Protein AF-A0A534ZPH1-F1 (afdb_monomer_lite)

pLDDT: mean 85.79, std 14.56, range [37.53, 98.69]

Structure (mmCIF, N/CA/C/O backbone):
data_AF-A0A534ZPH1-F1
#
_entry.id   AF-A0A534ZPH1-F1
#
loop_
_atom_site.group_PDB
_atom_site.id
_atom_site.type_symbol
_atom_site.label_atom_id
_atom_site.label_alt_id
_atom_site.label_comp_id
_atom_site.label_asym_id
_atom_site.label_entity_id
_atom_site.label_seq_id
_atom_site.pdbx_PDB_ins_code
_atom_site.Cartn_x
_atom_site.Cartn_y
_atom_site.Cartn_z
_atom_site.occupancy
_atom_site.B_iso_or_equiv
_atom_site.auth_seq_id
_atom_site.auth_comp_id
_atom_site.auth_asym_id
_atom_site.auth_atom_id
_atom_site.pdbx_PDB_model_num
ATOM 1 N N . MET A 1 1 ? 8.688 -9.708 -5.561 1.00 87.25 1 MET A N 1
ATOM 2 C CA . MET A 1 1 ? 8.212 -11.117 -5.657 1.00 87.25 1 MET A CA 1
ATOM 3 C C . MET A 1 1 ? 9.181 -11.955 -6.483 1.00 87.25 1 MET A C 1
ATOM 5 O O . MET A 1 1 ? 9.861 -11.374 -7.317 1.00 87.25 1 MET A O 1
ATOM 9 N N . THR A 1 2 ? 9.228 -13.283 -6.325 1.00 87.25 2 THR A N 1
ATOM 10 C CA . THR A 1 2 ? 10.212 -14.139 -7.028 1.00 87.25 2 THR A CA 1
ATOM 11 C C . THR A 1 2 ? 9.602 -14.899 -8.206 1.00 87.25 2 THR A C 1
ATOM 13 O O . THR A 1 2 ? 8.704 -15.712 -8.015 1.00 87.25 2 THR A O 1
ATOM 16 N N . THR A 1 3 ? 10.105 -14.687 -9.424 1.00 89.19 3 THR A N 1
ATOM 17 C CA . THR A 1 3 ? 9.691 -15.410 -10.643 1.00 89.19 3 THR A CA 1
ATOM 18 C C . THR A 1 3 ? 10.895 -15.656 -11.549 1.00 89.19 3 THR A C 1
ATOM 20 O O . THR A 1 3 ? 11.786 -14.818 -11.647 1.00 89.19 3 THR A O 1
ATOM 23 N N . ASN A 1 4 ? 10.962 -16.830 -12.186 1.00 89.62 4 ASN A N 1
ATOM 24 C CA . ASN A 1 4 ? 12.112 -17.262 -13.001 1.00 89.62 4 ASN A CA 1
ATOM 25 C C . ASN A 1 4 ? 13.469 -17.174 -12.271 1.00 89.62 4 ASN A C 1
ATOM 27 O O . ASN A 1 4 ? 14.497 -16.914 -12.889 1.00 89.62 4 ASN A O 1
ATOM 31 N N . GLY A 1 5 ? 13.471 -17.365 -10.949 1.00 87.62 5 GLY A N 1
ATOM 32 C CA . GLY A 1 5 ? 14.673 -17.240 -10.120 1.00 87.62 5 GLY A CA 1
ATOM 33 C C . GLY A 1 5 ? 15.132 -15.802 -9.851 1.00 87.62 5 GLY A C 1
ATOM 34 O O . GLY A 1 5 ? 16.135 -15.629 -9.170 1.00 87.62 5 GLY A O 1
ATOM 35 N N . LEU A 1 6 ? 14.405 -14.789 -10.333 1.00 89.69 6 LEU A N 1
ATOM 36 C CA . LEU A 1 6 ? 14.685 -13.372 -10.094 1.00 89.69 6 LEU A CA 1
ATOM 37 C C . LEU A 1 6 ? 13.682 -12.789 -9.108 1.00 89.69 6 LEU A C 1
ATOM 39 O O . LEU A 1 6 ? 12.508 -13.171 -9.114 1.00 89.69 6 LEU A O 1
ATOM 43 N N . GLN A 1 7 ? 14.116 -11.823 -8.303 1.00 89.44 7 GLN A N 1
ATOM 44 C CA . GLN A 1 7 ? 13.208 -11.068 -7.452 1.00 89.44 7 GLN A CA 1
ATOM 45 C C . GLN A 1 7 ? 12.830 -9.773 -8.145 1.00 89.44 7 GLN A C 1
ATOM 47 O O . GLN A 1 7 ? 13.615 -8.841 -8.215 1.00 89.44 7 GLN A O 1
ATOM 52 N N . LYS A 1 8 ? 11.610 -9.716 -8.665 1.00 92.75 8 LYS A N 1
ATOM 53 C CA . LYS A 1 8 ? 11.142 -8.611 -9.490 1.00 92.75 8 LYS A CA 1
ATOM 54 C C . LYS A 1 8 ? 10.359 -7.583 -8.679 1.00 92.75 8 LYS A C 1
ATOM 56 O O . LYS A 1 8 ? 9.505 -7.944 -7.855 1.00 92.75 8 LYS A O 1
ATOM 61 N N . MET A 1 9 ? 10.624 -6.319 -8.985 1.00 93.94 9 MET A N 1
ATOM 62 C CA . MET A 1 9 ? 9.810 -5.145 -8.685 1.00 93.94 9 MET A CA 1
ATOM 63 C C . MET A 1 9 ? 9.320 -4.550 -10.008 1.00 93.94 9 MET A C 1
ATOM 65 O O . MET A 1 9 ? 10.099 -4.400 -10.947 1.00 93.94 9 MET A O 1
ATOM 69 N N . TYR A 1 10 ? 8.033 -4.215 -10.076 1.00 95.94 10 TYR A N 1
ATOM 70 C CA . TYR A 1 10 ? 7.409 -3.594 -11.245 1.00 95.94 10 TYR A CA 1
ATOM 71 C C . TYR A 1 10 ? 7.180 -2.129 -10.920 1.00 95.94 10 TYR A C 1
ATOM 73 O O . TYR A 1 10 ? 6.283 -1.806 -10.145 1.00 95.94 10 TYR A O 1
ATOM 81 N N . LEU A 1 11 ? 8.016 -1.262 -11.476 1.00 94.94 11 LEU A N 1
ATOM 82 C CA . LEU A 1 11 ? 8.080 0.150 -11.142 1.00 94.94 11 LEU A CA 1
ATOM 83 C C . LEU A 1 11 ? 7.467 0.995 -12.267 1.00 94.94 11 LEU A C 1
ATOM 85 O O . LEU A 1 11 ? 8.099 1.147 -13.316 1.00 94.94 11 LEU A O 1
ATOM 89 N N . PRO A 1 12 ? 6.259 1.562 -12.090 1.00 94.69 12 PRO A N 1
ATOM 90 C CA . PRO A 1 12 ? 5.697 2.483 -13.068 1.00 94.69 12 PRO A CA 1
ATOM 91 C C . PRO A 1 12 ? 6.605 3.687 -13.283 1.00 94.69 12 PRO A C 1
ATOM 93 O O . PRO A 1 12 ? 7.057 4.298 -12.315 1.00 94.69 12 PRO A O 1
ATOM 96 N N . LEU A 1 13 ? 6.870 4.031 -14.542 1.00 92.44 13 LEU A N 1
ATOM 97 C CA . LEU A 1 13 ? 7.742 5.143 -14.900 1.00 92.44 13 LEU A CA 1
ATOM 98 C C . LEU A 1 13 ? 6.941 6.445 -15.047 1.00 92.44 13 LEU A C 1
ATOM 100 O O . LEU A 1 13 ? 5.816 6.430 -15.550 1.00 92.44 13 LEU A O 1
ATOM 104 N N . PRO A 1 14 ? 7.515 7.595 -14.641 1.00 88.69 14 PRO A N 1
ATOM 105 C CA . PRO A 1 14 ? 6.813 8.870 -14.725 1.00 88.69 14 PRO A CA 1
ATOM 106 C C . PRO A 1 14 ? 6.828 9.407 -16.162 1.00 88.69 14 PRO A C 1
ATOM 108 O O . PRO A 1 14 ? 5.913 10.114 -16.581 1.00 88.69 14 PRO A O 1
ATOM 111 N N . ASP A 1 15 ? 7.857 9.049 -16.928 1.00 89.94 15 ASP A N 1
ATOM 112 C CA . ASP A 1 15 ? 8.056 9.472 -18.303 1.00 89.94 15 ASP A CA 1
ATOM 113 C C . ASP A 1 15 ? 7.439 8.453 -19.261 1.00 89.94 15 ASP A C 1
ATOM 115 O O . ASP A 1 15 ? 7.446 7.246 -19.014 1.00 89.94 15 ASP A O 1
ATOM 119 N N . ARG A 1 16 ? 6.927 8.953 -20.385 1.00 92.31 16 ARG A N 1
ATOM 120 C CA . ARG A 1 16 ? 6.516 8.103 -21.501 1.00 92.31 16 ARG A CA 1
ATOM 121 C C . ARG A 1 16 ? 7.743 7.566 -22.235 1.00 92.31 16 ARG A C 1
ATOM 123 O O . ARG A 1 16 ? 8.786 8.221 -22.266 1.00 92.31 16 ARG A O 1
ATOM 130 N N . ASN A 1 17 ? 7.603 6.396 -22.848 1.00 92.81 17 ASN A N 1
ATOM 131 C CA . ASN A 1 17 ? 8.636 5.816 -23.700 1.00 92.81 17 ASN A CA 1
ATOM 132 C C . ASN A 1 17 ? 8.768 6.580 -25.036 1.00 92.81 17 ASN A C 1
ATOM 134 O O . ASN A 1 17 ? 8.080 7.571 -25.290 1.00 92.81 17 ASN A O 1
ATOM 138 N N . GLU A 1 18 ? 9.648 6.102 -25.916 1.00 94.44 18 GLU A N 1
ATOM 139 C CA . GLU A 1 18 ? 9.900 6.707 -27.232 1.00 94.44 18 GLU A CA 1
ATOM 140 C C . GLU A 1 18 ? 8.677 6.738 -28.170 1.00 94.44 18 GLU A C 1
ATOM 142 O O . GLU A 1 18 ? 8.628 7.565 -29.080 1.00 94.44 18 GLU A O 1
ATOM 147 N N . PHE A 1 19 ? 7.662 5.904 -27.918 1.00 96.19 19 PHE A N 1
ATOM 148 C CA . PHE A 1 19 ? 6.384 5.894 -28.641 1.00 96.19 19 PHE A CA 1
ATOM 149 C C . PHE A 1 19 ? 5.336 6.833 -28.026 1.00 96.19 19 PHE A C 1
ATOM 151 O O . PHE A 1 19 ? 4.231 6.967 -28.549 1.00 96.19 19 PHE A O 1
ATOM 158 N N . GLY A 1 20 ? 5.661 7.504 -26.919 1.00 96.44 20 GLY A N 1
ATOM 159 C CA . GLY A 1 20 ? 4.709 8.318 -26.172 1.00 96.44 20 GLY A CA 1
ATOM 160 C C . GLY A 1 20 ? 3.735 7.490 -25.331 1.00 96.44 20 GLY A C 1
ATOM 161 O O . GLY A 1 20 ? 2.712 8.028 -24.903 1.00 96.44 20 GLY A O 1
ATOM 162 N N . HIS A 1 21 ? 4.030 6.213 -25.086 1.00 97.12 21 HIS A N 1
ATOM 163 C CA . HIS A 1 21 ? 3.226 5.343 -24.233 1.00 97.12 21 HIS A CA 1
ATOM 164 C C . HIS A 1 21 ? 3.716 5.366 -22.784 1.00 97.12 21 HIS A C 1
ATOM 166 O O . HIS A 1 21 ? 4.889 5.638 -22.524 1.00 97.12 21 HIS A O 1
ATOM 172 N N . GLY A 1 22 ? 2.835 5.071 -21.829 1.00 96.12 22 GLY A N 1
ATOM 173 C CA . GLY A 1 22 ? 3.263 4.755 -20.470 1.00 96.12 22 GLY A CA 1
ATOM 174 C C . GLY A 1 22 ? 4.110 3.483 -20.438 1.00 96.12 22 GLY A C 1
ATOM 175 O O . GLY A 1 22 ? 3.975 2.608 -21.294 1.00 96.12 22 GLY A O 1
ATOM 176 N N . ALA A 1 23 ? 4.992 3.387 -19.447 1.00 96.62 23 ALA A N 1
ATOM 177 C CA . ALA A 1 23 ? 5.895 2.254 -19.302 1.00 96.62 23 ALA A CA 1
ATOM 178 C C . ALA A 1 23 ? 6.056 1.832 -17.836 1.00 96.62 23 ALA A C 1
ATOM 180 O O . ALA A 1 23 ? 5.871 2.632 -16.915 1.00 96.62 23 ALA A O 1
ATOM 181 N N . ILE A 1 24 ? 6.419 0.568 -17.629 1.00 96.56 24 ILE A N 1
ATOM 182 C CA . ILE A 1 24 ? 6.778 0.002 -16.324 1.00 96.56 24 ILE A CA 1
ATOM 183 C C . ILE A 1 24 ? 8.164 -0.625 -16.445 1.00 96.56 24 ILE A C 1
ATOM 185 O O . ILE A 1 24 ? 8.360 -1.508 -17.277 1.00 96.56 24 ILE A O 1
ATOM 189 N N . ALA A 1 25 ? 9.103 -0.211 -15.599 1.00 94.88 25 ALA A N 1
ATOM 190 C CA . ALA A 1 25 ? 10.401 -0.862 -15.480 1.00 94.88 25 ALA A CA 1
ATOM 191 C C . ALA A 1 25 ? 10.276 -2.142 -14.646 1.00 94.88 25 ALA A C 1
ATOM 193 O O . ALA A 1 25 ? 9.670 -2.144 -13.572 1.00 94.88 25 ALA A O 1
ATOM 194 N N . VAL A 1 26 ? 10.882 -3.228 -15.113 1.00 94.56 26 VAL A N 1
ATOM 195 C CA . VAL A 1 26 ? 10.997 -4.490 -14.376 1.00 94.56 26 VAL A CA 1
ATOM 196 C C . VAL A 1 26 ? 12.404 -4.574 -13.806 1.00 94.56 26 VAL A C 1
ATOM 198 O O . VAL A 1 26 ? 13.378 -4.712 -14.546 1.00 94.56 26 VAL A O 1
ATOM 201 N N . VAL A 1 27 ? 12.515 -4.477 -12.486 1.00 91.69 27 VAL A N 1
ATOM 202 C CA . VAL A 1 27 ? 13.793 -4.393 -11.772 1.00 91.69 27 VAL A CA 1
ATOM 203 C C . VAL A 1 27 ? 14.031 -5.678 -10.983 1.00 91.69 27 VAL A C 1
ATOM 205 O O . VAL A 1 27 ? 13.188 -6.063 -10.173 1.00 91.69 27 VAL A O 1
ATOM 208 N N . ASP A 1 28 ? 15.175 -6.331 -11.189 1.00 89.62 28 ASP A N 1
ATOM 209 C CA . ASP A 1 28 ? 15.696 -7.364 -10.296 1.00 89.62 28 ASP A CA 1
ATOM 210 C C . ASP A 1 28 ? 16.247 -6.711 -9.025 1.00 89.62 28 ASP A C 1
ATOM 212 O O . ASP A 1 28 ? 17.379 -6.228 -8.973 1.00 89.62 28 ASP A O 1
ATOM 216 N N . ILE A 1 29 ? 15.431 -6.695 -7.978 1.00 87.56 29 ILE A N 1
ATOM 217 C CA . ILE A 1 29 ? 15.807 -6.171 -6.662 1.00 87.56 29 ILE A CA 1
ATOM 218 C C . ILE A 1 29 ? 16.723 -7.127 -5.885 1.00 87.56 29 ILE A C 1
ATOM 220 O O . ILE A 1 29 ? 17.262 -6.760 -4.833 1.00 87.56 29 ILE A O 1
ATOM 224 N N . GLY A 1 30 ? 16.932 -8.340 -6.409 1.00 84.75 30 GLY A N 1
ATOM 225 C CA . GLY A 1 30 ? 17.918 -9.277 -5.894 1.00 84.75 30 GLY A CA 1
ATOM 226 C C . GLY A 1 30 ? 19.309 -9.136 -6.470 1.00 84.75 30 GLY A C 1
ATOM 227 O O . GLY A 1 30 ? 20.252 -9.667 -5.878 1.00 84.75 30 GLY A O 1
ATOM 228 N N . ALA A 1 31 ? 19.470 -8.357 -7.539 1.00 83.25 31 ALA A N 1
ATOM 229 C CA . ALA A 1 31 ? 20.782 -8.041 -8.067 1.00 83.25 31 ALA A CA 1
ATOM 230 C C . ALA A 1 31 ? 21.672 -7.433 -6.958 1.00 83.25 31 ALA A C 1
ATOM 232 O O . ALA A 1 31 ? 21.222 -6.573 -6.188 1.00 83.25 31 ALA A O 1
ATOM 233 N N . PRO A 1 32 ? 22.939 -7.869 -6.833 1.00 69.75 32 PRO A N 1
ATOM 234 C CA . PRO A 1 32 ? 23.866 -7.286 -5.876 1.00 69.75 32 PRO A CA 1
ATOM 235 C C . PRO A 1 32 ? 24.205 -5.869 -6.341 1.00 69.75 32 PRO A C 1
ATOM 237 O O . PRO A 1 32 ? 25.014 -5.682 -7.247 1.0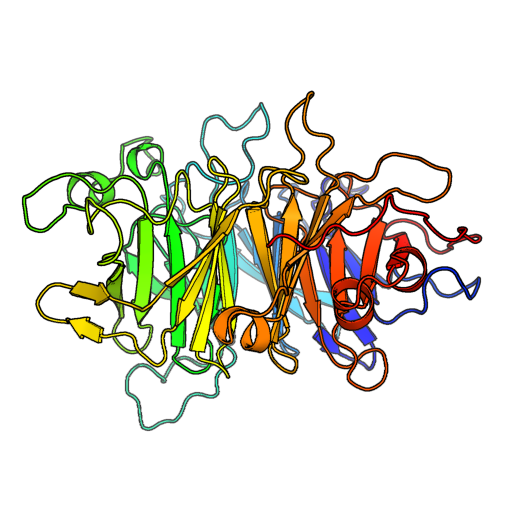0 69.75 32 PRO A O 1
ATOM 240 N N . GLY A 1 33 ? 23.580 -4.848 -5.761 1.00 63.66 33 GLY A N 1
ATOM 241 C CA . GLY A 1 33 ? 23.936 -3.480 -6.132 1.00 63.66 33 GLY A CA 1
ATOM 242 C C . GLY A 1 33 ? 25.320 -3.075 -5.605 1.00 63.66 33 GLY A C 1
ATOM 243 O O . GLY A 1 33 ? 25.914 -3.732 -4.755 1.00 63.66 33 GLY A O 1
ATOM 244 N N . ASN A 1 34 ? 25.854 -1.991 -6.167 1.00 56.81 34 ASN A N 1
ATOM 245 C CA . ASN A 1 34 ? 27.104 -1.287 -5.836 1.00 56.81 34 ASN A CA 1
ATOM 246 C C . ASN A 1 34 ? 28.415 -2.064 -5.577 1.00 56.81 34 ASN A C 1
ATOM 248 O O . ASN A 1 34 ? 29.420 -1.407 -5.311 1.00 56.81 34 ASN A O 1
ATOM 252 N N . ALA A 1 35 ? 28.488 -3.388 -5.732 1.00 42.34 35 ALA A N 1
ATOM 253 C CA . ALA A 1 35 ? 29.739 -4.131 -5.519 1.00 42.34 35 ALA A CA 1
ATOM 254 C C . ALA A 1 35 ? 30.202 -5.002 -6.695 1.00 42.34 35 ALA A C 1
ATOM 256 O O . ALA A 1 35 ? 31.351 -5.438 -6.683 1.00 42.34 35 ALA A O 1
ATOM 257 N N . MET A 1 36 ? 29.381 -5.220 -7.727 1.00 45.41 36 MET A N 1
ATOM 258 C CA . MET A 1 36 ? 29.821 -5.907 -8.945 1.00 45.41 36 MET A CA 1
ATOM 259 C C . MET A 1 36 ? 29.416 -5.094 -10.169 1.00 45.41 36 MET A C 1
ATOM 261 O O . MET A 1 36 ? 28.233 -4.896 -10.438 1.00 45.41 36 MET A O 1
ATOM 265 N N . ALA A 1 37 ? 30.410 -4.586 -10.898 1.00 49.91 37 ALA A N 1
ATOM 266 C CA . ALA A 1 37 ? 30.179 -4.102 -12.250 1.00 49.91 37 ALA A CA 1
ATOM 267 C C . ALA A 1 37 ? 29.518 -5.232 -13.068 1.00 49.91 37 ALA A C 1
ATOM 269 O O . ALA A 1 37 ? 29.810 -6.400 -12.831 1.00 49.91 37 ALA A O 1
ATOM 270 N N . GLU A 1 38 ? 28.673 -4.870 -14.038 1.00 55.00 38 GLU A N 1
ATOM 271 C CA . GLU A 1 38 ? 28.160 -5.753 -15.108 1.00 55.00 38 GLU A CA 1
ATOM 272 C C . GLU A 1 38 ? 26.840 -6.523 -14.882 1.00 55.00 38 GLU A C 1
ATOM 274 O O . GLU A 1 38 ? 26.405 -7.194 -15.814 1.00 55.00 38 GLU A O 1
ATOM 279 N N . VAL A 1 39 ? 26.123 -6.376 -13.756 1.00 59.75 39 VAL A N 1
ATOM 280 C CA . VAL A 1 39 ? 24.748 -6.924 -13.630 1.00 59.75 39 VAL A CA 1
ATOM 281 C C . VAL A 1 39 ? 23.718 -5.789 -13.542 1.00 59.75 39 VAL A C 1
ATOM 283 O O . VAL A 1 39 ? 23.551 -5.202 -12.472 1.00 59.75 39 VAL A O 1
ATOM 286 N N . PRO A 1 40 ? 23.041 -5.424 -14.651 1.00 66.31 40 PRO A N 1
ATOM 287 C CA . PRO A 1 40 ? 21.935 -4.472 -14.621 1.00 66.31 40 PRO A CA 1
ATOM 288 C C . PRO A 1 40 ? 20.822 -4.951 -13.691 1.00 66.31 40 PRO A C 1
ATOM 290 O O . PRO A 1 40 ? 20.377 -6.089 -13.806 1.00 66.31 40 PRO A O 1
ATOM 293 N N . ALA A 1 41 ? 20.329 -4.067 -12.824 1.00 82.50 41 ALA A N 1
ATOM 294 C CA . ALA A 1 41 ? 19.103 -4.336 -12.080 1.00 82.50 41 ALA A CA 1
ATOM 295 C C . ALA A 1 41 ? 17.874 -4.251 -12.999 1.00 82.50 41 ALA A C 1
ATOM 297 O O . ALA A 1 41 ? 16.913 -4.984 -12.815 1.00 82.50 41 ALA A O 1
ATOM 298 N N . LEU A 1 42 ? 17.897 -3.384 -14.018 1.00 88.19 42 LEU A N 1
ATOM 299 C CA . LEU A 1 42 ? 16.840 -3.329 -15.025 1.00 88.19 42 LEU A CA 1
ATOM 300 C C . LEU A 1 42 ? 16.862 -4.592 -15.901 1.00 88.19 42 LEU A C 1
ATOM 302 O O . LEU A 1 42 ? 17.813 -4.818 -16.653 1.00 88.19 42 LEU A O 1
ATOM 306 N N . ILE A 1 43 ? 15.782 -5.368 -15.840 1.00 89.88 43 ILE A N 1
ATOM 307 C CA . ILE A 1 43 ? 15.547 -6.547 -16.678 1.00 89.88 43 ILE A CA 1
ATOM 308 C C . ILE A 1 43 ? 15.005 -6.102 -18.043 1.00 89.88 43 ILE A C 1
ATOM 310 O O . ILE A 1 43 ? 15.596 -6.398 -19.083 1.00 89.88 43 ILE A O 1
ATOM 314 N N . THR A 1 44 ? 13.879 -5.387 -18.036 1.00 93.62 44 THR A N 1
ATOM 315 C CA . THR A 1 44 ? 13.165 -4.910 -19.229 1.00 93.62 44 THR A CA 1
ATOM 316 C C . THR A 1 44 ? 12.233 -3.755 -18.870 1.00 93.62 44 THR A C 1
ATOM 318 O O . THR A 1 44 ? 11.924 -3.558 -17.698 1.00 93.62 44 THR A O 1
ATOM 321 N N . ASP A 1 45 ? 11.735 -3.056 -19.886 1.00 94.56 45 ASP A N 1
ATOM 322 C CA . ASP A 1 45 ? 10.561 -2.193 -19.780 1.00 94.56 45 ASP A CA 1
ATOM 323 C C . ASP A 1 45 ? 9.338 -2.886 -20.397 1.00 94.56 45 ASP A C 1
ATOM 325 O O . ASP A 1 45 ? 9.457 -3.629 -21.375 1.00 94.56 45 ASP A O 1
ATOM 329 N N . ILE A 1 46 ? 8.162 -2.624 -19.833 1.00 97.50 46 ILE A N 1
ATOM 330 C CA . ILE A 1 46 ? 6.860 -3.037 -20.359 1.00 97.50 46 ILE A CA 1
ATOM 331 C C . ILE A 1 46 ? 6.193 -1.804 -20.956 1.00 97.50 46 ILE A C 1
ATOM 333 O O . ILE A 1 46 ? 5.903 -0.851 -20.234 1.00 97.50 46 ILE A O 1
ATOM 337 N N . ASP A 1 47 ? 5.936 -1.832 -22.261 1.00 97.56 47 ASP A N 1
ATOM 338 C CA . ASP A 1 47 ? 5.151 -0.809 -22.955 1.00 97.56 47 ASP A CA 1
ATOM 339 C C . ASP A 1 47 ? 3.652 -1.037 -22.697 1.00 97.56 47 ASP A C 1
ATOM 341 O O . ASP A 1 47 ? 3.122 -2.103 -23.016 1.00 97.56 47 ASP A O 1
ATOM 345 N N . LEU A 1 48 ? 2.963 -0.036 -22.136 1.00 97.75 48 LEU A N 1
ATOM 346 C CA . LEU A 1 48 ? 1.524 -0.084 -21.846 1.00 97.75 48 LEU A CA 1
ATOM 347 C C . LEU A 1 48 ? 0.630 0.058 -23.088 1.00 97.75 48 LEU A C 1
ATOM 349 O O . LEU A 1 48 ? -0.595 -0.035 -22.978 1.00 97.75 48 LEU A O 1
ATOM 353 N N . GLY A 1 49 ? 1.217 0.309 -24.261 1.00 97.06 49 GLY A N 1
ATOM 354 C CA . GLY A 1 49 ? 0.547 0.399 -25.559 1.00 97.06 49 GLY A CA 1
ATOM 355 C C . GLY A 1 49 ? -0.342 1.631 -25.733 1.00 97.06 49 GLY A C 1
ATOM 356 O O . GLY A 1 49 ? -1.024 1.761 -26.748 1.00 97.06 49 GLY A O 1
ATOM 357 N N . THR A 1 50 ? -0.379 2.521 -24.739 1.00 96.62 50 THR A N 1
ATOM 358 C CA . THR A 1 50 ? -1.229 3.715 -24.715 1.00 96.62 50 THR A CA 1
ATOM 359 C C . THR A 1 50 ? -0.511 4.863 -24.007 1.00 96.62 50 THR A C 1
ATOM 361 O O . THR A 1 50 ? 0.392 4.610 -23.210 1.00 96.62 50 THR A O 1
ATOM 364 N N . PRO A 1 51 ? -0.911 6.128 -24.229 1.00 96.44 51 PRO A N 1
ATOM 365 C CA . PRO A 1 51 ? -0.345 7.272 -23.508 1.00 96.44 51 PRO A CA 1
ATOM 366 C C . PRO A 1 51 ? -0.642 7.295 -21.999 1.00 96.44 51 PRO A C 1
ATOM 368 O O . PRO A 1 51 ? -0.069 8.133 -21.289 1.00 96.44 51 PRO A O 1
ATOM 371 N N . ASP A 1 52 ? -1.550 6.434 -21.532 1.00 95.25 52 ASP A N 1
ATOM 372 C CA . ASP A 1 52 ? -1.896 6.283 -20.123 1.00 95.25 52 ASP A CA 1
ATOM 373 C C . ASP A 1 52 ? -0.728 5.659 -19.356 1.00 95.25 52 ASP A C 1
ATOM 375 O O . ASP A 1 52 ? -0.011 4.796 -19.865 1.00 95.25 52 ASP A O 1
ATOM 379 N N . ARG A 1 53 ? -0.540 6.092 -18.109 1.00 94.12 53 ARG A N 1
ATOM 380 C CA . ARG A 1 53 ? 0.544 5.629 -17.238 1.00 94.12 53 ARG A CA 1
ATOM 381 C C . ARG A 1 53 ? -0.023 4.857 -16.063 1.00 94.12 53 ARG A C 1
ATOM 383 O O . ARG A 1 53 ? -1.024 5.274 -15.486 1.00 94.12 53 ARG A O 1
ATOM 390 N N . ALA A 1 54 ? 0.642 3.777 -15.675 1.00 95.56 54 ALA A N 1
ATOM 391 C CA . ALA A 1 54 ? 0.441 3.203 -14.355 1.00 95.56 54 ALA A CA 1
ATOM 392 C C . ALA A 1 54 ? 1.095 4.098 -13.290 1.00 95.56 54 ALA A C 1
ATOM 394 O O . ALA A 1 54 ? 2.039 4.836 -13.573 1.00 95.56 54 ALA A O 1
ATOM 395 N N . THR A 1 55 ? 0.603 4.015 -12.063 1.00 93.62 55 THR A N 1
ATOM 396 C CA . THR A 1 55 ? 1.138 4.728 -10.897 1.00 93.62 55 THR A CA 1
ATOM 397 C C . THR A 1 55 ? 1.357 3.797 -9.714 1.00 93.62 55 THR A C 1
ATOM 399 O O . THR A 1 55 ? 2.258 4.048 -8.927 1.00 93.62 55 THR A O 1
ATOM 402 N N . ALA A 1 56 ? 0.615 2.690 -9.631 1.00 93.94 56 ALA A N 1
ATOM 403 C CA . ALA A 1 56 ? 0.786 1.668 -8.606 1.00 93.94 56 ALA A CA 1
ATOM 404 C C . ALA A 1 56 ? 0.803 0.266 -9.224 1.00 93.94 56 ALA A C 1
ATOM 406 O O . ALA A 1 56 ? 0.212 0.025 -10.284 1.00 93.94 56 ALA A O 1
ATOM 407 N N . THR A 1 57 ? 1.482 -0.662 -8.555 1.00 96.56 57 THR A N 1
ATOM 408 C CA . THR A 1 57 ? 1.513 -2.079 -8.919 1.00 96.56 57 THR A CA 1
ATOM 409 C C . THR A 1 57 ? 1.334 -2.949 -7.683 1.00 96.56 57 THR A C 1
ATOM 411 O O . THR A 1 57 ? 1.776 -2.617 -6.588 1.00 96.56 57 THR A O 1
ATOM 414 N N . GLY A 1 58 ? 0.683 -4.090 -7.867 1.00 95.56 58 GLY A N 1
ATOM 415 C CA . GLY A 1 58 ? 0.589 -5.156 -6.878 1.00 95.56 58 GLY A CA 1
ATOM 416 C C . GLY A 1 58 ? 0.607 -6.486 -7.611 1.00 95.56 58 GLY A C 1
ATOM 417 O O . GLY A 1 58 ? 0.068 -6.593 -8.710 1.00 95.56 58 GLY A O 1
ATOM 418 N N . GLY A 1 59 ? 1.248 -7.510 -7.059 1.00 94.44 59 GLY A N 1
ATOM 419 C CA . GLY A 1 59 ? 1.402 -8.762 -7.794 1.00 94.44 59 GLY A CA 1
ATOM 420 C C . GLY A 1 59 ? 1.709 -9.965 -6.927 1.00 94.44 59 GLY A C 1
ATOM 421 O O . GLY A 1 59 ? 2.136 -9.847 -5.779 1.00 94.44 59 GLY A O 1
ATOM 422 N N . ASN A 1 60 ? 1.505 -11.134 -7.518 1.00 92.81 60 ASN A N 1
ATOM 423 C CA . ASN A 1 60 ? 2.002 -12.413 -7.039 1.00 92.81 60 ASN A CA 1
ATOM 424 C C . ASN A 1 60 ? 2.726 -13.139 -8.188 1.00 92.81 60 ASN A C 1
ATOM 426 O O . ASN A 1 60 ? 2.886 -12.610 -9.286 1.00 92.81 60 ASN A O 1
ATOM 430 N N . THR A 1 61 ? 3.161 -14.375 -7.958 1.00 92.31 61 THR A N 1
ATOM 431 C CA . THR A 1 61 ? 3.921 -15.154 -8.950 1.00 92.31 61 THR A CA 1
ATOM 432 C C . THR A 1 61 ? 3.154 -15.514 -10.226 1.00 92.31 61 THR A C 1
ATOM 434 O O . THR A 1 61 ? 3.759 -16.026 -11.171 1.00 92.31 61 THR A O 1
ATOM 437 N N . ASP A 1 62 ? 1.845 -15.275 -10.261 1.00 93.38 62 ASP A N 1
ATOM 438 C CA . ASP A 1 62 ? 0.976 -15.602 -11.389 1.00 93.38 62 ASP A CA 1
ATOM 439 C C . ASP A 1 62 ? 0.578 -14.372 -12.200 1.00 93.38 62 ASP A C 1
ATOM 441 O O . ASP A 1 62 ? 0.422 -14.475 -13.416 1.00 93.38 62 ASP A O 1
ATOM 445 N N . VAL A 1 63 ? 0.421 -13.215 -11.555 1.00 96.69 63 VAL A N 1
ATOM 446 C CA . VAL A 1 63 ? 0.014 -11.977 -12.219 1.00 96.69 63 VAL A CA 1
ATOM 447 C C . VAL A 1 63 ? 0.488 -10.744 -11.458 1.00 96.69 63 VAL A C 1
ATOM 449 O O . VAL A 1 63 ? 0.478 -10.696 -10.226 1.00 96.69 63 VAL A O 1
ATOM 452 N N . VAL A 1 64 ? 0.847 -9.713 -12.215 1.00 98.06 64 VAL A N 1
ATOM 453 C CA . VAL A 1 64 ? 1.013 -8.343 -11.729 1.00 98.06 64 VAL A CA 1
ATOM 454 C C . VAL A 1 64 ? -0.144 -7.510 -12.248 1.00 98.06 64 VAL A C 1
ATOM 456 O O . VAL A 1 64 ? -0.484 -7.561 -13.428 1.00 98.06 64 VAL A O 1
ATOM 459 N N . VAL A 1 65 ? -0.744 -6.738 -11.356 1.00 98.38 65 VAL A N 1
ATOM 460 C CA . VAL A 1 65 ? -1.780 -5.762 -11.660 1.00 98.38 65 VAL A CA 1
ATOM 461 C C . VAL A 1 65 ? -1.164 -4.380 -11.544 1.00 98.38 65 VAL A C 1
ATOM 463 O O . VAL A 1 65 ? -0.631 -4.023 -10.494 1.00 98.38 65 VAL A O 1
ATOM 466 N N . ALA A 1 66 ? -1.239 -3.608 -12.621 1.00 98.25 66 ALA A N 1
ATOM 467 C CA . ALA A 1 66 ? -0.874 -2.202 -12.626 1.00 98.25 66 ALA A CA 1
ATOM 468 C C . ALA A 1 66 ? -2.137 -1.343 -12.727 1.00 98.25 66 ALA A C 1
ATOM 470 O O . ALA A 1 66 ? -3.057 -1.658 -13.489 1.00 98.25 66 ALA A O 1
ATOM 471 N N . THR A 1 67 ? -2.182 -0.260 -11.961 1.00 96.88 67 THR A N 1
ATOM 472 C CA . THR A 1 67 ? -3.316 0.670 -11.899 1.00 96.88 67 THR A CA 1
ATOM 473 C C . THR A 1 67 ? -2.836 2.106 -12.007 1.00 96.88 67 THR A C 1
ATOM 475 O O . THR A 1 67 ? -1.636 2.369 -11.954 1.00 96.88 67 THR A O 1
ATOM 478 N N . SER A 1 68 ? -3.764 3.044 -12.184 1.00 94.31 68 SER A N 1
ATOM 479 C CA . SER A 1 68 ? -3.441 4.446 -12.426 1.00 94.31 68 SER A CA 1
ATOM 480 C C . SER A 1 68 ? -4.304 5.387 -11.592 1.00 94.31 68 SER A C 1
ATOM 482 O O . SER A 1 68 ? -5.521 5.211 -11.497 1.00 94.31 68 SER A O 1
ATOM 484 N N . THR A 1 69 ? -3.690 6.441 -11.061 1.00 92.81 69 THR A N 1
ATOM 485 C CA . THR A 1 69 ? -4.418 7.608 -10.553 1.00 92.81 69 THR A CA 1
ATOM 486 C C . THR A 1 69 ? -4.998 8.447 -11.701 1.00 92.81 69 THR A C 1
ATOM 488 O O . THR A 1 69 ? -6.022 9.105 -11.535 1.00 92.81 69 THR A O 1
ATOM 491 N N . GLU A 1 70 ? -4.410 8.389 -12.898 1.00 91.62 70 GLU A N 1
ATOM 492 C CA . GLU A 1 70 ? -4.734 9.264 -14.034 1.00 91.62 70 GLU A CA 1
ATOM 493 C C . GLU A 1 70 ? -5.645 8.606 -15.081 1.00 91.62 70 GLU A C 1
ATOM 495 O O . GLU A 1 70 ? -6.372 9.303 -15.793 1.00 91.62 70 GLU A O 1
ATOM 500 N N . SER A 1 71 ? -5.635 7.273 -15.158 1.00 94.06 71 SER A N 1
ATOM 501 C CA . SER A 1 71 ? -6.392 6.466 -16.118 1.00 94.06 71 SER A CA 1
ATOM 502 C C . SER A 1 71 ? -7.341 5.477 -15.436 1.00 94.06 71 SER A C 1
ATOM 504 O O . SER A 1 71 ? -7.150 5.063 -14.297 1.00 94.06 71 SER A O 1
ATOM 506 N N . ARG A 1 72 ? -8.381 5.074 -16.170 1.00 95.31 72 ARG A N 1
ATOM 507 C CA . ARG A 1 72 ? -9.346 4.035 -15.779 1.00 95.31 72 ARG A CA 1
ATOM 508 C C . ARG A 1 72 ? -8.938 2.645 -16.255 1.00 95.31 72 ARG A C 1
ATOM 510 O O . ARG A 1 72 ? -9.756 1.734 -16.225 1.00 95.31 72 ARG A O 1
ATOM 517 N N . THR A 1 73 ? -7.721 2.483 -16.750 1.00 97.56 73 THR A N 1
ATOM 518 C CA . THR A 1 73 ? -7.236 1.200 -17.247 1.00 97.56 73 THR A CA 1
ATOM 519 C C . THR A 1 73 ? -6.526 0.445 -16.131 1.00 97.56 73 THR A C 1
ATOM 521 O O . THR A 1 73 ? -5.688 0.998 -15.420 1.00 97.56 73 THR A O 1
ATOM 524 N N . VAL A 1 74 ? -6.866 -0.832 -15.985 1.00 98.50 74 VAL A N 1
ATOM 525 C CA . VAL A 1 74 ? -6.118 -1.801 -15.182 1.00 98.50 74 VAL A CA 1
ATOM 526 C C . VAL A 1 74 ? -5.379 -2.716 -16.148 1.00 98.50 74 VAL A C 1
ATOM 528 O O . VAL A 1 74 ? -6.006 -3.297 -17.034 1.00 98.50 74 VAL A O 1
ATOM 531 N N . TRP A 1 75 ? -4.066 -2.857 -15.988 1.00 98.69 75 TRP A N 1
ATOM 532 C CA . TRP A 1 75 ? -3.250 -3.751 -16.813 1.00 98.69 75 TRP A CA 1
ATOM 533 C C . TRP A 1 75 ? -2.910 -5.015 -16.036 1.00 98.69 75 TRP A C 1
ATOM 535 O O . TRP A 1 75 ? -2.493 -4.943 -14.880 1.00 98.69 75 TRP A O 1
ATOM 545 N N . PHE A 1 76 ? -3.042 -6.166 -16.690 1.00 98.62 76 PHE A N 1
ATOM 546 C CA . PHE A 1 76 ? -2.586 -7.448 -16.168 1.00 98.62 76 PHE A CA 1
ATOM 547 C C . PHE A 1 76 ? -1.325 -7.849 -16.910 1.00 98.62 76 PHE A C 1
ATOM 549 O O . PHE A 1 76 ? -1.291 -7.843 -18.141 1.00 98.62 76 PHE A O 1
ATOM 556 N N . ILE A 1 77 ? -0.297 -8.213 -16.160 1.00 98.69 77 ILE A N 1
ATOM 557 C CA . ILE A 1 77 ? 1.030 -8.540 -16.666 1.00 98.69 77 ILE A CA 1
ATOM 558 C C . ILE A 1 77 ? 1.379 -9.949 -16.195 1.00 98.69 77 ILE A C 1
ATOM 560 O O . ILE A 1 77 ? 1.231 -10.264 -15.013 1.00 98.69 77 ILE A O 1
ATOM 564 N N . ASP A 1 78 ? 1.848 -10.797 -17.108 1.00 97.81 78 ASP A N 1
ATOM 565 C CA . ASP A 1 78 ? 2.423 -12.094 -16.755 1.00 97.81 78 ASP A CA 1
ATOM 566 C C . ASP A 1 78 ? 3.872 -11.890 -16.301 1.00 97.81 78 ASP A C 1
ATOM 568 O O . ASP A 1 78 ? 4.725 -11.527 -17.116 1.00 97.81 78 ASP A O 1
ATOM 572 N N . PRO A 1 79 ? 4.196 -12.150 -15.025 1.00 97.00 79 PRO A N 1
ATOM 573 C CA . PRO A 1 79 ? 5.533 -11.897 -14.515 1.00 97.00 79 PRO A CA 1
ATOM 574 C C . PRO A 1 79 ? 6.591 -12.889 -14.998 1.00 97.00 79 PRO A C 1
ATOM 576 O O . PRO A 1 79 ? 7.784 -12.697 -14.761 1.00 97.00 79 PRO A O 1
ATOM 579 N N . ARG A 1 80 ? 6.195 -13.971 -15.671 1.00 96.50 80 ARG A N 1
ATOM 580 C CA . ARG A 1 80 ? 7.129 -14.950 -16.241 1.00 96.50 80 ARG A CA 1
ATOM 581 C C . ARG A 1 80 ? 7.657 -14.489 -17.591 1.00 96.50 80 ARG A C 1
ATOM 583 O O . ARG A 1 80 ? 8.774 -14.853 -17.948 1.00 96.50 80 ARG A O 1
ATOM 590 N N . THR A 1 81 ? 6.866 -13.709 -18.322 1.00 97.44 81 THR A N 1
ATOM 591 C CA . THR A 1 81 ? 7.216 -13.180 -19.646 1.00 97.44 81 THR A CA 1
ATOM 592 C C . THR A 1 81 ? 7.437 -11.671 -19.649 1.00 97.44 81 THR A C 1
ATOM 594 O O . THR A 1 81 ? 7.988 -11.162 -20.617 1.00 97.44 81 THR A O 1
ATOM 597 N N . ASP A 1 82 ? 7.043 -10.974 -18.580 1.00 97.69 82 ASP A N 1
ATOM 598 C CA . ASP A 1 82 ? 7.044 -9.513 -18.471 1.00 97.69 82 ASP A CA 1
ATOM 599 C C . ASP A 1 82 ? 6.249 -8.853 -19.610 1.00 97.69 82 ASP A C 1
ATOM 601 O O . ASP A 1 82 ? 6.659 -7.854 -20.193 1.00 97.69 82 ASP A O 1
ATOM 605 N N . THR A 1 83 ? 5.091 -9.433 -19.945 1.00 98.00 83 THR A N 1
ATOM 606 C CA . THR A 1 83 ? 4.204 -8.931 -21.006 1.00 98.00 83 THR A CA 1
ATOM 607 C C . THR A 1 83 ? 2.791 -8.688 -20.501 1.00 98.00 83 THR A C 1
ATOM 609 O O . THR A 1 83 ? 2.318 -9.360 -19.582 1.00 98.00 83 THR A O 1
ATOM 612 N N . ILE A 1 84 ? 2.101 -7.724 -21.115 1.00 98.44 84 ILE A N 1
ATOM 613 C CA . ILE A 1 84 ? 0.683 -7.474 -20.851 1.00 98.44 84 ILE A CA 1
ATOM 614 C C . ILE A 1 84 ? -0.128 -8.633 -21.423 1.00 98.44 84 ILE A C 1
ATOM 616 O O . ILE A 1 84 ? -0.056 -8.926 -22.615 1.00 98.44 84 ILE A O 1
ATOM 620 N N . ILE A 1 85 ? -0.919 -9.269 -20.566 1.00 98.25 85 ILE A N 1
ATOM 621 C CA . ILE A 1 85 ? -1.799 -10.383 -20.931 1.00 98.25 85 ILE A CA 1
ATOM 622 C C . ILE A 1 85 ? -3.259 -9.965 -21.065 1.00 98.25 85 ILE A C 1
ATOM 624 O O . ILE A 1 85 ? -4.044 -10.718 -21.642 1.00 98.25 85 ILE A O 1
ATOM 628 N N . ASP A 1 86 ? -3.634 -8.813 -20.501 1.00 98.44 86 ASP A N 1
ATOM 629 C CA . ASP A 1 86 ? -4.976 -8.248 -20.619 1.00 98.44 86 ASP A CA 1
ATOM 630 C C . ASP A 1 86 ? -5.056 -6.808 -20.114 1.00 98.44 86 ASP A C 1
ATOM 632 O O . ASP A 1 86 ? -4.173 -6.325 -19.397 1.00 98.4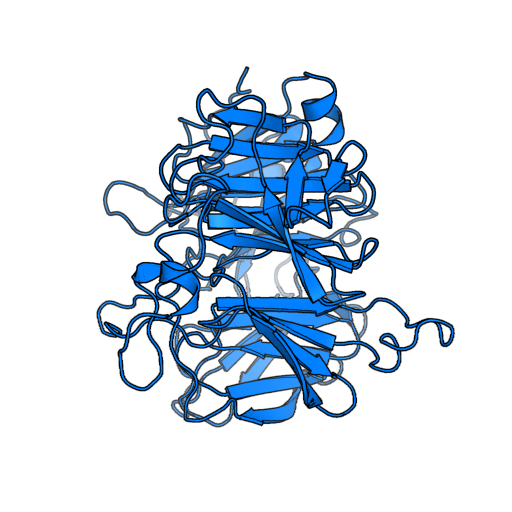4 86 ASP A O 1
ATOM 636 N N . THR A 1 87 ? -6.189 -6.172 -20.396 1.00 98.44 87 THR A N 1
ATOM 637 C CA . THR A 1 87 ? -6.582 -4.900 -19.790 1.00 98.44 87 THR A CA 1
ATOM 638 C C . THR A 1 87 ? -8.049 -4.919 -19.388 1.00 98.44 87 THR A C 1
ATOM 640 O O . THR A 1 87 ? -8.895 -5.385 -20.148 1.00 98.44 87 THR A O 1
ATOM 643 N N . LEU A 1 88 ? -8.370 -4.327 -18.243 1.00 98.31 88 LEU A N 1
ATOM 644 C CA . LEU A 1 88 ? -9.741 -4.122 -17.782 1.00 98.31 88 LEU A CA 1
ATOM 645 C C . LEU A 1 88 ? -10.028 -2.616 -17.696 1.00 98.31 88 LEU A C 1
ATOM 647 O O . LEU A 1 88 ? -9.426 -1.934 -16.863 1.00 98.31 88 LEU A O 1
ATOM 651 N N . PRO A 1 89 ? -10.942 -2.074 -18.519 1.00 97.88 89 PRO A N 1
ATOM 652 C CA . PRO A 1 89 ? -11.422 -0.714 -18.331 1.00 97.88 89 PRO A CA 1
ATOM 653 C C . PRO A 1 89 ? -12.370 -0.655 -17.127 1.00 97.88 89 PRO A C 1
ATOM 655 O O . PRO A 1 89 ? -13.329 -1.424 -17.036 1.00 97.88 89 PRO A O 1
ATOM 658 N N . LEU A 1 90 ? -12.131 0.287 -16.220 1.00 96.88 90 LEU A N 1
ATOM 659 C CA . LEU A 1 90 ? -13.062 0.638 -15.152 1.00 96.88 90 LEU A CA 1
ATOM 660 C C . LEU A 1 90 ? -14.234 1.464 -15.704 1.00 96.88 90 LEU A C 1
ATOM 662 O O . LEU A 1 90 ? -14.174 2.012 -16.810 1.00 96.88 90 LEU A O 1
ATOM 666 N N . ASP A 1 91 ? -15.308 1.554 -14.916 1.00 94.31 91 ASP A N 1
ATOM 667 C CA . ASP A 1 91 ? -16.535 2.256 -15.297 1.00 94.31 91 ASP A CA 1
ATOM 668 C C . ASP A 1 91 ? -16.248 3.696 -15.770 1.00 94.31 91 ASP A C 1
ATOM 670 O O . ASP A 1 91 ? -15.463 4.440 -15.177 1.00 94.31 91 ASP A O 1
ATOM 674 N N . ARG A 1 92 ? -16.910 4.119 -16.851 1.00 91.50 92 ARG A N 1
ATOM 675 C CA . ARG A 1 92 ? -16.817 5.495 -17.357 1.00 91.50 92 ARG A CA 1
ATOM 676 C C . ARG A 1 92 ? -17.414 6.515 -16.391 1.00 91.50 92 ARG A C 1
ATOM 678 O O . ARG A 1 92 ? -17.024 7.683 -16.451 1.00 91.50 92 ARG A O 1
ATOM 685 N N . ASP A 1 93 ? -18.298 6.069 -15.510 1.00 91.00 93 ASP A N 1
ATOM 686 C CA . ASP A 1 93 ? -18.892 6.866 -14.445 1.00 91.00 93 ASP A CA 1
ATOM 687 C C . ASP A 1 93 ? -18.126 6.723 -13.116 1.00 91.00 93 ASP A C 1
ATOM 689 O O . ASP A 1 93 ? -18.580 7.211 -12.077 1.00 91.00 93 ASP A O 1
ATOM 693 N N . LEU A 1 94 ? -16.929 6.115 -13.133 1.00 91.12 94 LEU A N 1
ATOM 694 C CA . LEU A 1 94 ? -16.032 6.117 -11.982 1.00 91.12 94 LEU A CA 1
ATOM 695 C C . LEU A 1 94 ? -15.630 7.562 -11.647 1.00 91.12 94 LEU A C 1
ATOM 697 O O . LEU A 1 94 ? -15.086 8.289 -12.493 1.00 91.12 94 LEU A O 1
ATOM 701 N N . GLY A 1 95 ? -15.926 7.954 -10.409 1.00 92.25 95 GLY A N 1
ATOM 702 C CA . GLY A 1 95 ? -15.460 9.182 -9.785 1.00 92.25 95 GLY A CA 1
ATOM 703 C C . GLY A 1 95 ? -13.970 9.153 -9.473 1.00 92.25 95 GLY A C 1
ATOM 704 O O . GLY A 1 95 ? -13.232 8.284 -9.939 1.00 92.25 95 GLY A O 1
ATOM 705 N N . ARG A 1 96 ? -13.532 10.127 -8.684 1.00 91.81 96 ARG A N 1
ATOM 706 C CA . ARG A 1 96 ? -12.137 10.327 -8.315 1.00 91.81 96 ARG A CA 1
ATOM 707 C C . ARG A 1 96 ? -11.994 10.602 -6.819 1.00 91.81 96 ARG A C 1
ATOM 709 O O . ARG A 1 96 ? -12.740 11.397 -6.237 1.00 91.81 96 ARG A O 1
ATOM 716 N N . SER A 1 97 ? -11.043 9.909 -6.210 1.00 90.25 97 SER A N 1
ATOM 717 C CA . SER A 1 97 ? -10.574 10.144 -4.847 1.00 90.25 97 SER A CA 1
ATOM 718 C C . SER A 1 97 ? -9.816 11.466 -4.787 1.00 90.25 97 SER A C 1
ATOM 720 O O . SER A 1 97 ? -9.095 11.785 -5.723 1.00 90.25 97 SER A O 1
ATOM 722 N N . HIS A 1 98 ? -9.937 12.237 -3.709 1.00 86.50 98 HIS A N 1
ATOM 723 C CA . HIS A 1 98 ? -9.139 13.465 -3.554 1.00 86.50 98 HIS A CA 1
ATOM 724 C C . HIS A 1 98 ? -7.642 13.201 -3.300 1.00 86.50 98 HIS A C 1
ATOM 726 O O . HIS A 1 98 ? -6.813 14.078 -3.529 1.00 86.50 98 HIS A O 1
ATOM 732 N N . PHE A 1 99 ? -7.336 11.990 -2.847 1.00 82.19 99 PHE A N 1
ATOM 733 C CA . PHE A 1 99 ? -6.007 11.501 -2.503 1.00 82.19 99 PHE A CA 1
ATOM 734 C C . PHE A 1 99 ? -5.120 11.232 -3.718 1.00 82.19 99 PHE A C 1
ATOM 736 O O . PHE A 1 99 ? -5.655 10.970 -4.798 1.00 82.19 99 PHE A O 1
ATOM 743 N N . SER A 1 100 ? -3.804 11.160 -3.488 1.00 67.94 100 SER A N 1
ATOM 744 C CA . SER A 1 100 ? -2.758 10.662 -4.391 1.00 67.94 100 SER A CA 1
ATOM 745 C C . SER A 1 100 ? -2.692 11.312 -5.769 1.00 67.94 100 SER A C 1
ATOM 747 O O . SER A 1 100 ? -3.597 11.214 -6.594 1.00 67.94 100 SER A O 1
ATOM 749 N N . GLY A 1 101 ? -1.542 11.890 -6.111 1.00 56.66 101 GLY A N 1
ATOM 750 C CA . GLY A 1 101 ? -1.274 12.275 -7.498 1.00 56.66 101 GLY A CA 1
ATOM 751 C C . GLY A 1 101 ? -1.997 13.538 -7.969 1.00 56.66 101 GLY A C 1
ATOM 752 O O . GLY A 1 101 ? -2.293 13.655 -9.159 1.00 56.66 101 GLY A O 1
ATOM 753 N N . ASN A 1 102 ? -2.192 14.520 -7.080 1.00 53.28 102 ASN A N 1
ATOM 754 C CA . ASN A 1 102 ? -2.403 15.913 -7.484 1.00 53.28 102 ASN A CA 1
ATOM 755 C C . ASN A 1 102 ? -1.120 16.450 -8.140 1.00 53.28 102 ASN A C 1
ATOM 757 O O . ASN A 1 102 ? -0.414 17.299 -7.597 1.00 53.28 102 ASN A O 1
ATOM 761 N N . SER A 1 103 ? -0.811 15.968 -9.346 1.00 48.88 103 SER A N 1
ATOM 762 C CA . SER A 1 103 ? -0.026 16.777 -10.268 1.00 48.88 103 SER A CA 1
ATOM 763 C C . SER A 1 103 ? -0.728 18.134 -10.375 1.00 48.88 103 SER A C 1
ATOM 765 O O . SER A 1 103 ? -1.959 18.201 -10.323 1.00 48.88 103 SER A O 1
ATOM 767 N N . ALA A 1 104 ? 0.029 19.223 -10.499 1.00 42.28 104 ALA A N 1
ATOM 768 C CA . ALA A 1 104 ? -0.517 20.584 -10.542 1.00 42.28 104 ALA A CA 1
ATOM 769 C C . ALA A 1 104 ? -1.618 20.797 -11.614 1.00 42.28 104 ALA A C 1
ATOM 771 O O . ALA A 1 104 ? -2.324 21.804 -11.574 1.00 42.28 104 ALA A O 1
ATOM 772 N N . ASP A 1 105 ? -1.790 19.837 -12.530 1.00 42.81 105 ASP A N 1
ATOM 773 C CA . ASP A 1 105 ? -2.759 19.839 -13.619 1.00 42.81 105 ASP A CA 1
ATOM 774 C C . ASP A 1 105 ? -4.051 19.033 -13.341 1.00 42.81 105 ASP A C 1
ATOM 776 O O . ASP A 1 105 ? -5.021 19.171 -14.090 1.00 42.81 105 ASP A O 1
ATOM 780 N N . SER A 1 106 ? -4.134 18.214 -12.282 1.00 52.00 106 SER A N 1
ATOM 781 C CA . SER A 1 106 ? -5.301 17.357 -12.009 1.00 52.00 106 SER A CA 1
ATOM 782 C C . SER A 1 106 ? -6.130 17.844 -10.821 1.00 52.00 106 SER A C 1
ATOM 784 O O . SER A 1 106 ? -6.207 17.189 -9.787 1.00 52.00 106 SER A O 1
ATOM 786 N N . ALA A 1 107 ? -6.860 18.948 -10.998 1.00 57.25 107 ALA A N 1
ATOM 787 C CA . ALA A 1 107 ? -7.865 19.433 -10.035 1.00 57.25 107 ALA A CA 1
ATOM 788 C C . ALA A 1 107 ? -9.024 18.439 -9.751 1.00 57.25 107 ALA A C 1
ATOM 790 O O . ALA A 1 107 ? -9.972 18.775 -9.042 1.00 57.25 107 ALA A O 1
ATOM 791 N N . ASP A 1 108 ? -8.978 17.240 -10.336 1.00 69.38 108 ASP A N 1
ATOM 792 C CA . ASP A 1 108 ? -10.060 16.269 -10.353 1.00 69.38 108 ASP A CA 1
ATOM 793 C C . ASP A 1 108 ? -9.804 15.036 -9.456 1.00 69.38 108 ASP A C 1
ATOM 795 O O . ASP A 1 108 ? -10.761 14.303 -9.232 1.00 69.38 108 ASP A O 1
ATOM 799 N N . GLY A 1 109 ? -8.598 14.803 -8.908 1.00 82.38 109 GLY A N 1
ATOM 800 C CA . GLY A 1 109 ? -8.283 13.641 -8.045 1.00 82.38 109 GLY A CA 1
ATOM 801 C C . GLY A 1 109 ? -7.897 12.345 -8.793 1.00 82.38 109 GLY A C 1
ATOM 802 O O . GLY A 1 109 ? -7.703 12.371 -10.009 1.00 82.38 109 GLY A O 1
ATOM 803 N N . ALA A 1 110 ? -7.822 11.199 -8.103 1.00 89.12 110 ALA A N 1
ATOM 804 C CA . ALA A 1 110 ? -7.326 9.910 -8.612 1.00 89.12 110 ALA A CA 1
ATOM 805 C C . ALA A 1 110 ? -8.405 8.841 -8.880 1.00 89.12 110 ALA A C 1
ATOM 807 O O . ALA A 1 110 ? -9.363 8.709 -8.118 1.00 89.12 110 ALA A O 1
ATOM 808 N N . PHE A 1 111 ? -8.238 8.019 -9.925 1.00 93.81 111 PHE A N 1
ATOM 809 C CA . PHE A 1 111 ? -9.134 6.881 -10.203 1.00 93.81 111 PHE A CA 1
ATOM 810 C C . PHE A 1 111 ? -8.874 5.662 -9.315 1.00 93.81 111 PHE A C 1
ATOM 812 O O . PHE A 1 111 ? -9.815 5.148 -8.708 1.00 93.81 111 PHE A O 1
ATOM 819 N N . VAL A 1 112 ? -7.623 5.199 -9.258 1.00 94.69 112 VAL A N 1
ATOM 820 C CA . VAL A 1 112 ? -7.184 4.119 -8.371 1.00 94.69 112 VAL A CA 1
ATOM 821 C C . VAL A 1 112 ? -5.972 4.592 -7.582 1.00 94.69 112 VAL A C 1
ATOM 823 O O . VAL A 1 112 ? -4.942 4.910 -8.173 1.00 94.69 112 VAL A O 1
ATOM 826 N N . THR A 1 113 ? -6.098 4.639 -6.260 1.00 92.75 113 THR A N 1
ATOM 827 C CA . THR A 1 113 ? -5.067 5.170 -5.348 1.00 92.75 113 THR A CA 1
ATOM 828 C C . THR A 1 113 ? -4.158 4.086 -4.780 1.00 92.75 113 THR A C 1
ATOM 830 O O . THR A 1 113 ? -3.011 4.358 -4.461 1.00 92.75 113 THR A O 1
ATOM 833 N N . GLY A 1 114 ? -4.616 2.832 -4.755 1.00 93.38 114 GLY A N 1
ATOM 834 C CA . GLY A 1 114 ? -3.825 1.708 -4.265 1.00 93.38 114 GLY A CA 1
ATOM 835 C C . GLY A 1 114 ? -4.311 0.368 -4.803 1.00 93.38 114 GLY A C 1
ATOM 836 O O . GLY A 1 114 ? -5.463 0.228 -5.231 1.00 93.38 114 GLY A O 1
ATOM 837 N N . VAL A 1 115 ? -3.430 -0.630 -4.760 1.00 96.50 115 VAL A N 1
ATOM 838 C CA . VAL A 1 115 ? -3.714 -2.005 -5.181 1.00 96.50 115 VAL A CA 1
ATOM 839 C C . VAL A 1 115 ? -3.059 -3.006 -4.231 1.00 96.50 115 VAL A C 1
ATOM 841 O O . VAL A 1 115 ? -1.893 -2.872 -3.878 1.00 96.50 115 VAL A O 1
ATOM 844 N N . ALA A 1 116 ? -3.799 -4.050 -3.859 1.00 96.06 116 ALA A N 1
ATOM 845 C CA . ALA A 1 116 ? -3.277 -5.202 -3.127 1.00 96.06 116 ALA A CA 1
ATOM 846 C C . ALA A 1 116 ? -3.759 -6.507 -3.765 1.00 96.06 116 ALA A C 1
ATOM 848 O O . ALA A 1 116 ? -4.822 -6.549 -4.391 1.00 96.06 116 ALA A O 1
ATOM 849 N N . ILE A 1 117 ? -2.990 -7.582 -3.586 1.00 95.56 117 ILE A N 1
ATOM 850 C CA . ILE A 1 117 ? -3.330 -8.913 -4.095 1.00 95.56 117 ILE A CA 1
ATOM 851 C C . ILE A 1 117 ? -3.706 -9.830 -2.935 1.00 95.56 117 ILE A C 1
ATOM 853 O O . ILE A 1 117 ? -2.872 -10.177 -2.099 1.00 95.56 117 ILE A O 1
ATOM 857 N N . ASP A 1 118 ? -4.957 -10.278 -2.928 1.00 93.88 118 ASP A N 1
ATOM 858 C CA . ASP A 1 118 ? -5.405 -11.381 -2.089 1.00 93.88 118 ASP A CA 1
ATOM 859 C C . ASP A 1 118 ? -5.099 -12.693 -2.814 1.00 93.88 118 ASP A C 1
ATOM 861 O O . ASP A 1 118 ? -5.777 -13.083 -3.769 1.00 93.88 118 ASP A O 1
ATOM 865 N N . SER A 1 119 ? -4.023 -13.344 -2.376 1.00 89.19 119 SER A N 1
ATOM 866 C CA . SER A 1 119 ? -3.580 -14.646 -2.878 1.00 89.19 119 SER A CA 1
ATOM 867 C C . SER A 1 119 ? -4.080 -15.812 -2.024 1.00 89.19 119 SER A C 1
ATOM 869 O O . SER A 1 119 ? -3.736 -16.960 -2.313 1.00 89.19 119 SER A O 1
ATOM 871 N N . SER A 1 120 ? -4.892 -15.548 -0.995 1.00 82.62 120 SER A N 1
ATOM 872 C CA . SER A 1 120 ? -5.303 -16.570 -0.042 1.00 82.62 120 SER A CA 1
ATOM 873 C C . SER A 1 120 ? -6.075 -17.686 -0.755 1.00 82.62 120 SER A C 1
ATOM 875 O O . SER A 1 120 ? -7.072 -17.415 -1.436 1.00 82.62 120 SER A O 1
ATOM 877 N N . PRO A 1 121 ? -5.636 -18.953 -0.625 1.00 68.25 121 PRO A N 1
ATOM 878 C CA . PRO A 1 121 ? -6.292 -20.068 -1.282 1.00 68.25 121 PRO A CA 1
ATOM 879 C C . PRO A 1 121 ? -7.713 -20.187 -0.747 1.00 68.25 121 PRO A C 1
ATOM 881 O O . PRO A 1 121 ? -7.957 -20.279 0.458 1.00 68.25 121 PRO A O 1
ATOM 884 N N . CYS A 1 122 ? -8.678 -20.171 -1.654 1.00 64.31 122 CYS A N 1
ATOM 885 C CA . CYS A 1 122 ? -10.066 -20.273 -1.263 1.00 64.31 122 CYS A CA 1
ATOM 886 C C . CYS A 1 122 ? -10.417 -21.710 -0.869 1.00 64.31 122 CYS A C 1
ATOM 888 O O . CYS A 1 122 ? -10.360 -22.628 -1.685 1.00 64.31 122 CYS A O 1
ATOM 890 N N . SER A 1 123 ? -10.832 -21.905 0.385 1.00 60.03 123 SER A N 1
ATOM 891 C CA . SER A 1 123 ? -11.497 -23.145 0.786 1.00 60.03 123 SER A CA 1
ATOM 892 C C . SER A 1 123 ? -12.921 -23.163 0.226 1.00 60.03 123 SER A C 1
ATOM 894 O O . SER A 1 123 ? -13.703 -22.234 0.461 1.00 60.03 123 SER A O 1
ATOM 896 N N . ALA A 1 124 ? -13.281 -24.257 -0.451 1.00 56.00 124 ALA A N 1
ATOM 897 C CA . ALA A 1 124 ? -14.608 -24.495 -1.025 1.00 56.00 124 ALA A CA 1
ATOM 898 C C . ALA A 1 124 ? -15.761 -24.449 0.006 1.00 56.00 124 ALA A C 1
ATOM 900 O O . ALA A 1 124 ? -16.927 -24.399 -0.374 1.00 56.00 124 ALA A O 1
ATOM 901 N N . SER A 1 125 ? -15.458 -24.452 1.309 1.00 58.91 125 SER A N 1
ATOM 902 C CA . SER A 1 125 ? -16.442 -24.420 2.399 1.00 58.91 125 SER A CA 1
ATOM 903 C C . SER A 1 125 ? -17.042 -23.038 2.693 1.00 58.91 125 SER A C 1
ATOM 905 O O . SER A 1 125 ? -17.942 -22.939 3.524 1.00 58.91 125 SER A O 1
ATOM 907 N N . THR A 1 126 ? -16.567 -21.967 2.051 1.00 57.56 126 THR A N 1
ATOM 908 C CA . THR A 1 126 ? -17.016 -20.588 2.317 1.00 57.56 126 THR A CA 1
ATOM 909 C C . THR A 1 126 ? -17.742 -20.034 1.080 1.00 57.56 126 THR A C 1
ATOM 911 O O . THR A 1 126 ? -17.102 -19.832 0.055 1.00 57.56 126 THR A O 1
ATOM 914 N N . PRO A 1 127 ? -19.061 -19.754 1.114 1.00 52.78 127 PRO A N 1
ATOM 915 C CA . PRO A 1 127 ? -19.841 -19.406 -0.087 1.00 52.78 127 PRO A CA 1
ATOM 916 C C . PRO A 1 127 ? -19.380 -18.144 -0.838 1.00 52.78 127 PRO A C 1
ATOM 918 O O . PRO A 1 127 ? -19.648 -18.007 -2.026 1.00 52.78 127 PRO A O 1
ATOM 921 N N . ARG A 1 128 ? -18.666 -17.228 -0.166 1.00 54.44 128 ARG A N 1
ATOM 922 C CA . ARG A 1 128 ? -18.035 -16.042 -0.783 1.00 54.44 128 ARG A CA 1
ATOM 923 C C . ARG A 1 128 ? -16.543 -16.231 -1.123 1.00 54.44 128 ARG A C 1
ATOM 925 O O . ARG A 1 128 ? -15.896 -15.292 -1.569 1.00 54.44 128 ARG A O 1
ATOM 932 N N . CYS A 1 129 ? -16.010 -17.443 -0.951 1.00 55.22 129 CYS A N 1
ATOM 933 C CA . CYS A 1 129 ? -14.694 -17.901 -1.428 1.00 55.22 129 CYS A CA 1
ATOM 934 C C . CYS A 1 129 ? -14.757 -18.556 -2.819 1.00 55.22 129 CYS A C 1
ATOM 936 O O . CYS A 1 129 ? -13.808 -19.204 -3.230 1.00 55.22 129 CYS A O 1
ATOM 938 N N . ALA A 1 130 ? -15.856 -18.439 -3.567 1.00 53.81 130 ALA A N 1
ATOM 939 C CA . ALA A 1 130 ? -15.898 -18.982 -4.931 1.00 53.81 130 ALA A CA 1
ATOM 940 C C . ALA A 1 130 ? -14.982 -18.224 -5.916 1.00 53.81 130 ALA A C 1
ATOM 942 O O . ALA A 1 130 ? -14.738 -18.698 -7.021 1.00 53.81 130 ALA A O 1
ATOM 943 N N . LEU A 1 131 ? -14.503 -17.046 -5.517 1.00 59.44 131 LEU A N 1
ATOM 944 C CA . LEU A 1 131 ? -13.619 -16.182 -6.289 1.00 59.44 131 LEU A CA 1
ATOM 945 C C . LEU A 1 131 ? -12.190 -16.510 -5.869 1.00 59.44 131 LEU A C 1
ATOM 947 O O . LEU A 1 131 ? -11.923 -16.515 -4.670 1.00 59.44 131 LEU A O 1
ATOM 951 N N . GLY A 1 132 ? -11.317 -16.845 -6.818 1.00 72.50 132 GLY A N 1
ATOM 952 C CA . GLY A 1 132 ? -9.938 -17.248 -6.544 1.00 72.50 132 GLY A CA 1
ATOM 953 C C . GLY A 1 132 ? -9.084 -16.084 -6.035 1.00 72.50 132 GLY A C 1
ATOM 954 O O . GLY A 1 132 ? -9.542 -15.220 -5.288 1.00 72.50 132 GLY A O 1
ATOM 955 N N . SER A 1 133 ? -7.817 -16.040 -6.441 1.00 90.12 133 SER A N 1
ATOM 956 C CA . SER A 1 133 ? -6.988 -14.864 -6.169 1.00 90.12 133 SER A CA 1
ATOM 957 C C . SER A 1 133 ? -7.625 -13.609 -6.781 1.00 90.12 133 SER A C 1
ATOM 959 O O . SER A 1 133 ? -8.131 -13.644 -7.906 1.00 90.12 133 SER A O 1
ATOM 961 N N . ARG A 1 134 ? -7.603 -12.495 -6.048 1.00 94.12 134 ARG A N 1
ATOM 962 C CA . ARG A 1 134 ? -8.247 -11.235 -6.452 1.00 94.12 134 ARG A CA 1
ATOM 963 C C . ARG A 1 134 ? -7.324 -10.043 -6.240 1.00 94.12 134 ARG A C 1
ATOM 965 O O . ARG A 1 134 ? -6.539 -10.025 -5.295 1.00 94.12 134 ARG A O 1
ATOM 972 N N . ALA A 1 135 ? -7.457 -9.032 -7.088 1.00 97.31 135 ALA A N 1
ATOM 973 C CA . ALA A 1 135 ? -6.949 -7.700 -6.801 1.00 97.31 135 ALA A CA 1
ATOM 974 C C . ALA A 1 135 ? -8.008 -6.884 -6.052 1.00 97.31 135 ALA A C 1
ATOM 976 O O . ALA A 1 135 ? -9.204 -6.949 -6.352 1.00 97.31 135 ALA A O 1
ATOM 977 N N . ILE A 1 136 ? -7.544 -6.113 -5.077 1.00 97.75 136 ILE A N 1
ATOM 978 C CA . ILE A 1 136 ? -8.315 -5.137 -4.313 1.00 97.75 136 ILE A CA 1
ATOM 979 C C . ILE A 1 136 ? -7.830 -3.769 -4.775 1.00 97.75 136 ILE A C 1
ATOM 981 O O . ILE A 1 136 ? -6.652 -3.462 -4.614 1.00 97.75 136 ILE A O 1
ATOM 985 N N . LEU A 1 137 ? -8.713 -2.976 -5.375 1.00 97.62 137 LEU A N 1
ATOM 986 C CA . LEU A 1 137 ? -8.389 -1.652 -5.905 1.00 97.62 137 LEU A CA 1
ATOM 987 C C . LEU A 1 137 ? -9.063 -0.591 -5.040 1.00 97.62 137 LEU A C 1
ATOM 989 O O . LEU A 1 137 ? -10.287 -0.634 -4.897 1.00 97.62 137 LEU A O 1
ATOM 993 N N . SER A 1 138 ? -8.301 0.354 -4.492 1.00 96.50 138 SER A N 1
ATOM 994 C CA . SER A 1 138 ? -8.883 1.502 -3.790 1.00 96.50 138 SER A CA 1
ATOM 995 C C . SER A 1 138 ? -9.374 2.540 -4.792 1.00 96.50 138 SER A C 1
ATOM 997 O O . SER A 1 138 ? -8.618 2.970 -5.661 1.00 96.50 138 SER A O 1
ATOM 999 N N . VAL A 1 139 ? -10.647 2.913 -4.698 1.00 95.50 139 VAL A N 1
ATOM 1000 C CA . VAL A 1 139 ? -11.342 3.827 -5.614 1.00 95.50 139 VAL A CA 1
ATOM 1001 C C . VAL A 1 139 ? -12.144 4.870 -4.831 1.00 95.50 139 VAL A C 1
ATOM 1003 O O . VAL A 1 139 ? -12.331 4.766 -3.620 1.00 95.50 139 VAL A O 1
ATOM 1006 N N . TRP A 1 140 ? -12.686 5.863 -5.536 1.00 93.44 140 TRP A N 1
ATOM 1007 C CA . TRP A 1 140 ? -13.364 7.031 -4.954 1.00 93.44 140 TRP A CA 1
ATOM 1008 C C . TRP A 1 140 ? -14.484 6.745 -3.943 1.00 93.44 140 TRP A C 1
ATOM 1010 O O . TRP A 1 140 ? -14.755 7.593 -3.103 1.00 93.44 140 TRP A O 1
ATOM 1020 N N . ASN A 1 141 ? -15.163 5.599 -4.006 1.00 93.81 141 ASN A N 1
ATOM 1021 C CA . ASN A 1 141 ? -16.241 5.232 -3.080 1.00 93.81 141 ASN A CA 1
ATOM 1022 C C . ASN A 1 141 ? -15.953 3.965 -2.266 1.00 93.81 141 ASN A C 1
ATOM 1024 O O . ASN A 1 141 ? -16.900 3.352 -1.765 1.00 93.81 141 ASN A O 1
ATOM 1028 N N . GLY A 1 142 ? -14.687 3.562 -2.156 1.00 95.69 142 GLY A N 1
ATOM 1029 C CA . GLY A 1 142 ? -14.268 2.405 -1.377 1.00 95.69 142 GLY A CA 1
ATOM 1030 C C . GLY A 1 142 ? -13.364 1.479 -2.177 1.00 95.69 142 GLY A C 1
ATOM 1031 O O . GLY A 1 142 ? -12.303 1.893 -2.624 1.00 95.69 142 GLY A O 1
ATOM 1032 N N . PHE A 1 143 ? -13.775 0.224 -2.364 1.00 97.75 143 PHE A N 1
ATOM 1033 C CA . PHE A 1 143 ? -12.932 -0.800 -2.985 1.00 97.75 143 PHE A CA 1
ATOM 1034 C C . PHE A 1 143 ? -13.631 -1.522 -4.131 1.00 97.75 143 PHE A C 1
ATOM 1036 O O . PHE A 1 143 ? -14.776 -1.953 -3.998 1.00 97.75 143 PHE A O 1
ATOM 1043 N N . THR A 1 144 ? -12.919 -1.714 -5.239 1.00 97.50 144 THR A N 1
ATOM 1044 C CA . THR A 1 144 ? -13.320 -2.599 -6.342 1.00 97.50 144 THR A CA 1
ATOM 1045 C C . THR A 1 144 ? -12.553 -3.912 -6.237 1.00 97.50 144 THR A C 1
ATOM 1047 O O . THR A 1 144 ? -11.337 -3.913 -6.059 1.00 97.50 144 THR A O 1
ATOM 1050 N N . LEU A 1 145 ? -13.259 -5.036 -6.346 1.00 96.88 145 LEU A N 1
ATOM 1051 C CA . LEU A 1 145 ? -12.680 -6.376 -6.299 1.00 96.88 145 LEU A CA 1
ATOM 1052 C C . LEU A 1 145 ? -12.642 -6.960 -7.708 1.00 96.88 145 LEU A C 1
ATOM 1054 O O . LEU A 1 145 ? -13.677 -7.053 -8.373 1.00 96.88 145 LEU A O 1
ATOM 1058 N N . VAL A 1 146 ? -11.459 -7.382 -8.141 1.00 97.12 146 VAL A N 1
ATOM 1059 C CA . VAL A 1 146 ? -11.216 -7.937 -9.476 1.00 97.12 146 VAL A CA 1
ATOM 1060 C C . VAL A 1 146 ? -10.719 -9.368 -9.337 1.00 97.12 146 VAL A C 1
ATOM 1062 O O . VAL A 1 146 ? -9.701 -9.603 -8.694 1.00 97.12 146 VAL A O 1
ATOM 1065 N N . ASP A 1 147 ? -11.418 -10.330 -9.929 1.00 94.75 147 ASP A N 1
ATOM 1066 C CA . ASP A 1 147 ? -10.966 -11.724 -9.959 1.00 94.75 147 ASP A CA 1
ATOM 1067 C C . ASP A 1 147 ? -9.816 -11.870 -10.961 1.00 94.75 147 ASP A C 1
ATOM 1069 O O . ASP A 1 147 ? -9.942 -11.468 -12.115 1.00 94.75 147 ASP A O 1
ATOM 1073 N N . LEU A 1 148 ? -8.680 -12.421 -10.529 1.00 94.38 148 LEU A N 1
ATOM 1074 C CA . LEU A 1 148 ? -7.457 -12.441 -11.342 1.00 94.38 148 LEU A CA 1
ATOM 1075 C C . LEU A 1 148 ? -7.489 -13.492 -12.456 1.00 94.38 148 LEU A C 1
ATOM 1077 O O . LEU A 1 148 ? -6.771 -13.352 -13.445 1.00 94.38 148 LEU A O 1
ATOM 1081 N N . ALA A 1 149 ? -8.315 -14.532 -12.316 1.00 92.00 149 ALA A N 1
ATOM 1082 C CA . ALA A 1 149 ? -8.431 -15.591 -13.314 1.00 92.00 149 ALA A CA 1
ATOM 1083 C C . ALA A 1 149 ? -9.284 -15.145 -14.510 1.00 92.00 149 ALA A C 1
ATOM 1085 O O . ALA A 1 149 ? -8.874 -15.286 -15.660 1.00 92.00 149 ALA A O 1
ATOM 1086 N N . SER A 1 150 ? -10.464 -14.589 -14.233 1.00 94.06 150 SER A N 1
ATOM 1087 C CA . SER A 1 150 ? -11.385 -14.052 -15.240 1.00 94.06 150 SER A CA 1
ATOM 1088 C C . SER A 1 150 ? -11.040 -12.630 -15.674 1.00 94.06 150 SER A C 1
ATOM 1090 O O . SER A 1 150 ? -11.478 -12.214 -16.742 1.00 94.06 150 SER A O 1
ATOM 1092 N N . ARG A 1 151 ? -10.274 -11.896 -14.854 1.00 95.94 151 ARG A N 1
ATOM 1093 C CA . ARG A 1 151 ? -9.890 -10.487 -15.053 1.00 95.94 151 ARG A CA 1
ATOM 1094 C C . ARG A 1 151 ? -11.103 -9.566 -15.158 1.00 95.94 151 ARG A C 1
ATOM 1096 O O . ARG A 1 151 ? -11.115 -8.592 -15.905 1.00 95.94 151 ARG A O 1
ATOM 1103 N N . THR A 1 152 ? -12.138 -9.883 -14.382 1.00 96.31 152 THR A N 1
ATOM 1104 C CA . THR A 1 152 ? -13.398 -9.135 -14.330 1.00 96.31 152 THR A CA 1
ATOM 1105 C C . THR A 1 152 ? -13.666 -8.577 -12.937 1.00 96.31 152 THR A C 1
ATOM 1107 O O . THR A 1 152 ? -13.172 -9.096 -11.935 1.00 96.31 152 THR A O 1
ATOM 1110 N N . ILE A 1 153 ? -14.464 -7.508 -12.866 1.00 96.69 153 ILE A N 1
ATOM 1111 C CA . ILE A 1 153 ? -14.959 -6.972 -11.594 1.00 96.69 153 ILE A CA 1
ATOM 1112 C C . ILE A 1 153 ? -15.997 -7.941 -11.029 1.00 96.69 153 ILE A C 1
ATOM 1114 O O . ILE A 1 153 ? -17.006 -8.229 -11.670 1.00 96.69 153 ILE A O 1
ATOM 1118 N N . VAL A 1 154 ? -15.765 -8.404 -9.805 1.00 94.88 154 VAL A N 1
ATOM 1119 C CA . VAL A 1 154 ? -16.605 -9.400 -9.120 1.00 94.88 154 VAL A CA 1
ATOM 1120 C C . VAL A 1 154 ? -17.317 -8.842 -7.893 1.00 94.88 154 VAL A C 1
ATOM 1122 O O . VAL A 1 154 ? -18.180 -9.501 -7.316 1.00 94.88 154 VAL A O 1
ATOM 1125 N N . GLY A 1 155 ? -16.992 -7.613 -7.498 1.00 94.19 155 GLY A N 1
ATOM 1126 C CA . GLY A 1 155 ? -17.700 -6.921 -6.436 1.00 94.19 155 GLY A CA 1
ATOM 1127 C C . GLY A 1 155 ? -17.140 -5.540 -6.145 1.00 94.19 155 GLY A C 1
ATOM 1128 O O . GLY A 1 155 ? -16.085 -5.148 -6.640 1.00 94.19 155 GLY A O 1
ATOM 1129 N N . SER A 1 156 ? -17.858 -4.822 -5.294 1.00 96.06 156 SER A N 1
ATOM 1130 C CA . SER A 1 156 ? -17.442 -3.534 -4.755 1.00 96.06 156 SER A CA 1
ATOM 1131 C C . SER A 1 156 ? -17.826 -3.446 -3.285 1.00 96.06 156 SER A C 1
ATOM 1133 O O . SER A 1 156 ? -18.867 -3.973 -2.887 1.00 96.06 156 SER A O 1
ATOM 1135 N N . ILE A 1 157 ? -17.029 -2.739 -2.496 1.00 96.62 157 ILE A N 1
ATOM 1136 C CA . ILE A 1 157 ? -17.319 -2.433 -1.097 1.00 96.62 157 ILE A CA 1
ATOM 1137 C C . ILE A 1 157 ? -17.371 -0.921 -0.956 1.00 96.62 157 ILE A C 1
ATOM 1139 O O . ILE A 1 157 ? -16.419 -0.231 -1.307 1.00 96.62 157 ILE A O 1
ATOM 1143 N N . VAL A 1 158 ? -18.496 -0.423 -0.451 1.00 95.38 158 VAL A N 1
ATOM 1144 C CA . VAL A 1 158 ? -18.759 1.010 -0.318 1.00 95.38 158 VAL A CA 1
ATOM 1145 C C . VAL A 1 158 ? -18.336 1.475 1.075 1.00 95.38 158 VAL A C 1
ATOM 1147 O O . VAL A 1 158 ? -18.899 1.029 2.074 1.00 95.38 158 VAL A O 1
ATOM 1150 N N . VAL A 1 159 ? -17.336 2.350 1.138 1.00 95.38 159 VAL A N 1
ATOM 1151 C CA . VAL A 1 159 ? -16.698 2.867 2.365 1.00 95.38 159 VAL A CA 1
ATOM 1152 C C . VAL A 1 159 ? -16.021 4.209 2.036 1.00 95.38 159 VAL A C 1
ATOM 1154 O O . VAL A 1 159 ? -15.779 4.459 0.851 1.00 95.38 159 VAL A O 1
ATOM 1157 N N . PRO A 1 160 ? -15.761 5.118 3.002 1.00 94.12 160 PRO A N 1
ATOM 1158 C CA . PRO A 1 160 ? -14.909 6.272 2.737 1.00 94.12 160 PRO A CA 1
ATOM 1159 C C . PRO A 1 160 ? -13.637 5.870 1.976 1.00 94.12 160 PRO A C 1
ATOM 1161 O O . PRO A 1 160 ? -13.031 4.855 2.333 1.00 94.12 160 PRO A O 1
ATOM 1164 N N . PRO A 1 161 ? -13.274 6.609 0.912 1.00 92.62 161 PRO A N 1
ATOM 1165 C CA . PRO A 1 161 ? -12.134 6.254 0.084 1.00 92.62 161 PRO A CA 1
ATOM 1166 C C . PRO A 1 161 ? -10.847 6.287 0.907 1.00 92.62 161 PRO A C 1
ATOM 1168 O O . PRO A 1 161 ? -10.729 7.065 1.851 1.00 92.62 161 PRO A O 1
ATOM 1171 N N . SER A 1 162 ? -9.896 5.443 0.527 1.00 93.06 162 SER A N 1
ATOM 1172 C CA . SER A 1 162 ? -8.591 5.319 1.172 1.00 93.06 162 SER A CA 1
ATOM 1173 C C . SER A 1 162 ? -7.494 5.537 0.140 1.00 93.06 162 SER A C 1
ATOM 1175 O O . SER A 1 162 ? -7.665 5.193 -1.032 1.00 93.06 162 SER A O 1
ATOM 1177 N N . GLU A 1 163 ? -6.374 6.114 0.539 1.00 84.00 163 GLU A N 1
ATOM 1178 C CA . GLU A 1 163 ? -5.234 6.294 -0.352 1.00 84.00 163 GLU A CA 1
ATOM 1179 C C . GLU A 1 163 ? -4.394 5.017 -0.403 1.00 84.00 163 GLU A C 1
ATOM 1181 O O . GLU A 1 163 ? -4.522 4.215 -1.332 1.00 84.00 163 GLU A O 1
ATOM 1186 N N . ASN A 1 164 ? -3.642 4.785 0.671 1.00 88.69 164 ASN A N 1
ATOM 1187 C CA . ASN A 1 164 ? -2.627 3.753 0.792 1.00 88.69 164 ASN A CA 1
ATOM 1188 C C . ASN A 1 164 ? -3.052 2.724 1.858 1.00 88.69 164 ASN A C 1
ATOM 1190 O O . ASN A 1 164 ? -2.699 2.807 3.031 1.00 88.69 164 ASN A O 1
ATOM 1194 N N . PHE A 1 165 ? -3.875 1.750 1.476 1.00 96.12 165 PHE A N 1
ATOM 1195 C CA . PHE A 1 165 ? -4.465 0.806 2.431 1.00 96.12 165 PHE A CA 1
ATOM 1196 C C . PHE A 1 165 ? -3.565 -0.405 2.730 1.00 96.12 165 PHE A C 1
ATOM 1198 O O . PHE A 1 165 ? -2.840 -0.902 1.869 1.00 96.12 165 PHE A O 1
ATOM 1205 N N . GLY A 1 166 ? -3.705 -0.956 3.936 1.00 96.69 166 GLY A N 1
ATOM 1206 C CA . GLY A 1 166 ? -3.080 -2.214 4.337 1.00 96.69 166 GLY A CA 1
ATOM 1207 C C . GLY A 1 166 ? -3.976 -3.416 4.047 1.00 96.69 166 GLY A C 1
ATOM 1208 O O . GLY A 1 166 ? -5.204 -3.316 4.072 1.00 96.69 166 GLY A O 1
ATOM 1209 N N . PHE A 1 167 ? -3.380 -4.585 3.817 1.00 96.62 167 PHE A N 1
ATOM 1210 C CA . PHE A 1 167 ? -4.124 -5.829 3.617 1.00 96.62 167 PHE A CA 1
ATOM 1211 C C . PHE A 1 167 ? -3.621 -6.939 4.544 1.00 96.62 167 PHE A C 1
ATOM 1213 O O . PHE A 1 167 ? -2.473 -7.369 4.460 1.00 96.62 167 PHE A O 1
ATOM 1220 N N . ASP A 1 168 ? -4.508 -7.424 5.411 1.00 95.88 168 ASP A N 1
ATOM 1221 C CA . ASP A 1 168 ? -4.300 -8.619 6.226 1.00 95.88 168 ASP A CA 1
ATOM 1222 C C . ASP A 1 168 ? -4.862 -9.826 5.465 1.00 95.88 168 ASP A C 1
ATOM 1224 O O . ASP A 1 168 ? -6.071 -10.077 5.459 1.00 95.88 168 ASP A O 1
ATOM 1228 N N . GLY A 1 169 ? -3.976 -10.570 4.800 1.00 92.19 169 GLY A N 1
ATOM 1229 C CA . GLY A 1 169 ? -4.352 -11.745 4.012 1.00 92.19 169 GLY A CA 1
ATOM 1230 C C . GLY A 1 169 ? -4.829 -12.941 4.838 1.00 92.19 169 GLY A C 1
ATOM 1231 O O . GLY A 1 169 ? -5.580 -13.770 4.315 1.00 92.19 169 GLY A O 1
ATOM 1232 N N . VAL A 1 170 ? -4.448 -13.023 6.120 1.00 91.81 170 VAL A N 1
ATOM 1233 C CA . VAL A 1 170 ? -4.810 -14.136 7.013 1.00 91.81 170 VAL A CA 1
ATOM 1234 C C . VAL A 1 170 ? -6.226 -13.940 7.541 1.00 91.81 170 VAL A C 1
ATOM 1236 O O . VAL A 1 170 ? -7.064 -14.830 7.395 1.00 91.81 170 VAL A O 1
ATOM 1239 N N . ALA A 1 171 ? -6.528 -12.763 8.094 1.00 93.06 171 ALA A N 1
ATOM 1240 C CA . ALA A 1 171 ? -7.874 -12.424 8.553 1.00 93.06 171 ALA A CA 1
ATOM 1241 C C . ALA A 1 171 ? -8.798 -11.955 7.416 1.00 93.06 171 ALA A C 1
ATOM 1243 O O . ALA A 1 171 ? -9.999 -11.800 7.629 1.00 93.06 171 ALA A O 1
ATOM 1244 N N . ARG A 1 172 ? -8.249 -11.741 6.211 1.00 93.31 172 ARG A N 1
ATOM 1245 C CA . ARG A 1 172 ? -8.936 -11.221 5.018 1.00 93.31 172 ARG A CA 1
ATOM 1246 C C . ARG A 1 172 ? -9.568 -9.858 5.280 1.00 93.31 172 ARG A C 1
ATOM 1248 O O . ARG A 1 172 ? -10.755 -9.652 5.020 1.00 93.31 172 ARG A O 1
ATOM 1255 N N . ARG A 1 173 ? -8.766 -8.929 5.796 1.00 96.50 173 ARG A N 1
ATOM 1256 C CA . ARG A 1 173 ? -9.208 -7.577 6.149 1.00 96.50 173 ARG A CA 1
ATOM 1257 C C . ARG A 1 173 ? -8.475 -6.518 5.342 1.00 96.50 173 ARG A C 1
ATOM 1259 O O . ARG A 1 173 ? -7.269 -6.617 5.137 1.00 96.50 173 ARG A O 1
ATOM 1266 N N . ILE A 1 174 ? -9.205 -5.488 4.928 1.00 98.19 174 ILE A N 1
ATOM 1267 C CA . ILE A 1 174 ? -8.611 -4.239 4.442 1.00 98.19 174 ILE A CA 1
ATOM 1268 C C . ILE A 1 174 ? -8.488 -3.282 5.624 1.00 98.19 174 ILE A C 1
ATOM 1270 O O . ILE A 1 174 ? -9.450 -3.106 6.373 1.00 98.19 174 ILE A O 1
ATOM 1274 N N . ILE A 1 175 ? -7.326 -2.656 5.760 1.00 98.00 175 ILE A N 1
ATOM 1275 C CA . ILE A 1 175 ? -7.018 -1.615 6.735 1.00 98.00 175 ILE A CA 1
ATOM 1276 C C . ILE A 1 175 ? -6.979 -0.295 5.971 1.00 98.00 175 ILE A C 1
ATOM 1278 O O . ILE A 1 175 ? -6.018 -0.008 5.267 1.00 98.00 175 ILE A O 1
ATOM 1282 N N . ALA A 1 176 ? -8.067 0.461 6.043 1.00 97.12 176 ALA A N 1
ATOM 1283 C CA . ALA A 1 176 ? -8.361 1.576 5.155 1.00 97.12 176 ALA A CA 1
ATOM 1284 C C . ALA A 1 176 ? -8.358 2.899 5.936 1.00 97.12 176 ALA A C 1
ATOM 1286 O O . ALA A 1 176 ? -9.414 3.311 6.439 1.00 97.12 176 ALA A O 1
ATOM 1287 N N . PRO A 1 177 ? -7.192 3.549 6.094 1.00 95.38 177 PRO A N 1
ATOM 1288 C CA . PRO A 1 177 ? -7.142 4.909 6.605 1.00 95.38 177 PRO A CA 1
ATOM 1289 C C . PRO A 1 177 ? -7.810 5.850 5.598 1.00 95.38 177 PRO A C 1
ATOM 1291 O O . PRO A 1 177 ? -7.766 5.616 4.388 1.00 95.38 177 PRO A O 1
ATOM 1294 N N . PHE A 1 178 ? -8.489 6.876 6.090 1.00 93.44 178 PHE A N 1
ATOM 1295 C CA . PHE A 1 178 ? -9.139 7.868 5.244 1.00 93.44 178 PHE A CA 1
ATOM 1296 C C . PHE A 1 178 ? -9.093 9.237 5.901 1.00 93.44 178 PHE A C 1
ATOM 1298 O O . PHE A 1 178 ? -9.194 9.363 7.123 1.00 93.44 178 PHE A O 1
ATOM 1305 N N . TYR A 1 179 ? -9.038 10.274 5.078 1.00 91.00 179 TYR A N 1
ATOM 1306 C CA . TYR A 1 179 ? -9.169 11.658 5.506 1.00 91.00 179 TYR A CA 1
ATOM 1307 C C . TYR A 1 179 ? -9.877 12.486 4.444 1.00 91.00 179 TYR A C 1
ATOM 1309 O O . TYR A 1 179 ? -10.166 11.978 3.373 1.00 91.00 179 TYR A O 1
ATOM 1317 N N . ASP A 1 180 ? -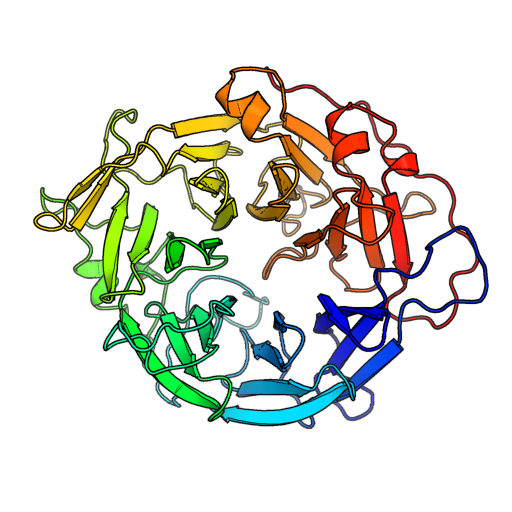10.292 13.708 4.773 1.00 87.94 180 ASP A N 1
ATOM 1318 C CA . ASP A 1 180 ? -11.047 14.600 3.878 1.00 87.94 180 ASP A CA 1
ATOM 1319 C C . ASP A 1 180 ? -12.027 13.892 2.907 1.00 87.94 180 ASP A C 1
ATOM 1321 O O . ASP A 1 180 ? -12.077 14.152 1.701 1.00 87.94 180 ASP A O 1
ATOM 1325 N N . CYS A 1 181 ? -12.833 12.952 3.426 1.00 87.81 181 CYS A N 1
ATOM 1326 C CA . CYS A 1 181 ? -13.731 12.129 2.597 1.00 87.81 181 CYS A CA 1
ATOM 1327 C C . CYS A 1 181 ? -14.601 13.017 1.688 1.00 87.81 181 CYS A C 1
ATOM 1329 O O . CYS A 1 181 ? -14.843 12.729 0.513 1.00 87.81 181 CYS A O 1
ATOM 1331 N N . GLY A 1 182 ? -15.030 14.157 2.238 1.00 86.75 182 GLY A N 1
ATOM 1332 C CA . GLY A 1 182 ? -15.866 15.145 1.574 1.00 86.75 182 GLY A CA 1
ATOM 1333 C C . GLY A 1 182 ? -15.217 15.863 0.390 1.00 86.75 182 GLY A C 1
ATOM 1334 O O . GLY A 1 182 ? -15.951 16.560 -0.317 1.00 86.75 182 GLY A O 1
ATOM 1335 N N . ALA A 1 183 ? -13.915 15.718 0.140 1.00 89.12 183 ALA A N 1
ATOM 1336 C CA . ALA A 1 183 ? -13.226 16.258 -1.031 1.00 89.12 183 ALA A CA 1
ATOM 1337 C C . ALA A 1 183 ? -13.242 15.326 -2.250 1.00 89.12 183 ALA A C 1
ATOM 1339 O O . ALA A 1 183 ? -13.132 15.811 -3.376 1.00 89.12 183 ALA A O 1
ATOM 1340 N N . SER A 1 184 ? -13.508 14.032 -2.065 1.00 89.62 184 SER A N 1
ATOM 1341 C CA . SER A 1 184 ? -13.674 13.096 -3.182 1.00 89.62 184 SER A CA 1
ATOM 1342 C C . SER A 1 184 ? -14.955 13.390 -3.981 1.00 89.62 184 SER A C 1
ATOM 1344 O O . SER A 1 184 ? -15.919 13.981 -3.465 1.00 89.62 184 SER A O 1
ATOM 1346 N N . ARG A 1 185 ? -14.966 13.046 -5.273 1.00 90.81 185 ARG A N 1
ATOM 1347 C CA . ARG A 1 185 ? -16.020 13.442 -6.224 1.00 90.81 185 ARG A CA 1
ATOM 1348 C C . ARG A 1 185 ? -16.476 12.276 -7.093 1.00 90.81 185 ARG A C 1
ATOM 1350 O O . ARG A 1 185 ? -15.663 11.464 -7.512 1.00 90.81 185 ARG A O 1
ATOM 1357 N N . ASP A 1 186 ? -17.765 12.207 -7.411 1.00 91.38 186 ASP A N 1
ATOM 1358 C CA . ASP A 1 186 ? -18.253 11.287 -8.445 1.00 91.38 186 ASP A CA 1
ATOM 1359 C C . ASP A 1 186 ? -17.885 11.782 -9.864 1.00 91.38 186 ASP A C 1
ATOM 1361 O O . ASP A 1 186 ? -17.324 12.869 -10.040 1.00 91.38 186 ASP A O 1
ATOM 1365 N N . ALA A 1 187 ? -18.225 11.020 -10.909 1.00 90.38 187 ALA A N 1
ATOM 1366 C CA . ALA A 1 187 ? -17.948 11.417 -12.296 1.00 90.38 187 ALA A CA 1
ATOM 1367 C C . ALA A 1 187 ? -18.664 12.709 -12.746 1.00 90.38 187 ALA A C 1
ATOM 1369 O O . ALA A 1 187 ? -18.300 13.296 -13.765 1.00 90.38 187 ALA A 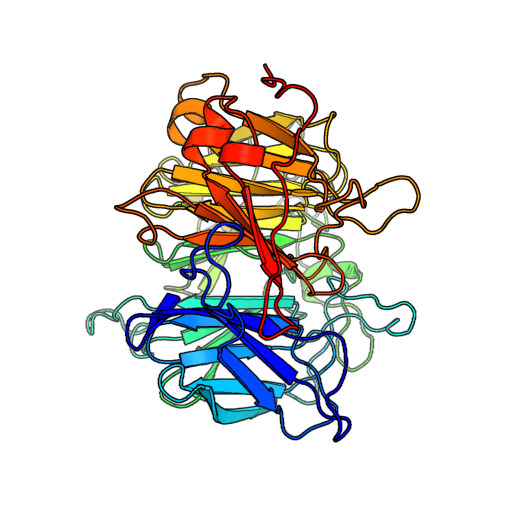O 1
ATOM 1370 N N . ARG A 1 188 ? -19.666 13.181 -11.994 1.00 90.88 188 ARG A N 1
ATOM 1371 C CA . ARG A 1 188 ? -20.396 14.439 -12.221 1.00 90.88 188 ARG A CA 1
ATOM 1372 C C . ARG A 1 188 ? -19.880 15.573 -11.333 1.00 90.88 188 ARG A C 1
ATOM 1374 O O . ARG A 1 188 ? -20.522 16.622 -11.258 1.00 90.88 188 ARG A O 1
ATOM 1381 N N . ARG A 1 189 ? -18.735 15.378 -10.671 1.00 88.94 189 ARG A N 1
ATOM 1382 C CA . ARG A 1 189 ? -18.126 16.310 -9.713 1.00 88.94 189 ARG A CA 1
ATOM 1383 C C . ARG A 1 189 ? -19.016 16.612 -8.499 1.00 88.94 189 ARG A C 1
ATOM 1385 O O . ARG A 1 189 ? -18.896 17.677 -7.891 1.00 88.94 189 ARG A O 1
ATOM 1392 N N . GLN A 1 190 ? -19.902 15.694 -8.118 1.00 91.19 190 GLN A N 1
ATOM 1393 C CA . GLN A 1 190 ? -20.719 15.808 -6.909 1.00 91.19 190 GLN A CA 1
ATOM 1394 C C . GLN A 1 190 ? -19.989 15.216 -5.703 1.00 91.19 190 GLN A C 1
ATOM 1396 O O . GLN A 1 190 ? -19.198 14.281 -5.830 1.00 91.19 190 GLN A O 1
ATOM 1401 N N . LYS A 1 191 ? -20.254 15.771 -4.514 1.00 90.12 191 LYS A N 1
ATOM 1402 C CA . LYS A 1 191 ? -19.758 15.211 -3.250 1.00 90.12 191 LYS A CA 1
ATOM 1403 C C . LYS A 1 191 ? -20.339 13.819 -3.032 1.00 90.12 191 LYS A C 1
ATOM 1405 O O . LYS A 1 191 ? -21.498 13.566 -3.356 1.00 90.12 191 LYS A O 1
ATOM 1410 N N . LEU A 1 192 ? -19.557 12.946 -2.411 1.00 89.25 192 LEU A N 1
ATOM 1411 C CA . LEU A 1 192 ? -19.987 11.574 -2.189 1.00 89.25 192 LEU A CA 1
ATOM 1412 C C . LEU A 1 192 ? -21.035 11.526 -1.082 1.00 89.25 192 LEU A C 1
ATOM 1414 O O . LEU A 1 192 ? -20.780 11.947 0.048 1.00 89.25 192 LEU A O 1
ATOM 1418 N N . GLY A 1 193 ? -22.199 10.953 -1.387 1.00 89.00 193 GLY A N 1
ATOM 1419 C CA . GLY A 1 193 ? -23.267 10.789 -0.400 1.00 89.00 193 GLY A CA 1
ATOM 1420 C C . GLY A 1 193 ? -22.845 9.940 0.802 1.00 89.00 193 GLY A C 1
ATOM 1421 O O . GLY A 1 193 ? -23.347 10.156 1.901 1.00 89.00 193 GLY A O 1
ATOM 1422 N N . ILE A 1 194 ? -21.896 9.011 0.625 1.00 90.62 194 ILE A N 1
ATOM 1423 C CA . ILE A 1 194 ? -21.401 8.182 1.727 1.00 90.62 194 ILE A CA 1
ATOM 1424 C C . ILE A 1 194 ? -20.738 9.026 2.820 1.00 90.62 194 ILE A C 1
ATOM 1426 O O . ILE A 1 194 ? -21.047 8.829 3.986 1.00 90.62 194 ILE A O 1
ATOM 1430 N N . CYS A 1 195 ? -19.924 10.022 2.458 1.00 89.50 195 CYS A N 1
ATOM 1431 C CA . CYS A 1 195 ? -19.191 10.838 3.425 1.00 89.50 195 CYS A CA 1
ATOM 1432 C C . CYS A 1 195 ? -20.124 11.681 4.300 1.00 89.50 195 CYS A C 1
ATOM 1434 O O . CYS A 1 195 ? -19.855 11.872 5.475 1.00 89.50 195 CYS A O 1
ATOM 1436 N N . ALA A 1 196 ? -21.242 12.165 3.749 1.00 87.50 196 ALA A N 1
ATOM 1437 C CA . ALA A 1 196 ? -22.221 12.941 4.513 1.00 87.50 196 ALA A CA 1
ATOM 1438 C C . ALA A 1 196 ? -23.037 12.079 5.493 1.00 87.50 196 ALA A C 1
ATOM 1440 O O . ALA A 1 196 ? -23.523 12.586 6.498 1.00 87.50 196 ALA A O 1
ATOM 1441 N N . ASN A 1 197 ? -23.185 10.787 5.192 1.00 86.75 197 ASN A N 1
ATOM 1442 C CA . ASN A 1 197 ? -23.921 9.830 6.017 1.00 86.75 197 ASN A CA 1
ATOM 1443 C C . ASN A 1 197 ? -23.000 8.997 6.923 1.00 86.75 197 ASN A C 1
ATOM 1445 O O . ASN A 1 197 ? -23.490 8.177 7.699 1.00 86.75 197 ASN A O 1
ATOM 1449 N N . TYR A 1 198 ? -21.681 9.182 6.819 1.00 86.81 198 TYR A N 1
ATOM 1450 C CA . TYR A 1 198 ? -20.704 8.510 7.662 1.00 86.81 198 TYR A CA 1
ATOM 1451 C C . TYR A 1 198 ? -20.608 9.256 8.983 1.00 86.81 198 TYR A C 1
ATOM 1453 O O . TYR A 1 198 ? -19.852 10.215 9.112 1.00 86.81 198 TYR A O 1
ATOM 1461 N N . VAL A 1 199 ? -21.455 8.874 9.936 1.00 86.69 199 VAL A N 1
ATOM 1462 C CA . VAL A 1 199 ? -21.607 9.580 11.207 1.00 86.69 199 VAL A CA 1
ATOM 1463 C C . VAL A 1 199 ? -21.272 8.693 12.398 1.00 86.69 199 VAL A C 1
ATOM 1465 O O . VAL A 1 199 ? -21.445 7.475 12.366 1.00 86.69 199 VAL A O 1
ATOM 1468 N N . THR A 1 200 ? -20.807 9.321 13.466 1.00 79.81 200 THR A N 1
ATOM 1469 C CA . THR A 1 200 ? -20.672 8.732 14.797 1.00 79.81 200 THR A CA 1
ATOM 1470 C C . THR A 1 200 ? -22.046 8.361 15.384 1.00 79.81 200 THR A C 1
ATOM 1472 O O . THR A 1 200 ? -23.076 8.825 14.883 1.00 79.81 200 THR A O 1
ATOM 1475 N N . PRO A 1 201 ? -22.110 7.574 16.479 1.00 78.56 201 PRO A N 1
ATOM 1476 C CA . PRO A 1 201 ? -23.379 7.252 17.141 1.00 78.56 201 PRO A CA 1
ATOM 1477 C C . PRO A 1 201 ? -24.198 8.473 17.600 1.00 78.56 201 PRO A C 1
ATOM 1479 O O . PRO A 1 201 ? -25.422 8.397 17.654 1.00 78.56 201 PRO A O 1
ATOM 1482 N N . ASP A 1 202 ? -23.546 9.598 17.907 1.00 79.62 202 ASP A N 1
ATOM 1483 C CA . ASP A 1 202 ? -24.181 10.879 18.253 1.00 79.62 202 ASP A CA 1
ATOM 1484 C C . ASP A 1 202 ? -24.518 11.758 17.028 1.00 79.62 202 ASP A C 1
ATOM 1486 O O . ASP A 1 202 ? -25.048 12.857 17.182 1.00 79.62 202 ASP A O 1
ATOM 1490 N N . GLY A 1 203 ? -24.268 11.275 15.807 1.00 85.12 203 GLY A N 1
ATOM 1491 C CA . GLY A 1 203 ? -24.689 11.910 14.555 1.00 85.12 203 GLY A CA 1
ATOM 1492 C C . GLY A 1 203 ? -23.697 12.910 13.952 1.00 85.12 203 GLY A C 1
ATOM 1493 O O . GLY A 1 203 ? -24.041 13.591 12.984 1.00 85.12 203 GLY A O 1
ATOM 1494 N N . ARG A 1 204 ? -22.471 13.016 14.476 1.00 86.25 204 ARG A N 1
ATOM 1495 C CA . ARG A 1 204 ? -21.419 13.875 13.905 1.00 86.25 204 ARG A CA 1
ATOM 1496 C C . ARG A 1 204 ? -20.810 13.208 12.680 1.00 86.25 204 ARG A C 1
ATOM 1498 O O . ARG A 1 204 ? -20.465 12.036 12.727 1.00 86.25 204 ARG A O 1
ATOM 1505 N N . VAL A 1 205 ? -20.618 13.962 11.602 1.00 87.56 205 VAL A N 1
ATOM 1506 C CA . VAL A 1 205 ? -19.937 13.460 10.399 1.00 87.56 205 VAL A CA 1
ATOM 1507 C C . VAL A 1 205 ? -18.474 13.139 10.712 1.00 87.56 205 VAL A C 1
ATOM 1509 O O . VAL A 1 205 ? -17.749 13.980 11.242 1.00 87.56 205 VAL A O 1
ATOM 1512 N N . ILE A 1 206 ? -18.049 11.933 10.348 1.00 87.56 206 ILE A N 1
ATOM 1513 C CA . ILE A 1 206 ? -16.674 11.452 10.430 1.00 87.56 206 ILE A CA 1
ATOM 1514 C C . ILE A 1 206 ? -15.995 11.770 9.098 1.00 87.56 206 ILE A C 1
ATOM 1516 O O . ILE A 1 206 ? -16.307 11.182 8.063 1.00 87.56 206 ILE A O 1
ATOM 1520 N N . THR A 1 207 ? -15.066 12.720 9.114 1.00 86.25 207 THR A N 1
ATOM 1521 C CA . THR A 1 207 ? -14.355 13.171 7.906 1.00 86.25 207 THR A CA 1
ATOM 1522 C C . THR A 1 207 ? -13.011 12.482 7.702 1.00 86.25 207 THR A C 1
ATOM 1524 O O . THR A 1 207 ? -12.483 12.524 6.594 1.00 86.25 207 THR A O 1
ATOM 1527 N N . GLN A 1 208 ? -12.485 11.849 8.748 1.00 89.81 208 GLN A N 1
ATOM 1528 C CA . GLN A 1 208 ? -11.216 11.133 8.764 1.00 89.81 208 GLN A CA 1
ATOM 1529 C C . GLN A 1 208 ? -11.238 10.034 9.830 1.00 89.81 208 GLN A C 1
ATOM 1531 O O . GLN A 1 208 ? -11.995 10.134 10.800 1.00 89.81 208 GLN A O 1
ATOM 1536 N N . GLY A 1 209 ? -10.414 9.003 9.665 1.00 92.44 209 GLY A N 1
ATOM 1537 C CA . GLY A 1 209 ? -10.281 7.905 10.615 1.00 92.44 209 GLY A CA 1
ATOM 1538 C C . GLY A 1 209 ? -9.713 6.639 9.986 1.00 92.44 209 GLY A C 1
ATOM 1539 O O . GLY A 1 209 ? -9.024 6.678 8.970 1.00 92.44 209 GLY A O 1
ATOM 1540 N N . LEU A 1 210 ? -10.021 5.500 10.605 1.00 95.00 210 LEU A N 1
ATOM 1541 C CA . LEU A 1 210 ? -9.586 4.186 10.148 1.00 95.00 210 LEU A CA 1
ATOM 1542 C C . LEU A 1 210 ? -10.783 3.248 10.021 1.00 95.00 210 LEU A C 1
ATOM 1544 O O . LEU A 1 210 ? -11.525 3.048 10.985 1.00 95.00 210 LEU A O 1
ATOM 1548 N N . ASN A 1 211 ? -10.925 2.632 8.850 1.00 96.50 211 ASN A N 1
ATOM 1549 C CA . ASN A 1 211 ? -11.886 1.562 8.627 1.00 96.50 211 ASN A CA 1
ATOM 1550 C C . ASN A 1 211 ? -11.174 0.212 8.547 1.00 96.50 211 ASN A C 1
ATOM 1552 O O . ASN A 1 211 ? -10.126 0.084 7.918 1.00 96.50 211 ASN A O 1
ATOM 1556 N N . ILE A 1 212 ? -11.777 -0.812 9.143 1.00 97.81 212 ILE A N 1
ATOM 1557 C CA . ILE A 1 212 ? -11.390 -2.210 8.966 1.00 97.81 212 ILE A CA 1
ATOM 1558 C C . ILE A 1 212 ? -12.523 -2.902 8.216 1.00 97.81 212 ILE A C 1
ATOM 1560 O O . ILE A 1 212 ? -13.651 -2.970 8.704 1.00 97.81 212 ILE A O 1
ATOM 1564 N N . VAL A 1 213 ? -12.241 -3.396 7.016 1.00 97.88 213 VAL A N 1
ATOM 1565 C CA . VAL A 1 213 ? -13.236 -4.047 6.157 1.00 97.88 213 VAL A CA 1
ATOM 1566 C C . VAL A 1 213 ? -13.026 -5.550 6.194 1.00 97.88 213 VAL A C 1
ATOM 1568 O O . VAL A 1 213 ? -11.986 -6.032 5.753 1.00 97.88 213 VAL A O 1
ATOM 1571 N N . ASP A 1 214 ? -14.017 -6.294 6.672 1.00 95.94 214 ASP A N 1
ATOM 1572 C CA . ASP A 1 214 ? -14.013 -7.753 6.630 1.00 95.94 214 ASP A CA 1
ATOM 1573 C C . ASP A 1 214 ? -14.439 -8.234 5.237 1.00 95.94 214 ASP A C 1
ATOM 1575 O O . ASP A 1 214 ? -15.580 -8.048 4.807 1.00 95.94 214 ASP A O 1
ATOM 1579 N N . LEU A 1 215 ? -13.526 -8.868 4.500 1.00 93.19 215 LEU A N 1
ATOM 1580 C CA . LEU A 1 215 ? -13.809 -9.334 3.144 1.00 93.19 215 LEU A CA 1
ATOM 1581 C C . LEU A 1 215 ? -14.612 -10.635 3.092 1.00 93.19 215 LEU A C 1
ATOM 1583 O O . LEU A 1 215 ? -14.991 -11.061 1.995 1.00 93.19 215 LEU A O 1
ATOM 1587 N N . THR A 1 216 ? -14.854 -11.294 4.225 1.00 88.81 216 THR A N 1
ATOM 1588 C CA . THR A 1 216 ? -15.674 -12.508 4.275 1.00 88.81 216 THR A CA 1
ATOM 1589 C C . THR A 1 216 ? -17.151 -12.189 4.086 1.00 88.81 216 THR A C 1
ATOM 1591 O O . THR A 1 216 ? -17.854 -12.944 3.411 1.00 88.81 216 THR A O 1
ATOM 1594 N N . ASP A 1 217 ? -17.619 -11.052 4.605 1.00 90.75 217 ASP A N 1
ATOM 1595 C CA . ASP A 1 217 ? -19.021 -10.642 4.528 1.00 90.75 217 ASP A CA 1
ATOM 1596 C C . ASP A 1 217 ? -19.248 -9.193 4.059 1.00 90.75 217 ASP A C 1
ATOM 1598 O O . ASP A 1 217 ? -20.393 -8.821 3.774 1.00 90.75 217 ASP A O 1
ATOM 1602 N N . GLY A 1 218 ? -18.178 -8.422 3.859 1.00 92.31 218 GLY A N 1
ATOM 1603 C CA . GLY A 1 218 ? -18.213 -7.030 3.414 1.00 92.31 218 GLY A CA 1
ATOM 1604 C C . GLY A 1 218 ? -18.556 -6.037 4.525 1.00 92.31 218 GLY A C 1
ATOM 1605 O O . GLY A 1 218 ? -18.875 -4.888 4.216 1.00 92.31 218 GLY A O 1
ATOM 1606 N N . THR A 1 219 ? -18.550 -6.454 5.795 1.00 95.88 219 THR A N 1
ATOM 1607 C CA . THR A 1 219 ? -18.809 -5.551 6.920 1.00 95.88 219 THR A CA 1
ATOM 1608 C C . THR A 1 219 ? -17.673 -4.543 7.051 1.00 95.88 219 THR A C 1
ATOM 1610 O O . THR A 1 219 ? -16.497 -4.900 7.075 1.00 95.88 219 THR A O 1
ATOM 1613 N N . VAL A 1 220 ? -18.042 -3.270 7.155 1.00 96.12 220 VAL A N 1
ATOM 1614 C CA . VAL A 1 220 ? -17.128 -2.157 7.417 1.00 96.12 220 VAL A CA 1
ATOM 1615 C C . VAL A 1 220 ? -17.236 -1.803 8.892 1.00 96.12 220 VAL A C 1
ATOM 1617 O O . VAL A 1 220 ? -18.338 -1.516 9.363 1.00 96.12 220 VAL A O 1
ATOM 1620 N N . TYR A 1 221 ? -16.108 -1.819 9.594 1.00 96.06 221 TYR A N 1
ATOM 1621 C CA . TYR A 1 221 ? -15.988 -1.392 10.982 1.00 96.06 221 TYR A CA 1
ATOM 1622 C C . TYR A 1 221 ? -15.201 -0.089 11.060 1.00 96.06 221 TYR A C 1
ATOM 1624 O O . TYR A 1 221 ? -14.113 -0.002 10.494 1.00 96.06 221 TYR A O 1
ATOM 1632 N N . THR A 1 222 ? -15.707 0.891 11.800 1.00 94.50 222 THR A N 1
ATOM 1633 C CA . THR A 1 222 ? -14.964 2.123 12.102 1.00 94.50 222 THR A CA 1
ATOM 1634 C C . THR A 1 222 ? -14.216 1.960 13.414 1.00 94.50 222 THR A C 1
ATOM 1636 O O . THR A 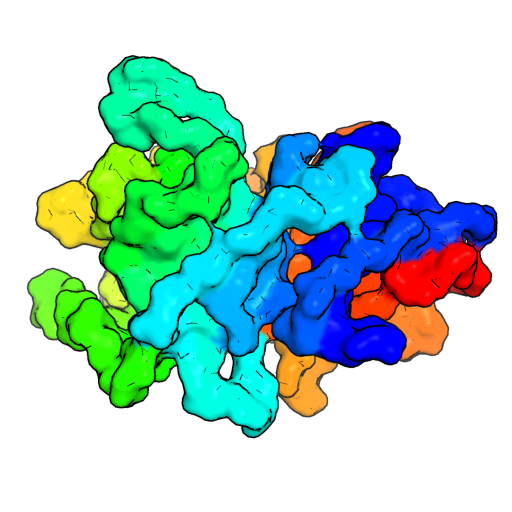1 222 ? -14.816 1.563 14.419 1.00 94.50 222 THR A O 1
ATOM 1639 N N . LEU A 1 223 ? -12.924 2.282 13.428 1.00 94.44 223 LEU A N 1
ATOM 1640 C CA . LEU A 1 223 ? -12.155 2.304 14.666 1.00 94.44 223 LEU A CA 1
ATOM 1641 C C . LEU A 1 223 ? -12.729 3.348 15.634 1.00 94.44 223 LEU A C 1
ATOM 1643 O O . LEU A 1 223 ? -12.974 4.493 15.258 1.00 94.44 223 LEU A O 1
ATOM 1647 N N . GLN A 1 224 ? -12.889 2.944 16.889 1.00 92.19 224 GLN A N 1
ATOM 1648 C CA . GLN A 1 224 ? -13.087 3.829 18.024 1.00 92.19 224 GLN A CA 1
ATOM 1649 C C . GLN A 1 224 ? -11.875 3.728 18.946 1.00 92.19 224 GLN A C 1
ATOM 1651 O O . GLN A 1 224 ? -11.613 2.681 19.546 1.00 92.19 224 GLN A O 1
ATOM 1656 N N . ASP A 1 225 ? -11.131 4.820 19.062 1.00 87.69 225 ASP A N 1
ATOM 1657 C CA . ASP A 1 225 ? -9.962 4.883 19.923 1.00 87.69 225 ASP A CA 1
ATOM 1658 C C . ASP A 1 225 ? -10.371 5.198 21.365 1.00 87.69 225 ASP A C 1
ATOM 1660 O O . ASP A 1 225 ? -10.435 6.349 21.784 1.00 87.69 225 ASP A O 1
ATOM 1664 N N . GLN A 1 226 ? -10.616 4.159 22.160 1.00 84.69 226 GLN A N 1
ATOM 1665 C CA . GLN A 1 226 ? -11.018 4.314 23.563 1.00 84.69 226 GLN A CA 1
ATOM 1666 C C . GLN A 1 226 ? -9.980 5.028 24.444 1.00 84.69 226 GLN A C 1
ATOM 1668 O O . GLN A 1 226 ? -10.298 5.395 25.574 1.00 84.69 226 GLN A O 1
ATOM 1673 N N . THR A 1 227 ? -8.750 5.211 23.958 1.00 80.62 227 THR A N 1
ATOM 1674 C CA . THR A 1 227 ? -7.698 5.933 24.682 1.00 80.62 227 THR A CA 1
ATOM 1675 C C . THR A 1 227 ? -7.691 7.434 24.383 1.00 80.62 227 THR A C 1
ATOM 1677 O O . THR A 1 227 ? -7.107 8.200 25.151 1.00 80.62 227 THR A O 1
ATOM 1680 N N . ALA A 1 228 ? -8.354 7.875 23.308 1.00 81.44 228 ALA A N 1
ATOM 1681 C CA . ALA A 1 228 ? -8.492 9.289 22.989 1.00 81.44 228 ALA A CA 1
ATOM 1682 C C . ALA A 1 228 ? -9.515 9.977 23.912 1.00 81.44 228 ALA A C 1
ATOM 1684 O O . ALA A 1 228 ? -10.509 9.361 24.306 1.00 81.44 228 ALA A O 1
ATOM 1685 N N . PRO A 1 229 ? -9.341 11.287 24.193 1.00 82.12 229 PRO A N 1
ATOM 1686 C CA . PRO A 1 229 ? -10.356 12.090 24.881 1.00 82.12 229 PRO A CA 1
ATOM 1687 C C . PRO A 1 229 ? -11.733 12.029 24.207 1.00 82.12 229 PRO A C 1
ATOM 1689 O O . PRO A 1 229 ? -12.759 12.107 24.872 1.00 82.12 229 PRO A O 1
ATOM 1692 N N . GLU A 1 230 ? -11.737 11.861 22.885 1.00 81.94 230 GLU A N 1
ATOM 1693 C CA . GLU A 1 230 ? -12.922 11.720 22.050 1.00 81.94 230 GLU A CA 1
ATOM 1694 C C . GLU A 1 230 ? -12.767 10.432 21.224 1.00 81.94 230 GLU A C 1
ATOM 1696 O O . GLU A 1 230 ? -12.121 10.468 20.178 1.00 81.94 230 GLU A O 1
ATOM 1701 N N . PRO A 1 231 ? -13.328 9.285 21.651 1.00 80.19 231 PRO A N 1
ATOM 1702 C CA . PRO A 1 231 ? -13.059 7.992 21.011 1.00 80.19 231 PRO A CA 1
ATOM 1703 C C . PRO A 1 231 ? -13.489 7.867 19.552 1.00 80.19 231 PRO A C 1
ATOM 1705 O O . PRO A 1 231 ? -13.088 6.940 18.856 1.00 80.19 231 PRO A O 1
ATOM 1708 N N . THR A 1 232 ? -14.331 8.782 19.085 1.00 77.12 232 THR A N 1
ATOM 1709 C CA . THR A 1 232 ? -14.757 8.869 17.688 1.00 77.12 232 THR A CA 1
ATOM 1710 C C . THR A 1 232 ? -13.853 9.758 16.836 1.00 77.12 232 THR A C 1
ATOM 1712 O O . THR A 1 232 ? -14.145 9.960 15.658 1.00 77.12 232 THR A O 1
ATOM 1715 N N . MET A 1 233 ? -12.813 10.357 17.421 1.00 76.25 233 MET A N 1
ATOM 1716 C CA . MET A 1 233 ? -11.818 11.106 16.665 1.00 76.25 233 MET A CA 1
ATOM 1717 C C . MET A 1 233 ? -10.945 10.156 15.841 1.00 76.25 233 MET A C 1
ATOM 1719 O O . MET A 1 233 ? -10.731 9.008 16.234 1.00 76.25 233 MET A O 1
ATOM 1723 N N . PRO A 1 234 ? -10.445 10.629 14.688 1.00 75.31 234 PRO A N 1
ATOM 1724 C CA . PRO A 1 234 ? -9.479 9.895 13.890 1.00 75.31 234 PRO A CA 1
ATOM 1725 C C . PRO A 1 234 ? -8.234 9.527 14.693 1.00 75.31 234 PRO A C 1
ATOM 1727 O O . PRO A 1 234 ? -7.835 10.202 15.645 1.00 75.31 234 PRO A O 1
ATOM 1730 N N . LEU A 1 235 ? -7.592 8.464 14.229 1.00 84.25 235 LEU A N 1
ATOM 1731 C CA . LEU A 1 235 ? -6.278 8.051 14.677 1.00 84.25 235 LEU A CA 1
ATOM 1732 C C . LEU A 1 235 ? -5.221 8.991 14.062 1.00 84.25 235 LEU A C 1
ATOM 1734 O O . LEU A 1 235 ? -4.687 8.695 12.999 1.00 84.25 235 LEU A O 1
ATOM 1738 N N . GLY A 1 236 ? -4.986 10.135 14.712 1.00 82.06 236 GLY A N 1
ATOM 1739 C CA . GLY A 1 236 ? -4.133 11.218 14.200 1.00 82.06 236 GLY A CA 1
ATOM 1740 C C . GLY A 1 236 ? -4.840 12.135 13.189 1.00 82.06 236 GLY A C 1
ATOM 1741 O O . GLY A 1 236 ? -6.001 11.925 12.830 1.00 82.06 236 GLY A O 1
ATOM 1742 N N . ARG A 1 237 ? -4.151 13.187 12.746 1.00 87.19 237 ARG A N 1
ATOM 1743 C CA . ARG A 1 237 ? -4.557 14.094 11.665 1.00 87.19 237 ARG A CA 1
ATOM 1744 C C . ARG A 1 237 ? -4.062 13.547 10.330 1.00 87.19 237 ARG A C 1
ATOM 1746 O O . ARG A 1 237 ? -2.863 13.338 10.154 1.00 87.19 237 ARG A O 1
ATOM 1753 N N . ASN A 1 238 ? -5.006 13.340 9.414 1.00 90.06 238 ASN A N 1
ATOM 1754 C CA . ASN A 1 238 ? -4.801 12.750 8.093 1.00 90.06 238 ASN A CA 1
ATOM 1755 C C . ASN A 1 238 ? -4.071 11.396 8.163 1.00 90.06 238 ASN A C 1
ATOM 1757 O O . ASN A 1 238 ? -2.905 11.307 7.780 1.00 90.06 238 ASN A O 1
ATOM 1761 N N . PRO A 1 239 ? -4.713 10.332 8.688 1.00 92.50 239 PRO A N 1
ATOM 1762 C CA . PRO A 1 239 ? -4.156 8.989 8.567 1.00 92.50 239 PRO A CA 1
ATOM 1763 C C . PRO A 1 239 ? -4.022 8.654 7.078 1.00 92.50 239 PRO A C 1
ATOM 1765 O O . PRO A 1 239 ? -5.027 8.584 6.370 1.00 92.50 239 PRO A O 1
ATOM 1768 N N . ASP A 1 240 ? -2.790 8.482 6.617 1.00 91.19 240 ASP A N 1
ATOM 1769 C CA . ASP A 1 240 ? -2.448 8.500 5.196 1.00 91.19 240 ASP A CA 1
ATOM 1770 C C . ASP A 1 240 ? -2.321 7.090 4.621 1.00 91.19 240 ASP A C 1
ATOM 1772 O O . ASP A 1 240 ? -3.005 6.713 3.661 1.00 91.19 240 ASP A O 1
ATOM 1776 N N . SER A 1 241 ? -1.502 6.268 5.282 1.00 94.19 241 SER A N 1
ATOM 1777 C CA . SER A 1 241 ? -1.302 4.883 4.893 1.00 94.19 241 SER A CA 1
ATOM 1778 C C . SER A 1 241 ? -1.375 3.900 6.045 1.00 94.19 241 SER A C 1
ATOM 1780 O O . SER A 1 241 ? -1.275 4.253 7.224 1.00 94.19 241 SER A O 1
ATOM 1782 N N . ALA A 1 242 ? -1.586 2.635 5.689 1.00 96.88 242 ALA A N 1
ATOM 1783 C CA . ALA A 1 242 ? -1.548 1.539 6.628 1.00 96.88 242 ALA A CA 1
ATOM 1784 C C . ALA A 1 242 ? -0.874 0.295 6.049 1.00 96.88 242 ALA A C 1
ATOM 1786 O O . ALA A 1 242 ? -0.964 -0.001 4.862 1.00 96.88 242 ALA A O 1
ATOM 1787 N N . ALA A 1 243 ? -0.282 -0.498 6.934 1.00 97.56 243 ALA A N 1
ATOM 1788 C CA . ALA A 1 243 ? 0.223 -1.831 6.638 1.00 97.56 243 ALA A CA 1
ATOM 1789 C C . ALA A 1 243 ? -0.196 -2.807 7.741 1.00 97.56 243 ALA A C 1
ATOM 1791 O O . ALA A 1 243 ? -0.423 -2.408 8.885 1.00 97.56 243 ALA A O 1
ATOM 1792 N N . ALA A 1 244 ? -0.294 -4.092 7.398 1.00 97.44 244 ALA A N 1
ATOM 1793 C CA . ALA A 1 244 ? -0.670 -5.146 8.334 1.00 97.44 244 ALA A CA 1
ATOM 1794 C C . ALA A 1 244 ? 0.448 -6.185 8.496 1.00 97.44 244 ALA A C 1
ATOM 1796 O O . ALA A 1 244 ? 1.018 -6.664 7.513 1.00 97.44 244 ALA A O 1
ATOM 1797 N N . ASP A 1 245 ? 0.705 -6.554 9.747 1.00 97.38 245 ASP A N 1
ATOM 1798 C CA . ASP A 1 245 ? 1.375 -7.783 10.138 1.00 97.38 245 ASP A CA 1
ATOM 1799 C C . ASP A 1 245 ? 0.302 -8.840 10.448 1.00 97.38 245 ASP A C 1
ATOM 1801 O O . ASP A 1 245 ? -0.265 -8.847 11.545 1.00 97.38 245 ASP A O 1
ATOM 1805 N N . PRO A 1 246 ? -0.029 -9.732 9.505 1.00 94.31 246 PRO A N 1
ATOM 1806 C CA . PRO A 1 246 ? -1.076 -10.722 9.700 1.00 94.31 246 PRO A CA 1
ATOM 1807 C C . PRO A 1 246 ? -0.673 -11.835 10.681 1.00 94.31 246 PRO A C 1
ATOM 1809 O O . PRO A 1 246 ? -1.549 -12.545 11.175 1.00 94.31 246 PRO A O 1
ATOM 1812 N N . LEU A 1 247 ? 0.624 -12.015 10.973 1.00 94.62 247 LEU A N 1
ATOM 1813 C CA . LEU A 1 247 ? 1.101 -13.057 11.887 1.00 94.62 247 LEU A CA 1
ATOM 1814 C C . LEU A 1 247 ? 0.979 -12.616 13.345 1.00 94.62 247 LEU A C 1
ATOM 1816 O O . LEU A 1 247 ? 0.507 -13.391 14.177 1.00 94.62 247 LEU A O 1
ATOM 1820 N N . LEU A 1 248 ? 1.346 -11.368 13.648 1.00 95.69 248 LEU A N 1
ATOM 1821 C CA . LEU A 1 248 ? 1.129 -10.776 14.973 1.00 95.69 248 LEU A CA 1
ATOM 1822 C C . LEU A 1 248 ? -0.249 -10.117 15.125 1.00 95.69 248 LEU A C 1
ATOM 1824 O O . LEU A 1 248 ? -0.608 -9.712 16.228 1.00 95.69 248 LEU A O 1
ATOM 1828 N N . GLN A 1 249 ? -1.016 -10.016 14.036 1.00 96.56 249 GLN A N 1
ATOM 1829 C CA . GLN A 1 249 ? -2.270 -9.260 13.951 1.00 96.56 249 GLN A CA 1
ATOM 1830 C C . GLN A 1 249 ? -2.089 -7.805 14.381 1.00 96.56 249 GLN A C 1
ATOM 1832 O O . GLN A 1 249 ? -2.888 -7.252 15.138 1.00 96.56 249 GLN A O 1
ATOM 1837 N N . LEU A 1 250 ? -1.018 -7.182 13.900 1.00 97.25 250 LEU A N 1
ATOM 1838 C CA . LEU A 1 250 ? -0.728 -5.779 14.157 1.00 97.25 250 LEU A CA 1
ATOM 1839 C C . LEU A 1 250 ? -0.986 -4.967 12.909 1.00 97.25 250 LEU A C 1
ATOM 1841 O O . LEU A 1 250 ? -0.800 -5.439 11.791 1.00 97.25 250 LEU A O 1
ATOM 1845 N N . ILE A 1 251 ? -1.388 -3.723 13.104 1.00 97.12 251 ILE A N 1
ATOM 1846 C CA . ILE A 1 251 ? -1.480 -2.756 12.020 1.00 97.12 251 ILE A CA 1
ATOM 1847 C C . ILE A 1 251 ? -0.666 -1.530 12.382 1.00 97.12 251 ILE A C 1
ATOM 1849 O O . ILE A 1 251 ? -0.673 -1.100 13.534 1.00 97.12 251 ILE A O 1
ATOM 1853 N N . VAL A 1 252 ? 0.025 -0.980 11.393 1.00 97.44 252 VAL A N 1
ATOM 1854 C CA . VAL A 1 252 ? 0.707 0.306 11.500 1.00 97.44 252 VAL A CA 1
ATOM 1855 C C . VAL A 1 252 ? -0.041 1.290 10.626 1.00 97.44 252 VAL A C 1
ATOM 1857 O O . VAL A 1 252 ? -0.321 0.974 9.474 1.00 97.44 252 VAL A O 1
ATOM 1860 N N . VAL A 1 253 ? -0.377 2.449 11.180 1.00 96.31 253 VAL A N 1
ATOM 1861 C CA . VAL A 1 253 ? -1.047 3.552 10.491 1.00 96.31 253 VAL A CA 1
ATOM 1862 C C . VAL A 1 253 ? -0.187 4.795 10.650 1.00 96.31 253 VAL A C 1
ATOM 1864 O O . VAL A 1 253 ? 0.090 5.217 11.776 1.00 96.31 253 VAL A O 1
ATOM 1867 N N . ALA A 1 254 ? 0.246 5.354 9.529 1.00 94.19 254 ALA A N 1
ATOM 1868 C CA . ALA A 1 254 ? 1.083 6.541 9.493 1.00 94.19 254 ALA A CA 1
ATOM 1869 C C . ALA A 1 254 ? 0.212 7.779 9.227 1.00 94.19 254 ALA A C 1
ATOM 1871 O O . ALA A 1 254 ? -0.741 7.705 8.447 1.00 94.19 254 ALA A O 1
ATOM 1872 N N . SER A 1 255 ? 0.497 8.889 9.912 1.00 91.00 255 SER A N 1
ATOM 1873 C CA . SER A 1 255 ? -0.308 10.117 9.836 1.00 91.00 255 SER A CA 1
ATOM 1874 C C . SER A 1 255 ? 0.490 11.236 9.177 1.00 91.00 255 SER A C 1
ATOM 1876 O O . SER A 1 255 ? 1.632 11.488 9.555 1.00 91.00 255 SER A O 1
ATOM 1878 N N . GLU A 1 256 ? -0.122 11.945 8.234 1.00 87.25 256 GLU A N 1
ATOM 1879 C CA . GLU A 1 256 ? 0.556 12.964 7.428 1.00 87.25 256 GLU A CA 1
ATOM 1880 C C . GLU A 1 256 ? 0.850 14.262 8.198 1.00 87.25 256 GLU A C 1
ATOM 1882 O O . GLU A 1 256 ? 1.809 14.960 7.878 1.00 87.25 256 GLU A O 1
ATOM 1887 N N . GLU A 1 257 ? 0.025 14.630 9.187 1.00 87.00 257 GLU A N 1
ATOM 1888 C CA . GLU A 1 257 ? 0.081 15.965 9.814 1.00 87.00 257 GLU A CA 1
ATOM 1889 C C . GLU A 1 257 ? 0.518 15.990 11.287 1.00 87.00 257 GLU A C 1
ATOM 1891 O O . GLU A 1 257 ? 0.728 17.078 11.837 1.00 87.00 257 GLU A O 1
ATOM 1896 N N . ASP A 1 258 ? 0.613 14.830 11.937 1.00 83.69 258 ASP A N 1
ATOM 1897 C CA . ASP A 1 258 ? 0.879 14.715 13.380 1.00 83.69 258 ASP A CA 1
ATOM 1898 C C . ASP A 1 258 ? 2.239 14.114 13.725 1.00 83.69 258 ASP A C 1
ATOM 1900 O O . ASP A 1 258 ? 2.544 13.964 14.905 1.00 83.69 258 ASP A O 1
ATOM 1904 N N . ASP A 1 259 ? 3.050 13.772 12.719 1.00 85.81 259 ASP A N 1
ATOM 1905 C CA . ASP A 1 259 ? 4.338 13.083 12.885 1.00 85.81 259 ASP A CA 1
ATOM 1906 C C . ASP A 1 259 ? 4.227 11.783 13.714 1.00 85.81 259 ASP A C 1
ATOM 1908 O O . ASP A 1 259 ? 5.217 11.256 14.217 1.00 85.81 259 ASP A O 1
ATOM 1912 N N . ASP A 1 260 ? 3.011 11.249 13.856 1.00 89.62 260 ASP A N 1
ATOM 1913 C CA . ASP A 1 260 ? 2.689 10.101 14.691 1.00 89.62 260 ASP A CA 1
ATOM 1914 C C . ASP A 1 260 ? 2.514 8.838 13.845 1.00 89.62 260 ASP A C 1
ATOM 1916 O O . ASP A 1 260 ? 1.709 8.772 12.905 1.00 89.62 260 ASP A O 1
ATOM 1920 N N . VAL A 1 261 ? 3.205 7.784 14.273 1.00 93.25 261 VAL A N 1
ATOM 1921 C CA . VAL A 1 261 ? 3.034 6.415 13.790 1.00 93.25 261 VAL A CA 1
ATOM 1922 C C . VAL A 1 261 ? 2.247 5.634 14.832 1.00 93.25 261 VAL A C 1
ATOM 1924 O O . VAL A 1 261 ? 2.679 5.472 15.974 1.00 93.25 261 VAL A O 1
ATOM 1927 N N . ASN A 1 262 ? 1.084 5.125 14.444 1.00 94.12 262 ASN A N 1
ATOM 1928 C CA . ASN A 1 262 ? 0.178 4.408 15.328 1.00 94.12 262 ASN A CA 1
ATOM 1929 C C . ASN A 1 262 ? 0.256 2.902 15.072 1.00 94.12 262 ASN A C 1
ATOM 1931 O O . ASN A 1 262 ? 0.088 2.457 13.942 1.00 94.12 262 ASN A O 1
ATOM 1935 N N . VAL A 1 263 ? 0.445 2.108 16.123 1.00 95.75 263 VAL A N 1
ATOM 1936 C CA . VAL A 1 263 ? 0.428 0.642 16.073 1.00 95.75 263 VAL A CA 1
ATOM 1937 C C . VAL A 1 263 ? -0.766 0.127 16.864 1.00 95.75 263 VAL A C 1
ATOM 1939 O O . VAL A 1 263 ? -0.879 0.408 18.058 1.00 95.75 263 VAL A O 1
ATOM 1942 N N . LEU A 1 264 ? -1.646 -0.641 16.223 1.00 95.56 264 LEU A N 1
ATOM 1943 C CA . LEU A 1 264 ? -2.822 -1.234 16.860 1.00 95.56 264 LEU A CA 1
ATOM 1944 C C . LEU A 1 264 ? -2.704 -2.750 16.905 1.00 95.56 264 LEU A C 1
ATOM 1946 O O . LEU A 1 264 ? -2.256 -3.377 15.945 1.00 95.56 264 LEU A O 1
ATOM 1950 N N . ASN A 1 265 ? -3.153 -3.329 18.015 1.00 95.62 265 ASN A N 1
ATOM 1951 C CA . ASN A 1 265 ? -3.175 -4.767 18.230 1.00 95.62 265 ASN A CA 1
ATOM 1952 C C . ASN A 1 265 ? -4.567 -5.337 17.929 1.00 95.62 265 ASN A C 1
ATOM 1954 O O . ASN A 1 265 ? -5.485 -5.238 18.745 1.00 95.62 265 ASN A O 1
ATOM 1958 N N . LEU A 1 266 ? -4.726 -5.949 16.755 1.00 96.19 266 LEU A N 1
ATOM 1959 C CA . LEU A 1 266 ? -5.981 -6.568 16.337 1.00 96.19 266 LEU A CA 1
ATOM 1960 C C . LEU A 1 266 ? -6.215 -7.955 16.945 1.00 96.19 266 LEU A C 1
ATOM 1962 O O . LEU A 1 266 ? -7.363 -8.402 16.934 1.00 96.19 266 LEU A O 1
ATOM 1966 N N . ALA A 1 267 ? -5.199 -8.598 17.533 1.00 95.69 267 ALA A N 1
ATOM 1967 C CA . ALA A 1 267 ? -5.401 -9.825 18.311 1.00 95.69 267 ALA A CA 1
ATOM 1968 C C . ALA A 1 267 ? -6.247 -9.579 19.569 1.00 95.69 267 ALA A C 1
ATOM 1970 O O . ALA A 1 267 ? -6.919 -10.484 20.061 1.00 95.69 267 ALA A O 1
ATOM 1971 N N . GLU A 1 268 ? -6.239 -8.342 20.068 1.00 95.69 268 GLU A N 1
ATOM 1972 C CA . GLU A 1 268 ? -7.012 -7.896 21.229 1.00 95.69 268 GLU A CA 1
ATOM 1973 C C . GLU A 1 268 ? -8.189 -6.989 20.835 1.00 95.69 268 GLU A C 1
ATOM 1975 O O . GLU A 1 268 ? -8.832 -6.377 21.692 1.00 95.69 268 GLU A O 1
ATOM 1980 N N . ALA A 1 269 ? -8.494 -6.885 19.537 1.00 96.81 269 ALA A N 1
ATOM 1981 C CA . ALA A 1 269 ? -9.585 -6.048 19.073 1.00 96.81 269 ALA A CA 1
ATOM 1982 C C . ALA A 1 269 ? -10.958 -6.659 19.377 1.00 96.81 269 ALA A C 1
ATOM 1984 O O . ALA A 1 269 ? -11.191 -7.861 19.240 1.00 96.81 269 ALA A O 1
ATOM 1985 N N . THR A 1 270 ? -11.909 -5.795 19.722 1.00 97.19 270 THR A N 1
ATOM 1986 C CA . THR A 1 270 ? -13.324 -6.146 19.864 1.00 97.19 270 THR A CA 1
ATOM 1987 C C . THR A 1 270 ? -14.099 -5.559 18.696 1.00 97.19 270 THR A C 1
ATOM 1989 O O . THR A 1 270 ? -14.147 -4.343 18.531 1.00 97.19 270 THR A O 1
ATOM 1992 N N . PHE A 1 271 ? -14.707 -6.429 17.891 1.00 96.50 271 PHE A N 1
ATOM 1993 C CA . PHE A 1 271 ? -15.548 -6.052 16.757 1.00 96.50 271 PHE A CA 1
ATOM 1994 C C . PHE A 1 271 ? -17.021 -6.121 17.161 1.00 96.50 271 PHE A C 1
ATOM 1996 O O . PHE A 1 271 ? -17.538 -7.202 17.454 1.00 96.50 271 PHE A O 1
ATOM 2003 N N . ASP A 1 272 ? -17.718 -4.989 17.131 1.00 95.81 272 ASP A N 1
ATOM 2004 C CA . ASP A 1 272 ? -19.158 -4.927 17.358 1.00 95.81 272 ASP A CA 1
ATOM 2005 C C . ASP A 1 272 ? -19.887 -4.805 16.018 1.00 95.81 272 ASP A C 1
ATOM 2007 O O . ASP A 1 272 ? -19.881 -3.775 15.345 1.00 95.81 272 ASP A O 1
ATOM 2011 N N . ARG A 1 273 ? -20.550 -5.891 15.616 1.00 94.31 273 ARG A N 1
ATOM 2012 C CA . ARG A 1 273 ? -21.302 -5.945 14.358 1.00 94.31 273 ARG A CA 1
ATOM 2013 C C . ARG A 1 273 ? -22.608 -5.153 14.403 1.00 94.31 273 ARG A C 1
ATOM 2015 O O . ARG A 1 273 ? -23.089 -4.738 13.350 1.00 94.31 273 ARG A O 1
ATOM 2022 N N . ALA A 1 274 ? -23.197 -4.971 15.583 1.00 92.69 274 ALA A N 1
ATOM 2023 C CA . ALA A 1 274 ? -24.445 -4.234 15.734 1.00 92.69 274 ALA A CA 1
ATOM 2024 C C . ALA A 1 274 ? -24.210 -2.736 15.532 1.00 92.69 274 ALA A C 1
ATOM 2026 O O . ALA A 1 274 ? -24.974 -2.086 14.820 1.00 92.69 274 ALA A O 1
ATOM 2027 N N . THR A 1 275 ? -23.129 -2.210 16.109 1.00 90.69 275 THR A N 1
ATOM 2028 C CA . THR A 1 275 ? -22.761 -0.793 15.986 1.00 90.69 275 THR A CA 1
ATOM 2029 C C . THR A 1 275 ? -21.786 -0.512 14.842 1.00 90.69 275 THR A C 1
ATOM 2031 O O . THR A 1 275 ? -21.603 0.650 14.488 1.00 90.69 275 THR A O 1
ATOM 2034 N N . ARG A 1 276 ? -21.223 -1.555 14.209 1.00 92.94 276 ARG A N 1
ATOM 2035 C CA . ARG A 1 276 ? -20.199 -1.469 13.149 1.00 92.94 276 ARG A CA 1
ATOM 2036 C C . ARG A 1 276 ? -18.953 -0.710 13.598 1.00 92.94 276 ARG A C 1
ATOM 2038 O O . ARG A 1 276 ? -18.380 0.082 12.852 1.00 92.94 276 ARG A O 1
ATOM 2045 N N . THR A 1 277 ? -18.526 -0.969 14.824 1.00 93.38 277 THR A N 1
ATOM 2046 C CA . THR A 1 277 ? -17.332 -0.362 15.409 1.00 93.38 277 THR A CA 1
ATOM 2047 C C . THR A 1 277 ? -16.305 -1.428 15.745 1.00 93.38 277 THR A C 1
ATOM 2049 O O . THR A 1 277 ? -16.617 -2.612 15.908 1.00 93.38 277 THR A O 1
ATOM 2052 N N . VAL A 1 278 ? -15.053 -1.003 15.831 1.00 95.44 278 VAL A N 1
ATOM 2053 C CA . VAL A 1 278 ? -13.962 -1.821 16.346 1.00 95.44 278 VAL A CA 1
ATOM 2054 C C . VAL A 1 278 ? -13.161 -1.009 17.347 1.00 95.44 278 VAL A C 1
ATOM 2056 O O . VAL A 1 278 ? -12.893 0.167 17.127 1.00 95.44 278 VAL A O 1
ATOM 2059 N N . THR A 1 279 ? -12.770 -1.631 18.448 1.00 95.56 279 THR A N 1
ATOM 2060 C CA . THR A 1 279 ? -11.851 -1.046 19.430 1.00 95.56 279 THR A CA 1
ATOM 2061 C C . THR A 1 279 ? -10.633 -1.942 19.523 1.00 95.56 279 THR A C 1
ATOM 2063 O O . THR A 1 279 ? -10.793 -3.160 19.580 1.00 95.56 279 THR A O 1
ATOM 2066 N N . ALA A 1 280 ? -9.437 -1.370 19.570 1.00 95.06 280 ALA A N 1
ATOM 2067 C CA . ALA A 1 280 ? -8.193 -2.122 19.682 1.00 95.06 280 ALA A CA 1
ATOM 2068 C C . ALA A 1 280 ? -7.219 -1.381 20.606 1.00 95.06 280 ALA A C 1
ATOM 2070 O O . ALA A 1 280 ? -7.183 -0.146 20.563 1.00 95.06 280 ALA A O 1
ATOM 2071 N N . PRO A 1 281 ? -6.409 -2.088 21.414 1.00 93.94 281 PRO A N 1
ATOM 2072 C CA . PRO A 1 281 ? -5.279 -1.468 22.088 1.00 93.94 281 PRO A CA 1
ATOM 2073 C C . PRO A 1 281 ? -4.347 -0.822 21.063 1.00 93.94 281 PRO A C 1
ATOM 2075 O O . PRO A 1 281 ? -4.035 -1.430 20.035 1.00 93.94 281 PRO A O 1
ATOM 2078 N N . ARG A 1 282 ? -3.887 0.394 21.357 1.00 92.12 282 ARG A N 1
ATOM 2079 C CA . ARG A 1 282 ? -2.937 1.114 20.511 1.00 92.12 282 ARG A CA 1
ATOM 2080 C C . ARG A 1 282 ? -1.730 1.610 21.288 1.00 92.12 282 ARG A C 1
ATOM 2082 O O . ARG A 1 282 ? -1.803 1.865 22.490 1.00 92.12 282 ARG A O 1
ATOM 2089 N N . LYS A 1 283 ? -0.642 1.807 20.559 1.00 92.19 283 LYS A N 1
ATOM 2090 C CA . LYS A 1 283 ? 0.519 2.594 20.966 1.00 92.19 283 LYS A CA 1
ATOM 2091 C C . LYS A 1 283 ? 0.895 3.536 19.832 1.00 92.19 283 LYS A C 1
ATOM 2093 O O . LYS A 1 283 ? 0.716 3.183 18.671 1.00 92.19 283 LYS A O 1
ATOM 2098 N N . SER A 1 284 ? 1.444 4.692 20.169 1.00 90.62 284 SER A N 1
ATOM 2099 C CA . SER A 1 284 ? 1.894 5.676 19.185 1.00 90.62 284 SER A CA 1
ATOM 2100 C C . SER A 1 284 ? 3.352 6.021 19.433 1.00 90.62 284 SER A C 1
ATOM 2102 O O . SER A 1 284 ? 3.796 6.022 20.582 1.00 90.62 284 SER A O 1
ATOM 2104 N N . ALA A 1 285 ? 4.084 6.281 18.358 1.00 89.44 285 ALA A N 1
ATOM 2105 C CA . ALA A 1 285 ? 5.430 6.824 18.392 1.00 89.44 285 ALA A CA 1
ATOM 2106 C C . ALA A 1 285 ? 5.435 8.141 17.614 1.00 89.44 285 ALA A C 1
ATOM 2108 O O . ALA A 1 285 ? 5.080 8.147 16.436 1.00 89.44 285 ALA A O 1
ATOM 2109 N N . SER A 1 286 ? 5.834 9.226 18.274 1.00 88.50 286 SER A N 1
ATOM 2110 C CA . SER A 1 286 ? 5.984 10.537 17.640 1.00 88.50 286 SER A CA 1
ATOM 2111 C C . SER A 1 286 ? 7.381 10.675 17.042 1.00 88.50 286 SER A C 1
ATOM 2113 O O . SER A 1 286 ? 8.374 10.336 17.692 1.00 88.50 286 SER A O 1
ATOM 2115 N N . VAL A 1 287 ? 7.462 11.178 15.813 1.00 85.94 287 VAL A N 1
ATOM 2116 C CA . VAL A 1 287 ? 8.668 11.158 14.980 1.00 85.94 287 VAL A CA 1
ATOM 2117 C C . VAL A 1 287 ? 9.004 12.551 14.465 1.00 85.94 287 VAL A C 1
ATOM 2119 O O . VAL A 1 287 ? 8.729 12.915 13.331 1.00 85.94 287 VAL A O 1
ATOM 2122 N N . THR A 1 288 ? 9.633 13.361 15.308 1.00 85.19 288 THR A N 1
ATOM 2123 C CA . THR A 1 288 ? 9.877 14.779 14.980 1.00 85.19 288 THR A CA 1
ATOM 2124 C C . THR A 1 288 ? 11.107 15.029 14.101 1.00 85.19 288 THR A C 1
ATOM 2126 O O . THR A 1 288 ? 11.248 16.086 13.490 1.00 85.19 288 THR A O 1
ATOM 2129 N N . GLU A 1 289 ? 12.046 14.086 14.050 1.00 85.88 289 GLU A N 1
ATOM 2130 C CA . GLU A 1 289 ? 13.320 14.214 13.333 1.00 85.88 289 GLU A CA 1
ATOM 2131 C C . GLU A 1 289 ? 13.176 14.031 11.817 1.00 85.88 289 GLU A C 1
ATOM 2133 O O . GLU A 1 289 ? 13.972 14.559 11.022 1.00 85.88 289 GLU A O 1
ATOM 2138 N N . VAL A 1 290 ? 12.173 13.238 11.455 1.00 86.19 290 VAL A N 1
ATOM 2139 C CA . VAL A 1 290 ? 11.728 12.909 10.109 1.00 86.19 290 VAL A CA 1
ATOM 2140 C C . VAL A 1 290 ? 10.212 13.101 10.126 1.00 86.19 290 VAL A C 1
ATOM 2142 O O . VAL A 1 290 ? 9.497 12.146 10.433 1.00 86.19 290 VAL A O 1
ATOM 2145 N N . PRO A 1 291 ? 9.729 14.338 9.928 1.00 86.94 291 PRO A N 1
ATOM 2146 C CA . PRO A 1 291 ? 8.299 14.600 9.941 1.00 86.94 291 PRO A CA 1
ATOM 2147 C C . PRO A 1 291 ? 7.601 13.844 8.804 1.00 86.94 291 PRO A C 1
ATOM 2149 O O . PRO A 1 291 ? 8.251 13.319 7.905 1.00 86.94 291 PRO A O 1
ATOM 2152 N N . ARG A 1 292 ? 6.268 13.785 8.834 1.00 89.62 292 ARG A N 1
ATOM 2153 C CA . ARG A 1 292 ? 5.443 13.275 7.720 1.00 89.62 292 ARG A CA 1
ATOM 2154 C C . ARG A 1 292 ? 5.875 11.901 7.194 1.00 89.62 292 ARG A C 1
ATOM 2156 O O . ARG A 1 292 ? 5.938 11.678 5.984 1.00 89.62 292 ARG A O 1
ATOM 2163 N N . LEU A 1 293 ? 6.160 10.963 8.097 1.00 92.06 293 LEU A N 1
ATOM 2164 C CA . LEU A 1 293 ? 6.206 9.553 7.722 1.00 92.06 293 LEU A CA 1
ATOM 2165 C C . LEU A 1 293 ? 4.802 9.142 7.282 1.00 92.06 293 LEU A C 1
ATOM 2167 O O . LEU A 1 293 ? 3.901 9.040 8.112 1.00 92.06 293 LEU A O 1
ATOM 2171 N N . THR A 1 294 ? 4.618 8.940 5.985 1.00 92.00 294 THR A N 1
ATOM 2172 C CA . THR A 1 294 ? 3.306 8.700 5.380 1.00 92.00 294 THR A CA 1
ATOM 2173 C C . THR A 1 294 ? 3.227 7.325 4.770 1.00 92.00 294 THR A C 1
ATOM 2175 O O . THR A 1 294 ? 2.238 6.652 5.011 1.00 92.00 294 THR A O 1
ATOM 2178 N N . GLY A 1 295 ? 4.255 6.851 4.064 1.00 94.00 295 GLY A N 1
ATOM 2179 C CA . GLY A 1 295 ? 4.282 5.502 3.506 1.00 94.00 295 GLY A CA 1
ATOM 2180 C C . GLY A 1 295 ? 4.712 4.468 4.539 1.00 94.00 295 GLY A C 1
ATOM 2181 O O . GLY A 1 295 ? 5.705 4.674 5.232 1.00 94.00 295 GLY A O 1
ATOM 2182 N N . VAL A 1 296 ? 4.008 3.333 4.626 1.00 96.62 296 VAL A N 1
ATOM 2183 C CA . VAL A 1 296 ? 4.426 2.182 5.442 1.00 96.62 296 VAL A CA 1
ATOM 2184 C C . VAL A 1 296 ? 4.272 0.848 4.707 1.00 96.62 296 VAL A C 1
ATOM 2186 O O . VAL A 1 296 ? 3.284 0.590 4.025 1.00 96.62 296 VAL A O 1
ATOM 2189 N N . ALA A 1 297 ? 5.239 -0.045 4.908 1.00 97.12 297 ALA A N 1
ATOM 2190 C CA . ALA A 1 297 ? 5.170 -1.458 4.551 1.00 97.12 297 ALA A CA 1
ATOM 2191 C C . ALA A 1 297 ? 5.663 -2.325 5.722 1.00 97.12 297 ALA A C 1
ATOM 2193 O O . ALA A 1 297 ? 6.468 -1.871 6.532 1.00 97.12 297 ALA A O 1
ATOM 2194 N N . ILE A 1 298 ? 5.192 -3.573 5.831 1.00 97.44 298 ILE A N 1
ATOM 2195 C CA . ILE A 1 298 ? 5.586 -4.489 6.917 1.00 97.44 298 ILE A CA 1
ATOM 2196 C C . ILE A 1 298 ? 6.169 -5.783 6.362 1.00 97.44 298 ILE A C 1
ATOM 2198 O O . ILE A 1 298 ? 5.521 -6.495 5.593 1.00 97.44 298 ILE A O 1
ATOM 2202 N N . GLU A 1 299 ? 7.388 -6.096 6.789 1.00 95.38 299 GLU A N 1
ATOM 2203 C CA . GLU A 1 299 ? 7.991 -7.410 6.623 1.00 95.38 299 GLU A CA 1
ATOM 2204 C C . GLU A 1 299 ? 7.466 -8.329 7.733 1.00 95.38 299 GLU A C 1
ATOM 2206 O O . GLU A 1 299 ? 7.720 -8.107 8.915 1.00 95.38 299 GLU A O 1
ATOM 2211 N N . GLN A 1 300 ? 6.701 -9.345 7.342 1.00 93.31 300 GLN A N 1
ATOM 2212 C CA . GLN A 1 300 ? 5.849 -10.118 8.248 1.00 93.31 300 GLN A CA 1
ATOM 2213 C C . GLN A 1 300 ? 6.584 -11.247 8.982 1.00 93.31 300 GLN A C 1
ATOM 2215 O O . GLN A 1 300 ? 6.067 -11.762 9.962 1.00 93.31 300 GLN A O 1
ATOM 2220 N N . THR A 1 301 ? 7.759 -11.668 8.519 1.00 93.81 301 THR A N 1
ATOM 2221 C CA . THR A 1 301 ? 8.517 -12.802 9.079 1.00 93.81 301 THR A CA 1
ATOM 2222 C C . THR A 1 301 ? 9.298 -12.387 10.323 1.00 93.81 301 THR A C 1
ATOM 2224 O O . THR A 1 301 ? 9.371 -13.135 11.294 1.00 93.81 301 THR A O 1
ATOM 2227 N N . HIS A 1 302 ? 9.871 -11.185 10.295 1.00 95.56 302 HIS A N 1
ATOM 2228 C CA . HIS A 1 302 ? 10.667 -10.593 11.370 1.00 95.56 302 HIS A CA 1
ATOM 2229 C C . HIS A 1 302 ? 9.971 -9.397 12.026 1.00 95.56 302 HIS A C 1
ATOM 2231 O O . HIS A 1 302 ? 10.530 -8.804 12.950 1.00 95.56 302 HIS A O 1
ATOM 2237 N N . HIS A 1 303 ? 8.763 -9.058 11.567 1.00 96.19 303 HIS A N 1
ATOM 2238 C CA . HIS A 1 303 ? 7.877 -8.061 12.165 1.00 96.19 303 HIS A CA 1
ATOM 2239 C C . HIS A 1 303 ? 8.470 -6.646 12.176 1.00 96.19 303 HIS A C 1
ATOM 2241 O O . HIS A 1 303 ? 8.396 -5.923 13.175 1.00 96.19 303 HIS A O 1
ATOM 2247 N N . TYR A 1 304 ? 9.077 -6.244 11.057 1.00 97.12 304 TYR A N 1
ATOM 2248 C CA . TYR A 1 304 ? 9.577 -4.884 10.862 1.00 97.12 304 TYR A CA 1
ATOM 2249 C C . TYR A 1 304 ? 8.595 -4.068 10.030 1.00 97.12 304 TYR A C 1
ATOM 2251 O O . TYR A 1 304 ? 8.330 -4.406 8.878 1.00 97.12 304 TYR A O 1
ATOM 2259 N N . ALA A 1 305 ? 8.122 -2.954 10.579 1.00 97.38 305 ALA A N 1
ATOM 2260 C CA . ALA A 1 305 ? 7.516 -1.899 9.782 1.00 97.38 305 ALA A CA 1
ATOM 2261 C C . ALA A 1 305 ? 8.605 -0.965 9.255 1.00 97.38 305 ALA A C 1
ATOM 2263 O O . ALA A 1 305 ? 9.514 -0.573 9.988 1.00 97.38 305 ALA A O 1
ATOM 2264 N N . PHE A 1 306 ? 8.503 -0.616 7.983 1.00 97.19 306 PHE A N 1
ATOM 2265 C CA . PHE A 1 306 ? 9.412 0.270 7.283 1.00 97.19 306 PHE A CA 1
ATOM 2266 C C . PHE A 1 306 ? 8.621 1.440 6.716 1.00 97.19 306 PHE A C 1
ATOM 2268 O O . PHE A 1 306 ? 7.616 1.226 6.037 1.00 97.19 306 PHE A O 1
ATOM 2275 N N . LEU A 1 307 ? 9.053 2.654 7.045 1.00 96.12 307 LEU A N 1
ATOM 2276 C CA . LEU A 1 307 ? 8.326 3.882 6.767 1.00 96.12 307 LEU A CA 1
ATOM 2277 C C . LEU A 1 307 ? 9.167 4.860 5.954 1.00 96.12 307 LEU A C 1
ATOM 2279 O O . LEU A 1 307 ? 10.388 4.923 6.133 1.00 96.12 307 LEU A O 1
ATOM 2283 N N . GLU A 1 308 ? 8.505 5.657 5.121 1.00 94.31 308 GLU A N 1
ATOM 2284 C CA . GLU A 1 308 ? 9.125 6.735 4.351 1.00 94.31 308 GLU A CA 1
ATOM 2285 C C . GLU A 1 308 ? 8.454 8.092 4.591 1.00 94.31 308 GLU A C 1
ATOM 2287 O O . GLU A 1 308 ? 7.243 8.179 4.784 1.00 94.31 308 GLU A O 1
ATOM 2292 N N . GLU A 1 309 ? 9.269 9.147 4.591 1.00 93.00 309 GLU A N 1
ATOM 2293 C CA . GLU A 1 309 ? 8.836 10.550 4.626 1.00 93.00 309 GLU A CA 1
ATOM 2294 C C . GLU A 1 309 ? 8.275 10.978 3.268 1.00 93.00 309 GLU A C 1
ATOM 2296 O O . GLU A 1 309 ? 8.898 10.719 2.230 1.00 93.00 309 GLU A O 1
ATOM 2301 N N . GLU A 1 310 ? 7.154 11.697 3.263 1.00 86.69 310 GLU A N 1
ATOM 2302 C CA . GLU A 1 310 ? 6.602 12.265 2.035 1.00 86.69 310 GLU A CA 1
ATOM 2303 C C . GLU A 1 310 ? 7.345 13.531 1.583 1.00 86.69 310 GLU A C 1
ATOM 2305 O O . GLU A 1 310 ? 7.298 14.591 2.211 1.00 86.69 310 GLU A O 1
ATOM 2310 N N . GLY A 1 311 ? 7.985 13.461 0.417 1.00 69.12 311 GLY A N 1
ATOM 2311 C CA . GLY A 1 311 ? 8.835 14.530 -0.098 1.00 69.12 311 GLY A CA 1
ATOM 2312 C C . GLY A 1 311 ? 8.207 15.490 -1.089 1.00 69.12 311 GLY A C 1
ATOM 2313 O O . GLY A 1 311 ? 8.653 15.516 -2.236 1.00 69.12 311 GLY A O 1
ATOM 2314 N N . ASN A 1 312 ? 7.233 16.309 -0.688 1.00 66.12 312 ASN A N 1
ATOM 2315 C CA . ASN A 1 312 ? 6.549 17.218 -1.624 1.00 66.12 312 ASN A CA 1
ATOM 2316 C C . ASN A 1 312 ? 6.622 18.721 -1.270 1.00 66.12 312 ASN A C 1
ATOM 2318 O O . ASN A 1 312 ? 6.211 19.551 -2.087 1.00 66.12 312 ASN A O 1
ATOM 2322 N N . ARG A 1 313 ? 7.201 19.107 -0.120 1.00 69.31 313 ARG A N 1
ATOM 2323 C CA . ARG A 1 313 ? 7.313 20.522 0.288 1.00 69.31 313 ARG A CA 1
ATOM 2324 C C . ARG A 1 313 ? 8.723 21.092 0.084 1.00 69.31 313 ARG A C 1
ATOM 2326 O O . ARG A 1 313 ? 9.704 20.369 0.218 1.00 69.31 313 ARG A O 1
ATOM 2333 N N . PRO A 1 314 ? 8.880 22.390 -0.234 1.00 67.19 314 PRO A N 1
ATOM 2334 C CA . PRO A 1 314 ? 10.200 23.019 -0.340 1.00 67.19 314 PRO A CA 1
ATOM 2335 C C . PRO A 1 314 ? 11.047 22.922 0.940 1.00 67.19 314 PRO A C 1
ATOM 2337 O O . PRO A 1 314 ? 12.270 22.813 0.855 1.00 67.19 314 PRO A O 1
ATOM 2340 N N . GLU A 1 315 ? 10.400 22.974 2.106 1.00 75.75 315 GLU A N 1
ATOM 2341 C CA . GLU A 1 315 ? 11.006 22.863 3.437 1.00 75.75 315 GLU A CA 1
ATOM 2342 C C . GLU A 1 315 ? 11.304 21.422 3.866 1.00 75.75 315 GLU A C 1
ATOM 2344 O O . GLU A 1 315 ? 12.111 21.218 4.774 1.00 75.75 315 GLU A O 1
ATOM 2349 N N . ASP A 1 316 ? 10.697 20.445 3.193 1.00 79.56 316 ASP A N 1
ATOM 2350 C CA . ASP A 1 316 ? 10.829 19.029 3.497 1.00 79.56 316 ASP A CA 1
ATOM 2351 C C . ASP A 1 316 ? 11.652 18.339 2.393 1.00 79.56 316 ASP A C 1
ATOM 2353 O O . ASP A 1 316 ? 11.219 18.226 1.237 1.00 79.56 316 ASP A O 1
ATOM 2357 N N . PRO A 1 317 ? 12.894 17.913 2.684 1.00 82.50 317 PRO A N 1
ATOM 2358 C CA . PRO A 1 317 ? 13.691 17.214 1.693 1.00 82.50 317 PRO A CA 1
ATOM 2359 C C . PRO A 1 317 ? 13.047 15.892 1.264 1.00 82.50 317 PRO A C 1
ATOM 2361 O O . PRO A 1 317 ? 13.386 15.434 0.171 1.00 82.50 317 PRO A O 1
ATOM 2364 N N . GLY A 1 318 ? 12.137 15.305 2.051 1.00 88.06 318 GLY A N 1
ATOM 2365 C CA . GLY A 1 318 ? 11.470 14.069 1.681 1.00 88.06 318 GLY A CA 1
ATOM 2366 C C . GLY A 1 318 ? 12.408 12.888 1.632 1.00 88.06 318 GLY A C 1
ATOM 2367 O O . GLY A 1 318 ? 12.355 12.109 0.688 1.00 88.06 318 GLY A O 1
ATOM 2368 N N . ASN A 1 319 ? 13.394 12.849 2.513 1.00 91.38 319 ASN A N 1
ATOM 2369 C CA . ASN A 1 319 ? 14.492 11.901 2.443 1.00 91.38 319 ASN A CA 1
ATOM 2370 C C . ASN A 1 319 ? 14.638 11.050 3.694 1.00 91.38 319 ASN A C 1
ATOM 2372 O O . ASN A 1 319 ? 15.575 10.254 3.779 1.00 91.38 319 ASN A O 1
ATOM 2376 N N . GLY A 1 320 ? 13.762 11.233 4.665 1.00 91.94 320 GLY A N 1
ATOM 2377 C CA . GLY A 1 320 ? 13.738 10.472 5.880 1.00 91.94 320 GLY A CA 1
ATOM 2378 C C . GLY A 1 320 ? 13.038 9.130 5.727 1.00 91.94 320 GLY A C 1
ATOM 2379 O O . GLY A 1 320 ? 12.197 8.909 4.854 1.00 91.94 320 GLY A O 1
ATOM 2380 N N . ILE A 1 321 ? 13.473 8.203 6.568 1.00 93.88 321 ILE A N 1
ATOM 2381 C CA . ILE A 1 321 ? 12.982 6.834 6.642 1.00 93.88 321 ILE A CA 1
ATOM 2382 C C . ILE A 1 321 ? 12.957 6.427 8.109 1.00 93.88 321 ILE A C 1
ATOM 2384 O O . ILE A 1 321 ? 13.760 6.921 8.914 1.00 93.88 321 ILE A O 1
ATOM 2388 N N . ALA A 1 322 ? 12.100 5.474 8.443 1.00 94.06 322 ALA A N 1
ATOM 2389 C CA . ALA A 1 322 ? 12.101 4.865 9.760 1.00 94.06 322 ALA A CA 1
ATOM 2390 C C . ALA A 1 322 ? 11.908 3.356 9.690 1.00 94.06 322 ALA A C 1
ATOM 2392 O O . ALA A 1 322 ? 11.306 2.824 8.760 1.00 94.06 322 ALA A O 1
ATOM 2393 N N . VAL A 1 323 ? 12.416 2.662 10.700 1.00 95.31 323 VAL A N 1
ATOM 2394 C CA . VAL A 1 323 ? 12.142 1.247 10.925 1.00 95.31 323 VAL A CA 1
ATOM 2395 C C . VAL A 1 323 ? 11.652 1.054 12.348 1.00 95.31 323 VAL A C 1
ATOM 2397 O O . VAL A 1 323 ? 12.210 1.622 13.288 1.00 95.31 323 VAL A O 1
ATOM 2400 N N . LEU A 1 324 ? 10.609 0.247 12.494 1.00 95.00 324 LEU A N 1
ATOM 2401 C CA . LEU A 1 324 ? 10.006 -0.101 13.767 1.00 95.00 324 LEU A CA 1
ATOM 2402 C C . LEU A 1 324 ? 9.933 -1.620 13.900 1.00 95.00 324 LEU A C 1
ATOM 2404 O O . LEU A 1 324 ? 9.299 -2.285 13.082 1.00 95.00 324 LEU A O 1
ATOM 2408 N N . LYS A 1 325 ? 10.551 -2.172 14.946 1.00 95.88 325 LYS A N 1
ATOM 2409 C CA . LYS A 1 325 ? 10.395 -3.589 15.302 1.00 95.88 325 LYS A CA 1
ATOM 2410 C C . LYS A 1 325 ? 9.144 -3.782 16.165 1.00 95.88 325 LYS A C 1
ATOM 2412 O O . LYS A 1 325 ? 9.111 -3.346 17.315 1.00 95.88 325 LYS A O 1
ATOM 2417 N N . LEU A 1 326 ? 8.104 -4.393 15.601 1.00 95.88 326 LEU A N 1
ATOM 2418 C CA . LEU A 1 326 ? 6.741 -4.341 16.142 1.00 95.88 326 LEU A CA 1
ATOM 2419 C C . LEU A 1 326 ? 6.566 -5.102 17.463 1.00 95.88 326 LEU A C 1
ATOM 2421 O O . LEU A 1 326 ? 5.929 -4.594 18.388 1.00 95.88 326 LEU A O 1
ATOM 2425 N N . ASP A 1 327 ? 7.151 -6.291 17.580 1.00 92.56 327 ASP A N 1
ATOM 2426 C CA . ASP A 1 327 ? 7.125 -7.101 18.805 1.00 92.56 327 ASP A CA 1
ATOM 2427 C C . ASP A 1 327 ? 7.830 -6.384 19.972 1.00 92.56 327 ASP A C 1
ATOM 2429 O O . ASP A 1 327 ? 7.315 -6.334 21.094 1.00 92.56 327 ASP A O 1
ATOM 2433 N N . ASP A 1 328 ? 8.973 -5.753 19.704 1.00 93.31 328 ASP A N 1
ATOM 2434 C CA . ASP A 1 328 ? 9.704 -4.959 20.693 1.00 93.31 328 ASP A CA 1
ATOM 2435 C C . ASP A 1 328 ? 8.954 -3.676 21.083 1.00 93.31 328 ASP A C 1
ATOM 2437 O O . ASP A 1 328 ? 8.903 -3.330 22.269 1.00 93.31 328 ASP A O 1
ATOM 2441 N N . PHE A 1 329 ? 8.308 -3.007 20.125 1.00 88.88 329 PHE A N 1
ATOM 2442 C CA . PHE A 1 329 ? 7.496 -1.815 20.377 1.00 88.88 329 PHE A CA 1
ATOM 2443 C C . PHE A 1 329 ? 6.315 -2.110 21.310 1.00 88.88 329 PHE A C 1
ATOM 2445 O O . PHE A 1 329 ? 6.063 -1.409 22.303 1.00 88.88 329 PHE A O 1
ATOM 2452 N N . LEU A 1 330 ? 5.610 -3.215 21.070 1.00 85.94 330 LEU A N 1
ATOM 2453 C CA . LEU A 1 330 ? 4.532 -3.652 21.955 1.00 85.94 330 LEU A CA 1
ATOM 2454 C C . LEU A 1 330 ? 5.035 -4.104 23.324 1.00 85.94 330 LEU A C 1
ATOM 2456 O O . LEU A 1 330 ? 4.362 -3.850 24.325 1.00 85.94 330 LEU A O 1
ATOM 2460 N N . ALA A 1 331 ? 6.248 -4.643 23.411 1.00 88.88 331 ALA A N 1
ATOM 2461 C CA . ALA A 1 331 ? 6.904 -4.914 24.687 1.00 88.88 331 ALA A CA 1
ATOM 2462 C C . ALA A 1 331 ? 7.380 -3.641 25.424 1.00 88.88 331 ALA A C 1
ATOM 2464 O O . ALA A 1 331 ? 7.848 -3.739 26.557 1.00 88.88 331 ALA A O 1
ATOM 2465 N N . GLY A 1 332 ? 7.247 -2.452 24.819 1.00 85.75 332 GLY A N 1
ATOM 2466 C CA . GLY A 1 332 ? 7.648 -1.174 25.418 1.00 85.75 332 GLY A CA 1
ATOM 2467 C C . GLY A 1 332 ? 9.152 -0.913 25.354 1.00 85.75 332 GLY A C 1
ATOM 2468 O O . GLY A 1 332 ? 9.683 -0.191 26.194 1.00 85.75 332 GLY A O 1
ATOM 2469 N N . LYS A 1 333 ? 9.852 -1.526 24.395 1.00 86.75 333 LYS A N 1
ATOM 2470 C CA . LYS A 1 333 ? 11.269 -1.261 24.137 1.00 86.75 333 LYS A CA 1
ATOM 2471 C C . LYS A 1 333 ? 11.405 -0.177 23.068 1.00 86.75 333 LYS A C 1
ATOM 2473 O O . LYS A 1 333 ? 10.649 -0.173 22.093 1.00 86.75 333 LYS A O 1
ATOM 2478 N N . ALA A 1 334 ? 12.421 0.674 23.213 1.00 71.94 334 ALA A N 1
ATOM 2479 C CA . ALA A 1 334 ? 12.833 1.593 22.156 1.00 71.94 334 ALA A CA 1
ATOM 2480 C C . ALA A 1 334 ? 13.190 0.780 20.901 1.00 71.94 334 ALA A C 1
ATOM 2482 O O . ALA A 1 334 ? 14.115 -0.033 20.914 1.00 71.94 334 ALA A O 1
ATOM 2483 N N . SER A 1 335 ? 12.388 0.944 19.856 1.00 83.38 335 SER A N 1
ATOM 2484 C CA . SER A 1 335 ? 12.398 0.089 18.659 1.00 83.38 335 SER A CA 1
ATOM 2485 C C . SER A 1 335 ? 12.158 0.868 17.371 1.00 83.38 335 SER A C 1
ATOM 2487 O O . SER A 1 335 ? 12.278 0.284 16.295 1.00 83.38 335 SER A O 1
ATOM 2489 N N . LEU A 1 336 ? 11.850 2.165 17.480 1.00 89.19 336 LEU A N 1
ATOM 2490 C CA . LEU A 1 336 ? 11.790 3.079 16.354 1.00 89.19 336 LEU A CA 1
ATOM 2491 C C . LEU A 1 336 ? 13.178 3.678 16.120 1.00 89.19 336 LEU A C 1
ATOM 2493 O O . LEU A 1 336 ? 13.734 4.349 16.993 1.00 89.19 336 LEU A O 1
ATOM 2497 N N . VAL A 1 337 ? 13.713 3.457 14.925 1.00 90.94 337 VAL A N 1
ATOM 2498 C CA . VAL A 1 337 ? 14.946 4.084 14.455 1.00 90.94 337 VAL A CA 1
ATOM 2499 C C . VAL A 1 337 ? 14.641 4.921 13.231 1.00 90.94 337 VAL A C 1
ATOM 2501 O O . VAL A 1 337 ? 14.048 4.430 12.274 1.00 90.94 337 VAL A O 1
ATOM 2504 N N . VAL A 1 338 ? 15.096 6.170 13.253 1.00 90.62 338 VAL A N 1
ATOM 2505 C CA . VAL A 1 338 ? 14.871 7.151 12.189 1.00 90.62 338 VAL A CA 1
ATOM 2506 C C . VAL A 1 338 ? 16.196 7.596 11.590 1.00 90.62 338 VAL A C 1
ATOM 2508 O O . VAL A 1 338 ? 17.212 7.711 12.284 1.00 90.62 338 VAL A O 1
ATOM 2511 N N . THR A 1 339 ? 16.213 7.839 10.285 1.00 90.00 339 THR A N 1
ATOM 2512 C CA . THR A 1 339 ? 17.395 8.360 9.596 1.00 90.00 339 THR A CA 1
ATOM 2513 C C . THR A 1 339 ? 17.020 9.065 8.296 1.00 90.00 339 THR A C 1
ATOM 2515 O O . THR A 1 339 ? 15.867 9.048 7.885 1.00 90.00 339 THR A O 1
ATOM 2518 N N . LYS A 1 340 ? 18.000 9.697 7.646 1.00 89.12 340 LYS A N 1
ATOM 2519 C CA . LYS A 1 340 ? 17.833 10.398 6.367 1.00 89.12 340 LYS A CA 1
ATOM 2520 C C . LYS A 1 340 ? 18.749 9.807 5.317 1.00 89.12 340 LYS A C 1
ATOM 2522 O O . LYS A 1 340 ? 19.940 9.627 5.562 1.00 89.12 340 LYS A O 1
ATOM 2527 N N . MET A 1 341 ? 18.211 9.550 4.136 1.00 86.94 341 MET A N 1
ATOM 2528 C CA . MET A 1 341 ? 18.946 8.997 3.013 1.00 86.94 341 MET A CA 1
ATOM 2529 C C . MET A 1 341 ? 19.630 10.080 2.181 1.00 86.94 341 MET A C 1
ATOM 2531 O O . MET A 1 341 ? 19.186 11.227 2.070 1.00 86.94 341 MET A O 1
ATOM 2535 N N . GLN A 1 342 ? 20.736 9.687 1.559 1.00 83.38 342 GLN A N 1
ATOM 2536 C CA . GLN A 1 342 ? 21.461 10.481 0.577 1.00 83.38 342 GLN A CA 1
ATOM 2537 C C . GLN A 1 342 ? 21.864 9.575 -0.578 1.00 83.38 342 GLN A C 1
ATOM 2539 O O . GLN A 1 342 ? 22.205 8.410 -0.374 1.00 83.38 342 GLN A O 1
ATOM 2544 N N . LEU A 1 343 ? 21.841 10.119 -1.789 1.00 79.25 343 LEU A N 1
ATOM 2545 C CA . LEU A 1 343 ? 22.368 9.439 -2.959 1.00 79.25 343 LEU A CA 1
ATOM 2546 C C . LEU A 1 343 ? 23.907 9.427 -2.929 1.00 79.25 343 LEU A C 1
ATOM 2548 O O . LEU A 1 343 ? 24.545 10.279 -2.292 1.00 79.25 343 LEU A O 1
ATOM 2552 N N . PRO A 1 344 ? 24.530 8.508 -3.683 1.00 70.81 344 PRO A N 1
ATOM 2553 C CA . PRO A 1 344 ? 25.962 8.547 -3.947 1.00 70.81 344 PRO A CA 1
ATOM 2554 C C . PRO A 1 344 ? 26.429 9.928 -4.433 1.00 70.81 344 PRO A C 1
ATOM 2556 O O . PRO A 1 344 ? 25.755 10.598 -5.215 1.00 70.81 344 PRO A O 1
ATOM 2559 N N . GLY A 1 345 ? 27.601 10.366 -3.967 1.00 73.69 345 GLY A N 1
ATOM 2560 C CA . GLY A 1 345 ? 28.143 11.686 -4.312 1.00 73.69 345 GLY A CA 1
ATOM 2561 C C . GLY A 1 345 ? 27.509 12.858 -3.551 1.00 73.69 345 GLY A C 1
ATOM 2562 O O . GLY A 1 345 ? 27.764 14.006 -3.903 1.00 73.69 345 GLY A O 1
ATOM 2563 N N . GLY A 1 346 ? 26.709 12.584 -2.513 1.00 76.38 346 GLY A N 1
ATOM 2564 C CA . GLY A 1 346 ? 26.136 13.606 -1.630 1.00 76.38 346 GLY A CA 1
ATOM 2565 C C . GLY A 1 346 ? 24.928 14.335 -2.218 1.00 76.38 346 GLY A C 1
ATOM 2566 O O . GLY A 1 346 ? 24.517 15.363 -1.684 1.00 76.38 346 GLY A O 1
ATOM 2567 N N . GLN A 1 347 ? 24.358 13.828 -3.315 1.00 79.50 347 GLN A N 1
ATOM 2568 C CA . GLN A 1 347 ? 23.089 14.337 -3.825 1.00 79.50 347 GLN A CA 1
ATOM 2569 C C . GLN A 1 347 ? 21.965 13.989 -2.842 1.00 79.50 347 GLN A C 1
ATOM 2571 O O . GLN A 1 347 ? 21.975 12.933 -2.207 1.00 79.50 347 GLN A O 1
ATOM 2576 N N . ALA A 1 348 ? 20.983 14.879 -2.711 1.00 80.25 348 ALA A N 1
ATOM 2577 C CA . ALA A 1 348 ? 19.820 14.602 -1.882 1.00 80.25 348 ALA A CA 1
ATOM 2578 C C . ALA A 1 348 ? 19.008 13.456 -2.503 1.00 80.25 348 ALA A C 1
ATOM 2580 O O . ALA A 1 348 ? 18.650 13.516 -3.681 1.00 80.25 348 ALA A O 1
ATOM 2581 N N . TRP A 1 349 ? 18.729 12.426 -1.705 1.00 88.69 349 TRP A N 1
ATOM 2582 C CA . TRP A 1 349 ? 17.647 11.497 -2.006 1.00 88.69 349 TRP A CA 1
ATOM 2583 C C . TRP A 1 349 ? 16.312 12.226 -1.827 1.00 88.69 349 TRP A C 1
ATOM 2585 O O . TRP A 1 349 ? 16.226 13.128 -0.998 1.00 88.69 349 TRP A O 1
ATOM 2595 N N . ARG A 1 350 ? 15.295 11.836 -2.593 1.00 90.94 350 ARG A N 1
ATOM 2596 C CA . ARG A 1 350 ? 13.897 12.195 -2.347 1.00 90.94 350 ARG A CA 1
ATOM 2597 C C . ARG A 1 350 ? 13.061 10.939 -2.549 1.00 90.94 350 ARG A C 1
ATOM 2599 O O . ARG A 1 350 ? 13.182 10.334 -3.613 1.00 90.94 350 ARG A O 1
ATOM 2606 N N . ASN A 1 351 ? 12.280 10.546 -1.551 1.00 92.00 351 ASN A N 1
ATOM 2607 C CA . ASN A 1 351 ? 11.317 9.452 -1.613 1.00 92.00 351 ASN A CA 1
ATOM 2608 C C . ASN A 1 351 ? 10.282 9.733 -2.709 1.00 92.00 351 ASN A C 1
ATOM 2610 O O . ASN A 1 351 ? 10.136 10.873 -3.162 1.00 92.00 351 ASN A O 1
ATOM 2614 N N . MET A 1 352 ? 9.590 8.691 -3.167 1.00 88.69 352 MET A N 1
ATOM 2615 C CA . MET A 1 352 ? 8.650 8.819 -4.278 1.00 88.69 352 MET A CA 1
ATOM 2616 C C . MET A 1 352 ? 7.470 9.739 -3.951 1.00 88.69 352 MET A C 1
ATOM 2618 O O . MET A 1 352 ? 6.983 10.413 -4.862 1.00 88.69 352 MET A O 1
ATOM 2622 N N . GLY A 1 353 ? 7.081 9.806 -2.671 1.00 85.94 353 GLY A N 1
ATOM 2623 C CA . GLY A 1 353 ? 5.811 10.399 -2.249 1.00 85.94 353 GLY A CA 1
ATOM 2624 C C . GLY A 1 353 ? 4.649 9.634 -2.873 1.00 85.94 353 GLY A C 1
ATOM 2625 O O . GLY A 1 353 ? 4.840 8.493 -3.282 1.00 85.94 353 GLY A O 1
ATOM 2626 N N . ASP A 1 354 ? 3.485 10.263 -3.018 1.00 83.88 354 ASP A N 1
ATOM 2627 C CA . ASP A 1 354 ? 2.294 9.553 -3.482 1.00 83.88 354 ASP A CA 1
ATOM 2628 C C . ASP A 1 354 ? 2.242 9.234 -4.994 1.00 83.88 354 ASP A C 1
ATOM 2630 O O . ASP A 1 354 ? 2.529 10.093 -5.843 1.00 83.88 354 ASP A O 1
ATOM 2634 N N . PRO A 1 355 ? 1.781 8.022 -5.372 1.00 79.81 355 PRO A N 1
ATOM 2635 C CA . PRO A 1 355 ? 1.593 6.854 -4.496 1.00 79.81 355 PRO A CA 1
ATOM 2636 C C . PRO A 1 355 ? 2.938 6.350 -3.951 1.00 79.81 355 PRO A C 1
ATOM 2638 O O . PRO A 1 355 ? 3.905 6.329 -4.713 1.00 79.81 355 PRO A O 1
ATOM 2641 N N . HIS A 1 356 ? 2.984 5.921 -2.683 1.00 84.62 356 HIS A N 1
ATOM 2642 C CA . HIS A 1 356 ? 4.237 5.647 -1.955 1.00 84.62 356 HIS A CA 1
ATOM 2643 C C . HIS A 1 356 ? 5.178 4.651 -2.639 1.00 84.62 356 HIS A C 1
ATOM 2645 O O . HIS A 1 356 ? 4.777 3.649 -3.235 1.00 84.62 356 HIS A O 1
ATOM 2651 N N . GLY A 1 357 ? 6.476 4.926 -2.519 1.00 86.06 357 GLY A N 1
ATOM 2652 C CA . GLY A 1 357 ? 7.590 4.184 -3.105 1.00 86.06 357 GLY A CA 1
ATOM 2653 C C . GLY A 1 357 ? 8.231 3.180 -2.159 1.00 86.06 357 GLY A C 1
ATOM 2654 O O . GLY A 1 357 ? 9.382 2.802 -2.385 1.00 86.06 357 GLY A O 1
ATOM 2655 N N . VAL A 1 358 ? 7.514 2.757 -1.117 1.00 93.56 358 VAL A N 1
ATOM 2656 C CA . VAL A 1 358 ? 8.005 1.841 -0.086 1.00 93.56 358 VAL A CA 1
ATOM 2657 C C . VAL A 1 358 ? 7.523 0.409 -0.313 1.00 93.56 358 VAL A C 1
ATOM 2659 O O . VAL A 1 358 ? 6.359 0.146 -0.606 1.00 93.56 358 VAL A O 1
ATOM 2662 N N . ALA A 1 359 ? 8.428 -0.551 -0.156 1.00 92.88 359 ALA A N 1
ATOM 2663 C CA . ALA A 1 359 ? 8.107 -1.972 -0.159 1.00 92.88 359 ALA A CA 1
ATOM 2664 C C . ALA A 1 359 ? 9.028 -2.736 0.794 1.00 92.88 359 ALA A C 1
ATOM 2666 O O . ALA A 1 359 ? 10.029 -2.215 1.281 1.00 92.88 359 ALA A O 1
ATOM 2667 N N . VAL A 1 360 ? 8.708 -4.001 1.041 1.00 92.44 360 VAL A N 1
ATOM 2668 C CA . VAL A 1 360 ? 9.498 -4.909 1.882 1.00 92.44 360 VAL A CA 1
ATOM 2669 C C . VAL A 1 360 ? 9.543 -6.300 1.266 1.00 92.44 360 VAL A C 1
ATOM 2671 O O . VAL A 1 360 ? 8.669 -6.679 0.484 1.00 92.44 360 VAL A O 1
ATOM 2674 N N . SER A 1 361 ? 10.571 -7.068 1.606 1.00 89.00 361 SER A N 1
ATOM 2675 C CA . SER A 1 361 ? 10.689 -8.479 1.245 1.00 89.00 361 SER A CA 1
ATOM 2676 C C . SER A 1 361 ? 11.562 -9.219 2.249 1.00 89.00 361 SER A C 1
ATOM 2678 O O . SER A 1 361 ? 12.491 -8.655 2.824 1.00 89.00 361 SER A O 1
ATOM 2680 N N . THR A 1 362 ? 11.332 -10.520 2.364 1.00 79.25 362 THR A N 1
ATOM 2681 C CA . THR A 1 362 ? 12.306 -11.489 2.875 1.00 79.25 362 THR A CA 1
ATOM 2682 C C . THR A 1 362 ? 12.873 -12.334 1.745 1.00 79.25 362 THR A C 1
ATOM 2684 O O . THR A 1 362 ? 12.331 -12.383 0.638 1.00 79.25 362 THR A O 1
ATOM 2687 N N . GLY A 1 363 ? 14.005 -12.988 2.004 1.00 67.31 363 GLY A N 1
ATOM 2688 C CA . GLY A 1 363 ? 14.485 -14.088 1.162 1.00 67.31 363 GLY A CA 1
ATOM 2689 C C . GLY A 1 363 ? 15.471 -13.733 0.047 1.00 67.31 363 GLY A C 1
ATOM 2690 O O . GLY A 1 363 ? 15.776 -14.603 -0.763 1.00 67.31 363 GLY A O 1
ATOM 2691 N N . LEU A 1 364 ? 15.993 -12.505 -0.010 1.00 62.88 364 LEU A N 1
ATOM 2692 C CA . LEU A 1 364 ? 17.092 -12.166 -0.931 1.00 62.88 364 LEU A CA 1
ATOM 2693 C C . LEU A 1 364 ? 18.455 -12.644 -0.445 1.00 62.88 364 LEU A C 1
ATOM 2695 O O . LEU A 1 364 ? 19.239 -13.157 -1.232 1.00 62.88 364 LEU A O 1
ATOM 2699 N N . ASP A 1 365 ? 18.698 -12.514 0.858 1.00 64.06 365 ASP A N 1
ATOM 2700 C CA . ASP A 1 365 ? 20.014 -12.710 1.466 1.00 64.06 365 ASP A CA 1
ATOM 2701 C C . ASP A 1 365 ? 19.915 -13.647 2.680 1.00 64.06 365 ASP A C 1
ATOM 2703 O O . ASP A 1 365 ? 20.296 -13.292 3.793 1.00 64.06 365 ASP A O 1
ATOM 2707 N N . GLY A 1 366 ? 19.356 -14.847 2.483 1.00 72.44 366 GLY A N 1
ATOM 2708 C CA . GLY A 1 366 ? 19.286 -15.861 3.542 1.00 72.44 366 GLY A CA 1
ATOM 2709 C C . GLY A 1 366 ? 18.390 -15.451 4.712 1.00 72.44 366 GLY A C 1
ATOM 2710 O O . GLY A 1 366 ? 18.847 -15.429 5.849 1.00 72.44 366 GLY A O 1
ATOM 2711 N N . ASP A 1 367 ? 17.127 -15.137 4.406 1.00 84.00 367 ASP A N 1
ATOM 2712 C CA . ASP A 1 367 ? 16.084 -14.746 5.370 1.00 84.00 367 ASP A CA 1
ATOM 2713 C C . ASP A 1 367 ? 16.240 -13.344 5.989 1.00 84.00 367 ASP A C 1
ATOM 2715 O O . ASP A 1 367 ? 15.529 -12.983 6.910 1.00 84.00 367 ASP A O 1
ATOM 2719 N N . ARG A 1 368 ? 17.126 -12.487 5.471 1.00 88.88 368 ARG A N 1
ATOM 2720 C CA . ARG A 1 368 ? 17.208 -11.102 5.968 1.00 88.88 368 ARG A CA 1
ATOM 2721 C C . ARG A 1 368 ? 15.956 -10.277 5.618 1.00 88.88 368 ARG A C 1
ATOM 2723 O O . ARG A 1 368 ? 15.522 -10.333 4.460 1.00 88.88 368 ARG A O 1
ATOM 2730 N N . PRO A 1 369 ? 15.423 -9.472 6.561 1.00 93.12 369 PRO A N 1
ATOM 2731 C CA . PRO A 1 369 ? 14.345 -8.530 6.291 1.00 93.12 369 PRO A CA 1
ATOM 2732 C C . PRO A 1 369 ? 14.889 -7.297 5.565 1.00 93.12 369 PRO A C 1
ATOM 2734 O O . PRO A 1 369 ? 15.785 -6.602 6.056 1.00 93.12 369 PRO A O 1
ATOM 2737 N N . LEU A 1 370 ? 14.343 -7.020 4.384 1.00 92.88 370 LEU A N 1
ATOM 2738 C CA . LEU A 1 370 ? 14.782 -5.926 3.526 1.00 92.88 370 LEU A CA 1
ATOM 2739 C C . LEU A 1 370 ? 13.627 -4.977 3.224 1.00 92.88 370 LEU A C 1
ATOM 2741 O O . LEU A 1 370 ? 12.529 -5.411 2.880 1.00 92.88 370 LEU A O 1
ATOM 2745 N N . GLY A 1 371 ? 13.904 -3.683 3.313 1.00 94.50 371 GLY A N 1
ATOM 2746 C CA . GLY A 1 371 ? 13.064 -2.606 2.815 1.00 94.50 371 GLY A CA 1
ATOM 2747 C C . GLY A 1 371 ? 13.544 -2.129 1.452 1.00 94.50 371 GLY A C 1
ATOM 2748 O O . GLY A 1 371 ? 14.725 -2.235 1.120 1.00 94.50 371 GLY A O 1
ATOM 2749 N N . PHE A 1 372 ? 12.633 -1.578 0.666 1.00 93.69 372 PHE A N 1
ATOM 2750 C CA . PHE A 1 372 ? 12.928 -0.934 -0.603 1.00 93.69 372 PHE A CA 1
ATOM 2751 C C . PHE A 1 372 ? 12.300 0.443 -0.640 1.00 93.69 372 PHE A C 1
ATOM 2753 O O . PHE A 1 372 ? 11.154 0.595 -0.227 1.00 93.69 372 PHE A O 1
ATOM 2760 N N . LEU A 1 373 ? 13.046 1.412 -1.158 1.00 93.88 373 LEU A N 1
ATOM 2761 C CA . LEU A 1 373 ? 12.570 2.769 -1.386 1.00 93.88 373 LEU A CA 1
ATOM 2762 C C . LEU A 1 373 ? 12.861 3.187 -2.810 1.00 93.88 373 LEU A C 1
ATOM 2764 O O . LEU A 1 373 ? 13.947 2.932 -3.335 1.00 93.88 373 LEU A O 1
ATOM 2768 N N . VAL A 1 374 ? 11.901 3.860 -3.418 1.00 91.69 374 VAL A N 1
ATOM 2769 C CA . VAL A 1 374 ? 12.007 4.381 -4.773 1.00 91.69 374 VAL A CA 1
ATOM 2770 C C . VAL A 1 374 ? 12.251 5.882 -4.713 1.00 91.69 374 VAL A C 1
ATOM 2772 O O . VAL A 1 374 ? 11.580 6.617 -3.995 1.00 91.69 374 VAL A O 1
ATOM 2775 N N . GLU A 1 375 ? 13.229 6.350 -5.480 1.00 90.94 375 GLU A N 1
ATOM 2776 C CA . GLU A 1 375 ? 13.510 7.778 -5.596 1.00 90.94 375 GLU A CA 1
ATOM 2777 C C . GLU A 1 375 ? 12.416 8.484 -6.419 1.00 90.94 375 GLU A C 1
ATOM 2779 O O . GLU A 1 375 ? 11.870 7.906 -7.354 1.00 90.94 375 GLU A O 1
ATOM 2784 N N . SER A 1 376 ? 12.126 9.755 -6.136 1.00 88.06 376 SER A N 1
ATOM 2785 C CA . SER A 1 376 ? 11.071 10.565 -6.775 1.00 88.06 376 SER A CA 1
ATOM 2786 C C . SER A 1 376 ? 11.038 10.523 -8.308 1.00 88.06 376 SER A C 1
ATOM 2788 O O . SER A 1 376 ? 9.975 10.401 -8.925 1.00 88.06 376 SER A O 1
ATOM 2790 N N . LYS A 1 377 ? 12.204 10.548 -8.961 1.00 86.19 377 LYS A N 1
ATOM 2791 C CA . LYS A 1 377 ? 12.341 10.455 -10.424 1.00 86.19 377 LYS A CA 1
ATOM 2792 C C . LYS A 1 377 ? 12.389 9.012 -10.925 1.00 86.19 377 LYS A C 1
ATOM 2794 O O . LYS A 1 377 ? 12.557 8.787 -12.128 1.00 86.19 377 LYS A O 1
ATOM 2799 N N . ARG A 1 378 ? 12.239 8.040 -10.025 1.00 87.56 378 ARG A N 1
ATOM 2800 C CA . ARG A 1 378 ? 12.227 6.593 -10.273 1.00 87.56 378 ARG A CA 1
ATOM 2801 C C . ARG A 1 378 ? 13.485 6.151 -11.011 1.00 87.56 378 ARG A C 1
ATOM 2803 O O . ARG A 1 378 ? 13.448 5.336 -11.929 1.00 87.56 378 ARG A O 1
ATOM 2810 N N . ARG A 1 379 ? 14.609 6.787 -10.671 1.00 82.81 379 ARG A N 1
ATOM 2811 C CA . ARG A 1 379 ? 15.928 6.446 -11.214 1.00 82.81 379 ARG A CA 1
ATOM 2812 C C . ARG A 1 379 ? 16.643 5.433 -10.348 1.00 82.81 379 ARG A C 1
ATOM 2814 O O . ARG A 1 379 ? 17.418 4.648 -10.873 1.00 82.81 379 ARG A O 1
ATOM 2821 N N . TRP A 1 380 ? 16.390 5.472 -9.047 1.00 85.69 380 TRP A N 1
ATOM 2822 C CA . TRP A 1 380 ? 17.074 4.641 -8.076 1.00 85.69 380 TRP A CA 1
ATOM 2823 C C . TRP A 1 380 ? 16.072 3.872 -7.231 1.00 85.69 380 TRP A C 1
ATOM 2825 O O . TRP A 1 380 ? 15.059 4.430 -6.809 1.00 85.69 380 TRP A O 1
ATOM 2835 N N . VAL A 1 381 ? 16.406 2.618 -6.945 1.00 89.38 381 VAL A N 1
ATOM 2836 C CA . VAL A 1 381 ? 15.795 1.839 -5.868 1.00 89.38 381 VAL A CA 1
ATOM 2837 C C . VAL A 1 381 ? 16.857 1.616 -4.798 1.00 89.38 381 VAL A C 1
ATOM 2839 O O . VAL A 1 381 ? 17.926 1.077 -5.090 1.00 89.38 381 VAL A O 1
ATOM 2842 N N . ALA A 1 382 ? 16.589 2.062 -3.576 1.00 89.56 382 ALA A N 1
ATOM 2843 C CA . ALA A 1 382 ? 17.400 1.769 -2.406 1.00 89.56 382 ALA A CA 1
ATOM 2844 C C . ALA A 1 382 ? 16.902 0.468 -1.772 1.00 89.56 382 ALA A C 1
ATOM 2846 O O . ALA A 1 382 ? 15.717 0.342 -1.495 1.00 89.56 382 ALA A O 1
ATOM 2847 N N . ARG A 1 383 ? 17.795 -0.488 -1.531 1.00 89.94 383 ARG A N 1
ATOM 2848 C CA . ARG A 1 383 ? 17.551 -1.718 -0.767 1.00 89.94 383 ARG A CA 1
ATOM 2849 C C . ARG A 1 383 ? 18.164 -1.563 0.616 1.00 89.94 383 ARG A C 1
ATOM 2851 O O . ARG A 1 383 ? 19.373 -1.369 0.671 1.00 89.94 383 ARG A O 1
ATOM 2858 N N . VAL A 1 384 ? 17.370 -1.665 1.678 1.00 89.94 384 VAL A N 1
ATOM 2859 C CA . VAL A 1 384 ? 17.733 -1.369 3.073 1.00 89.94 384 VAL A CA 1
ATOM 2860 C C . VAL A 1 384 ? 17.627 -2.625 3.945 1.00 89.94 384 VAL A C 1
ATOM 2862 O O . VAL A 1 384 ? 16.559 -3.215 4.041 1.00 89.94 384 VAL A O 1
ATOM 2865 N N . ASP A 1 385 ? 18.698 -3.022 4.627 1.00 91.19 385 ASP A N 1
ATOM 2866 C CA . ASP A 1 385 ? 18.681 -4.043 5.684 1.00 91.19 385 ASP A CA 1
ATOM 2867 C C . ASP A 1 385 ? 17.997 -3.491 6.942 1.00 91.19 385 ASP A C 1
ATOM 2869 O O . ASP A 1 385 ? 18.555 -2.657 7.665 1.00 91.19 385 ASP A O 1
ATOM 2873 N N . LEU A 1 386 ? 16.768 -3.953 7.184 1.00 93.12 386 LEU A N 1
ATOM 2874 C CA . LEU A 1 386 ? 15.910 -3.453 8.258 1.00 93.12 386 LEU A CA 1
ATOM 2875 C C . LEU A 1 386 ? 16.439 -3.845 9.635 1.00 93.12 386 LEU A C 1
ATOM 2877 O O . LEU A 1 386 ? 16.353 -3.055 10.574 1.00 93.12 386 LEU A O 1
ATOM 2881 N N . GLN A 1 387 ? 17.036 -5.031 9.754 1.00 92.19 387 GLN A N 1
ATOM 2882 C CA . GLN A 1 387 ? 17.608 -5.504 11.009 1.00 92.19 387 GLN A CA 1
ATOM 2883 C C . GLN A 1 387 ? 18.840 -4.677 11.390 1.00 92.19 387 GLN A C 1
ATOM 2885 O O . GLN A 1 387 ? 18.964 -4.222 12.531 1.00 92.19 387 GLN A O 1
ATOM 2890 N N . THR A 1 388 ? 19.734 -4.442 10.428 1.00 89.81 388 THR A N 1
ATOM 2891 C CA . THR A 1 388 ? 20.915 -3.595 10.619 1.00 89.81 388 THR A CA 1
ATOM 2892 C C . THR A 1 388 ? 20.498 -2.170 10.972 1.00 89.81 388 THR A C 1
ATOM 2894 O O . THR A 1 388 ? 21.017 -1.619 11.945 1.00 89.81 388 THR A O 1
ATOM 2897 N N . LEU A 1 389 ? 19.529 -1.592 10.252 1.00 90.12 389 LEU A N 1
ATOM 2898 C CA . LEU A 1 389 ? 19.014 -0.255 10.547 1.00 90.12 389 LEU A CA 1
ATOM 2899 C C . LEU A 1 389 ? 18.406 -0.171 11.958 1.00 90.12 389 LEU A C 1
ATOM 2901 O O . LEU A 1 389 ? 18.785 0.711 12.726 1.00 90.12 389 LEU A O 1
ATOM 2905 N N . ALA A 1 390 ? 17.543 -1.116 12.341 1.00 90.38 390 ALA A N 1
ATOM 2906 C CA . ALA A 1 390 ? 16.884 -1.132 13.650 1.00 90.38 390 ALA A CA 1
ATOM 2907 C C . ALA A 1 390 ? 17.866 -1.303 14.823 1.00 90.38 390 ALA A C 1
ATOM 2909 O O . ALA A 1 390 ? 17.601 -0.850 15.932 1.00 90.38 390 ALA A O 1
ATOM 2910 N N . SER A 1 391 ? 19.027 -1.918 14.583 1.00 88.50 391 SER A N 1
ATOM 2911 C CA . SER A 1 391 ? 20.107 -2.022 15.575 1.00 88.50 391 SER A CA 1
ATOM 2912 C C . SER A 1 391 ? 20.927 -0.730 15.757 1.00 88.50 391 SER A C 1
ATOM 2914 O O . SER A 1 391 ? 21.868 -0.708 16.550 1.00 88.50 391 SER A O 1
ATOM 2916 N N . GLY A 1 392 ? 20.606 0.341 15.019 1.00 81.19 392 GLY A N 1
ATOM 2917 C CA . GLY A 1 392 ? 21.410 1.565 14.957 1.00 81.19 392 GLY A CA 1
ATOM 2918 C C . GLY A 1 392 ? 22.700 1.400 14.146 1.00 81.19 392 GLY A C 1
ATOM 2919 O O . GLY A 1 392 ? 23.639 2.185 14.301 1.00 81.19 392 GLY A O 1
ATOM 2920 N N . GLY A 1 393 ? 22.777 0.366 13.302 1.00 74.19 393 GLY A N 1
ATOM 2921 C CA . GLY A 1 393 ? 23.927 0.112 12.445 1.00 74.19 393 GLY A CA 1
ATOM 2922 C C . GLY A 1 393 ? 24.120 1.205 11.380 1.00 74.19 393 GLY A C 1
ATOM 2923 O O . GLY A 1 393 ? 23.188 1.949 11.062 1.00 74.19 393 GLY A O 1
ATOM 2924 N N . PRO A 1 394 ? 25.323 1.331 10.786 1.00 65.38 394 PRO A N 1
ATOM 2925 C CA . PRO A 1 394 ? 25.564 2.311 9.732 1.00 65.38 394 PRO A CA 1
ATOM 2926 C C . PRO A 1 394 ? 24.658 2.067 8.519 1.00 65.38 394 PRO A C 1
ATOM 2928 O O . PRO A 1 394 ? 24.735 1.020 7.880 1.00 65.38 394 PRO A O 1
ATOM 2931 N N . VAL A 1 395 ? 23.866 3.068 8.137 1.00 60.56 395 VAL A N 1
ATOM 2932 C CA . VAL A 1 395 ? 22.921 2.991 7.007 1.00 60.56 395 VAL A CA 1
ATOM 2933 C C . VAL A 1 395 ? 23.603 2.625 5.685 1.00 60.56 395 VAL A C 1
ATOM 2935 O O . VAL A 1 395 ? 23.026 1.908 4.878 1.00 60.56 395 VAL A O 1
ATOM 2938 N N . GLY A 1 396 ? 24.853 3.047 5.463 1.00 58.84 396 GLY A N 1
ATOM 2939 C CA . GLY A 1 396 ? 25.621 2.667 4.271 1.00 58.84 396 GLY A CA 1
ATOM 2940 C C . GLY A 1 396 ? 25.998 1.186 4.198 1.00 58.84 396 GLY A C 1
ATOM 2941 O O . GLY A 1 396 ? 26.295 0.703 3.113 1.00 58.84 396 GLY A O 1
ATOM 2942 N N . LEU A 1 397 ? 25.981 0.469 5.326 1.00 54.28 397 LEU A N 1
ATOM 2943 C CA . LEU A 1 397 ? 26.066 -0.996 5.356 1.00 54.28 397 LEU A CA 1
ATOM 2944 C C . LEU A 1 397 ? 24.689 -1.644 5.185 1.00 54.28 397 LEU A C 1
ATOM 2946 O O . LEU A 1 397 ? 24.612 -2.791 4.762 1.00 54.28 397 LEU A O 1
ATOM 2950 N N . ALA A 1 398 ? 23.621 -0.904 5.487 1.00 58.38 398 ALA A N 1
ATOM 2951 C CA . ALA A 1 398 ? 22.254 -1.346 5.276 1.00 58.38 398 ALA A CA 1
ATOM 2952 C C . ALA A 1 398 ? 21.762 -1.088 3.842 1.00 58.38 398 ALA A C 1
ATOM 2954 O O . ALA A 1 398 ? 20.866 -1.791 3.404 1.00 58.38 398 ALA A O 1
ATOM 2955 N N . THR A 1 399 ? 22.322 -0.119 3.105 1.00 62.50 399 THR A N 1
ATOM 2956 C CA . THR A 1 399 ? 21.700 0.413 1.878 1.00 62.50 399 THR A CA 1
ATOM 2957 C C . THR A 1 399 ? 22.492 0.135 0.605 1.00 62.50 399 THR A C 1
ATOM 2959 O O . THR A 1 399 ? 23.683 0.426 0.515 1.00 62.50 399 THR A O 1
ATOM 2962 N N . THR A 1 400 ? 21.810 -0.355 -0.426 1.00 66.81 400 THR A N 1
ATOM 2963 C CA . THR A 1 400 ? 22.349 -0.577 -1.773 1.00 66.81 400 THR A CA 1
ATOM 2964 C C . THR A 1 400 ? 21.473 0.110 -2.819 1.00 66.81 400 THR A C 1
ATOM 2966 O O . THR A 1 400 ? 20.256 0.016 -2.729 1.00 66.81 400 THR A O 1
ATOM 2969 N N . PHE A 1 401 ? 22.063 0.773 -3.819 1.00 72.38 401 PHE A N 1
ATOM 2970 C CA . PHE A 1 401 ? 21.302 1.460 -4.869 1.00 72.38 401 PHE A CA 1
ATOM 2971 C C . PHE A 1 401 ? 21.319 0.692 -6.188 1.00 72.38 401 PHE A C 1
ATOM 2973 O O . PHE A 1 401 ? 22.367 0.211 -6.623 1.00 72.38 401 PHE A O 1
ATOM 2980 N N . LEU A 1 402 ? 20.159 0.639 -6.832 1.00 66.62 402 LEU A N 1
ATOM 2981 C CA . LEU A 1 402 ? 19.936 0.044 -8.143 1.00 66.62 402 LEU A CA 1
ATOM 2982 C C . LEU A 1 402 ? 19.501 1.153 -9.107 1.00 66.62 402 LEU A C 1
ATOM 2984 O O . LEU A 1 402 ? 18.476 1.784 -8.861 1.00 66.62 402 LEU A O 1
ATOM 2988 N N . ASP A 1 403 ? 20.267 1.417 -10.170 1.00 71.69 403 ASP A N 1
ATOM 2989 C CA . ASP A 1 403 ? 19.829 2.323 -11.240 1.00 71.69 403 ASP A CA 1
ATOM 2990 C C . ASP A 1 403 ? 18.789 1.594 -12.101 1.00 71.69 403 ASP A C 1
ATOM 2992 O O . ASP A 1 403 ? 19.093 0.607 -12.773 1.00 71.69 403 ASP A O 1
ATOM 2996 N N . ALA A 1 404 ? 17.550 2.073 -12.053 1.00 64.44 404 ALA A N 1
ATOM 2997 C CA . ALA A 1 404 ? 16.420 1.499 -12.770 1.00 64.44 404 ALA A CA 1
ATOM 2998 C C . ALA A 1 404 ? 16.388 1.895 -14.258 1.00 64.44 404 ALA A C 1
ATOM 3000 O O . ALA A 1 404 ? 15.551 1.385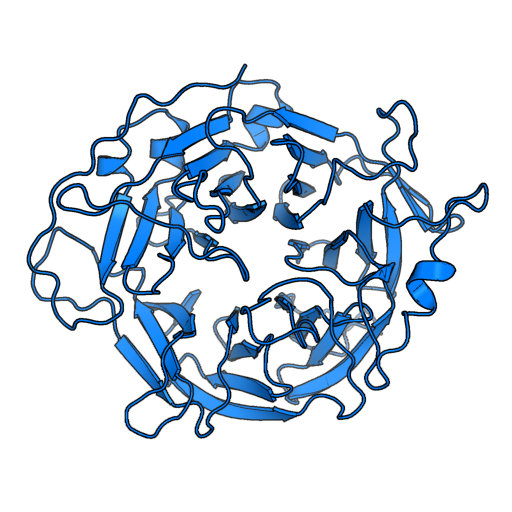 -14.992 1.00 64.44 404 ALA A O 1
ATOM 3001 N N . ARG A 1 405 ? 17.261 2.806 -14.719 1.00 68.38 405 ARG A N 1
ATOM 3002 C CA . ARG A 1 405 ? 17.264 3.327 -16.099 1.00 68.38 405 ARG A CA 1
ATOM 3003 C C . ARG A 1 405 ? 18.545 3.047 -16.881 1.00 68.38 405 ARG A C 1
ATOM 3005 O O . ARG A 1 405 ? 18.549 3.228 -18.098 1.00 68.38 405 ARG A O 1
ATOM 3012 N N . THR A 1 406 ? 19.638 2.635 -16.240 1.00 60.19 406 THR A N 1
ATOM 3013 C CA . THR A 1 406 ? 20.890 2.327 -16.946 1.00 60.19 406 THR A CA 1
ATOM 3014 C C . THR A 1 406 ? 21.277 0.858 -16.825 1.00 60.19 406 THR A C 1
ATOM 3016 O O . THR A 1 406 ? 21.221 0.247 -15.762 1.00 60.19 406 THR A O 1
ATOM 3019 N N . LYS A 1 407 ? 21.735 0.271 -17.939 1.00 53.16 407 LYS A N 1
ATOM 3020 C CA . LYS A 1 407 ? 22.266 -1.103 -17.986 1.00 53.16 407 LYS A CA 1
ATOM 3021 C C . LYS A 1 407 ? 23.695 -1.222 -17.428 1.00 53.16 407 LYS A C 1
ATOM 3023 O O . LYS A 1 407 ? 24.470 -2.054 -17.885 1.00 53.16 407 LYS A O 1
ATOM 3028 N N . GLY A 1 408 ? 24.084 -0.390 -16.466 1.00 43.88 408 GLY A N 1
ATOM 3029 C CA . GLY A 1 408 ? 25.433 -0.439 -15.913 1.00 43.88 408 GLY A CA 1
ATOM 3030 C C . GLY A 1 408 ? 25.630 0.541 -14.772 1.00 43.88 408 GLY A C 1
ATOM 3031 O O . GLY A 1 408 ? 25.702 1.745 -14.993 1.00 43.88 408 GLY A O 1
ATOM 3032 N N . ILE A 1 409 ? 25.782 0.023 -13.555 1.00 44.59 409 ILE A N 1
ATOM 3033 C CA . ILE A 1 409 ? 26.202 0.833 -12.414 1.00 44.59 409 ILE A CA 1
ATOM 3034 C C . ILE A 1 409 ? 27.729 0.800 -12.352 1.00 44.59 409 ILE A C 1
ATOM 3036 O O . ILE A 1 409 ? 28.339 -0.201 -11.973 1.00 44.59 409 ILE A O 1
ATOM 3040 N N . THR A 1 410 ? 28.368 1.907 -12.717 1.00 39.16 410 THR A N 1
ATOM 3041 C CA . THR A 1 410 ? 29.790 2.141 -12.446 1.00 39.16 410 THR A CA 1
ATOM 3042 C C . THR A 1 410 ? 29.930 2.681 -11.025 1.00 39.16 410 THR A C 1
ATOM 3044 O O . THR A 1 410 ? 29.843 3.886 -10.825 1.00 39.16 410 THR A O 1
ATOM 3047 N N . SER A 1 411 ? 30.086 1.762 -10.063 1.00 37.53 411 SER A N 1
ATOM 3048 C CA . SER A 1 411 ? 30.528 1.944 -8.664 1.00 37.53 411 SER A CA 1
ATOM 3049 C C . SER A 1 411 ? 30.009 3.174 -7.899 1.00 37.53 411 SER A C 1
ATOM 3051 O O . SER A 1 411 ? 30.401 4.304 -8.189 1.00 37.53 411 SER A O 1
ATOM 3053 N N . ALA A 1 412 ? 29.265 2.960 -6.811 1.00 42.84 412 ALA A N 1
ATOM 3054 C CA . ALA A 1 412 ? 28.930 4.026 -5.864 1.00 42.84 412 ALA A CA 1
ATOM 3055 C C . ALA A 1 412 ? 29.494 3.770 -4.448 1.00 42.84 412 ALA A C 1
ATOM 3057 O O . ALA A 1 412 ? 29.519 2.622 -4.002 1.00 42.84 412 ALA A O 1
ATOM 3058 N N . PRO A 1 413 ? 29.946 4.821 -3.725 1.00 41.59 413 PRO A N 1
ATOM 3059 C CA . PRO A 1 413 ? 30.535 4.703 -2.394 1.00 41.59 413 PRO A CA 1
ATOM 3060 C C . PRO A 1 413 ? 29.483 4.623 -1.275 1.00 41.59 413 PRO A C 1
ATOM 3062 O O . PRO A 1 413 ? 28.331 5.019 -1.441 1.00 41.59 413 PRO A O 1
ATOM 3065 N N . VAL A 1 414 ? 29.939 4.163 -0.107 1.00 38.91 414 VAL A N 1
ATOM 3066 C CA . VAL A 1 414 ? 29.191 4.027 1.155 1.00 38.91 414 VAL A CA 1
ATOM 3067 C C . VAL A 1 414 ? 28.541 5.352 1.577 1.00 38.91 414 VAL A C 1
ATOM 3069 O O . VAL A 1 414 ? 29.235 6.349 1.790 1.00 38.91 414 VAL A O 1
ATOM 3072 N N . VAL A 1 415 ? 27.218 5.350 1.758 1.00 39.62 415 VAL A N 1
ATOM 3073 C CA . VAL A 1 415 ? 26.463 6.488 2.307 1.00 39.62 415 VAL A CA 1
ATOM 3074 C C . VAL A 1 415 ? 26.703 6.598 3.814 1.00 39.62 415 VAL A C 1
ATOM 3076 O O . VAL A 1 415 ? 26.629 5.612 4.546 1.00 39.62 415 VAL A O 1
ATOM 3079 N N . ARG A 1 416 ? 26.999 7.808 4.296 1.00 39.97 416 ARG A N 1
ATOM 3080 C CA . ARG A 1 416 ? 27.070 8.120 5.730 1.00 39.97 416 ARG A CA 1
ATOM 3081 C C . ARG A 1 416 ? 25.838 8.928 6.113 1.00 39.97 416 ARG A C 1
ATOM 3083 O O . ARG A 1 416 ? 25.647 10.016 5.585 1.00 39.97 416 ARG A O 1
ATOM 3090 N N . CYS A 1 417 ? 25.050 8.418 7.048 1.00 49.47 417 CYS A N 1
ATOM 3091 C CA . CYS A 1 417 ? 23.953 9.164 7.657 1.00 49.47 417 CYS A CA 1
ATOM 3092 C C . CYS A 1 417 ? 24.412 9.810 8.968 1.00 49.47 417 CYS A C 1
ATOM 3094 O O . CYS A 1 417 ? 25.351 9.335 9.614 1.00 49.47 417 CYS A O 1
ATOM 3096 N N . SER A 1 418 ? 23.740 10.890 9.366 1.00 45.62 418 SER A N 1
ATOM 3097 C CA . SER A 1 418 ? 23.788 11.390 10.740 1.00 45.62 418 SER A CA 1
ATOM 3098 C C . SER A 1 418 ? 23.209 10.332 11.687 1.00 45.62 418 SER A C 1
ATOM 3100 O O . SER A 1 418 ? 22.311 9.588 11.302 1.00 45.62 418 SER A O 1
ATOM 3102 N N . SER A 1 419 ? 23.774 10.239 12.890 1.00 43.66 419 SER A N 1
ATOM 3103 C CA . SER A 1 419 ? 23.434 9.284 13.956 1.00 43.66 419 SER A CA 1
ATOM 3104 C C . SER A 1 419 ? 21.948 8.910 14.028 1.00 43.66 419 SER A C 1
ATOM 3106 O O . SER A 1 419 ? 21.104 9.802 14.093 1.00 43.66 419 SER A O 1
ATOM 3108 N N . ALA A 1 420 ? 21.657 7.606 14.083 1.00 50.97 420 ALA A N 1
ATOM 3109 C CA . ALA A 1 420 ? 20.352 7.088 14.479 1.00 50.97 420 ALA A CA 1
ATOM 3110 C C . ALA A 1 420 ? 19.999 7.617 15.876 1.00 50.97 420 ALA A C 1
ATOM 3112 O O . ALA A 1 420 ? 20.794 7.485 16.811 1.00 50.97 420 ALA A O 1
ATOM 3113 N N . LEU A 1 421 ? 18.827 8.230 16.006 1.00 50.16 421 LEU A N 1
ATOM 3114 C CA . LEU A 1 421 ? 18.251 8.593 17.293 1.00 50.16 421 LEU A CA 1
ATOM 3115 C C . LEU A 1 421 ? 17.226 7.515 17.641 1.00 50.16 421 LEU A C 1
ATOM 3117 O O . LEU A 1 421 ? 16.362 7.195 16.828 1.00 50.16 421 LEU A O 1
ATOM 3121 N N . ALA A 1 422 ? 17.366 6.918 18.823 1.00 48.22 422 ALA A N 1
ATOM 3122 C CA . ALA A 1 422 ? 16.294 6.119 19.392 1.00 48.22 422 ALA A CA 1
ATOM 3123 C C . ALA A 1 422 ? 15.246 7.098 19.928 1.00 48.22 422 ALA A C 1
ATOM 3125 O O . ALA A 1 422 ? 15.563 7.891 20.820 1.00 48.22 422 ALA A O 1
ATOM 3126 N N . ALA A 1 423 ? 14.035 7.063 19.374 1.00 45.47 423 ALA A N 1
ATOM 3127 C CA . ALA A 1 423 ? 12.908 7.757 19.983 1.00 45.47 423 ALA A CA 1
ATOM 3128 C C . ALA A 1 423 ? 12.520 7.016 21.286 1.00 45.47 423 ALA A C 1
ATOM 3130 O O . ALA A 1 423 ? 12.526 5.777 21.285 1.00 45.47 423 ALA A O 1
ATOM 3131 N N . PRO A 1 424 ? 12.286 7.735 22.401 1.00 40.00 424 PRO A N 1
ATOM 3132 C CA . PRO A 1 424 ? 11.968 7.143 23.702 1.00 40.00 424 PRO A CA 1
ATOM 3133 C C . PRO A 1 424 ? 10.638 6.386 23.741 1.00 40.00 424 PRO A C 1
ATOM 3135 O O . PRO A 1 424 ? 9.712 6.747 22.981 1.00 40.00 424 PRO A O 1
#

Radius of gyration: 20.39 Å; chains: 1; bounding box: 55×48×54 Å

Sequence (424 aa):
MTTNGLQKMYLPLPDRNEFGHGAIAVVDIGAPGNAMAEVPALITDIDLGTPDRATATGGNTDVVVATSTESRTVWFIDPRTDTIIDTLPLDRDLGRSHFSGNSADSADGAFVTGVAIDSSPCSASTPRCALGSRAILSVWNGFTLVDLASRTIVGSIVVPPSENFGFDGVARRIIAPFYDCGASRDARRQKLGICANYVTPDGRVITQGLNIVDLTDGTVYTLQDQTAPEPTMPLGRNPDSAAADPLLQLIVVASEEDDDVNVLNLAEATFDRATRTVTAPRKSASVTEVPRLTGVAIEQTHHYAFLEEEGNRPEDPGNGIAVLKLDDFLAGKASLVVTKMQLPGGQAWRNMGDPHGVAVSTGLDGDRPLGFLVESKRRWVARVDLQTLASGGPVGLATTFLDARTKGITSAPVVRCSSALAAP

Foldseek 3Di:
DDEPNFDWDWAWAPAADPVLFTKTWIFRPLPPFQPDWFFARTPDMEGPVHNATFFEWEDDQAWIWTHWQVAQKIFIAGPHVRYTPDIDGDDPFFAAAQDFDPPVPCPRHGAFQYKYKQQQAQDPVAPLSPAHIWMWTFGLQGTFIARNVVRHTPDGAGDQTARAWAAQNQQGKIKGWFAQSQSTATSVRDGDPRQCQCADPVGHGDRTAIWIARSSVRQIATEQEPVDPGRSHHPEAAQHHKYAQNVQRKMWTFHQPQQKIKIWRPVQKDQDRVRRYIYTDMDIFRHPPQGGFRDWYFDRPQTKIKTFHAPDDPVHLRFKIWIARRVCVVVVHLQIWMWGDADFPRHHFHFQHGVGQKYWDADSPNGFTWIWTAGNSRQKIWIARRVCRRVQHFRLVGIGIRGSPDSTDPHGDRDGIDGIDRRD

Secondary structure (DSSP, 8-state):
-EETTEEEEEEE-SS--TTS--EEEEEETTS-TTT-TT--SEEEEEE-SSS----EEEE-SS-EEEE-SS-SEEEEEETTTTEEEEEEEPPTT--BBSSS---TT-TT-BSEEEEEEE-PPPPTTSTT--S-SEEEEEETTEEEEEETTTTEEEEEEESS--SB-EEETTTTEEEEEE--GGG-B-TTSPBPHHHHH-B-TTS-B--SEEEEEETTT--EEEE--TTSSSTTS-SSSSEEEEEEETTTTEEEEEESSS-EEEEEEGGG-EEETTTTEEE--EEEEE--SS--EEEEEEETTTTEEEEEE---STT----EEEEEEHHHHHTT---EEEEE-B-GGGPBP-B--SSP-EEEES-SSSS--EEEEEBTTS-EEEEEEHHHHHTT--HHHHEEEEESS-S-----PPP----PEEP-